Protein AF-A0A7C4QS04-F1 (afdb_monomer_lite)

Secondary structure (DSSP, 8-state):
-THHHHHS--HHHHHHHHHHHTS--S----------HHHHHHHHHHHHHHHHHTTS---SHHHHHHHHHHHHHHHHHHHHHHHHHHS--HHHHHHHHHHHHHHHHHHHHHHHHHHHHHHHHHHHHHHHHHHHHHHHHHHH----HHHHHHHHHHHH---TT--SSPPTT--HHHHHHTTT-S-HHHHHHHHHHHHHHHHHHHHHH-S-TTHHHHHHHHHHHTTGGGTT--STTS-HHHHHHHHHHHHHHHHTTSTT--HHHHHHHHTTTPPTT-SS--SSHHHHHHHHHHHHHHHHHHHHH-HHHHHHHHHHT--HHHHHHHHHHHHHHTT-S-HHHHHHHHHHHSTTHHHHHHHHHHTT-S-TTTTTT-SPPTTGGGTTS--S----PPPP--------------------------

pLDDT: mean 77.03, std 20.95, range [28.3, 96.88]

Radius of gyration: 29.69 Å; chains: 1; bounding box: 109×45×97 Å

Organism: NCBI:txid360056

Sequence (418 aa):
MAALLSEVPSPAAWRVRLDASRSPSAHAQHAPPVASARLQRRFREITTRTRSLLKQPLESPALQELCAQALQLSQLALEELNRLQAGTDAAAESVVAELLDQNWRLLCTLDSQQRLLADCRALAVPLQSWIAACLEAGQHGALRWADTMADWWEALSPAEDAAWCPLAGVDVVEAVAAAGVEHPQHCAQALLTARLVSAAADRLLEFDPRGPALLFAAALVQDIGWWCVDGPRASANQMTRLHPQRGAALLAGIPDCPSEVVLLVTAHHELVGGLGRPPSPGFARRCHAFALLVRWTELVLEPRCHRDAAQRGDSLAFSAALELWRDVRYRRWDEPLARKLLDLMEPGLTARVEQAFARGLWSPGDRQRARPSRDDSRSTATARDLSAPPAPNFLRLQRDGGRRGVLPAARMQRETPP

Foldseek 3Di:
DQVLVVVQDFLVSLVVVLVVLVDDDPDDPFDAQCLPVVLVVLLVVLVVLLVVLVVDDDPWPVLVVLSVRLVSLSVVLVVLSVVSNVTDDPSSSVSSVVSSVSSVVSSLVSVLLVVLLVLLLVCLVVLLVVLVVLLVQLPPHADPLVVVLVVLLVSLADDPSHALFHWQGRASLVSSVVSVDPCSPLSSLLSSLLSNLNQPVCVLQPPDPCLSSLLNSLSSQLQSLVVPPPDDPADPVRSVVCRLVSSLVSLVSHPPRDNLSSVLSNLLCPFVPDDDDDPDPSSVSSSLLSNLSSLLSCQSNPVVLSVVCVVVVHTSLLSSLLVSVVCVVVRRHDPVSSLSSSCSNPNCSSVVSVVCVVVVVPDPPCVVVVPPDPVVVVVPPPPDDDPDDDDDDDDDDDDDDDDDDDDDDDDDDDDDDD

Structure (mmCIF, N/CA/C/O backbone):
data_AF-A0A7C4QS04-F1
#
_entry.id   AF-A0A7C4QS04-F1
#
loop_
_atom_site.group_PDB
_atom_site.id
_atom_site.type_symbol
_atom_site.label_atom_id
_atom_site.label_alt_id
_atom_site.label_comp_id
_atom_site.label_asym_id
_atom_site.label_entity_id
_atom_site.label_seq_id
_atom_site.pdbx_PDB_ins_code
_atom_site.Cartn_x
_atom_site.Cartn_y
_atom_site.Cartn_z
_atom_site.occupancy
_atom_site.B_iso_or_equiv
_atom_site.auth_seq_id
_atom_site.auth_comp_id
_atom_site.auth_asym_id
_atom_site.auth_atom_id
_atom_site.pdbx_PDB_model_num
ATOM 1 N N . MET A 1 1 ? -8.342 -2.803 4.263 1.00 37.38 1 MET A N 1
ATOM 2 C CA . MET A 1 1 ? -7.848 -2.416 5.609 1.00 37.38 1 MET A CA 1
ATOM 3 C C . MET A 1 1 ? -7.991 -0.920 5.920 1.00 37.38 1 MET A C 1
ATOM 5 O O . MET A 1 1 ? -8.182 -0.609 7.084 1.00 37.38 1 MET A O 1
ATOM 9 N N . ALA A 1 2 ? -7.961 0.008 4.950 1.00 35.22 2 ALA A N 1
ATOM 10 C CA . ALA A 1 2 ? -8.068 1.454 5.222 1.00 35.22 2 ALA A CA 1
ATOM 11 C C . ALA A 1 2 ? -9.490 1.959 5.591 1.00 35.22 2 ALA A C 1
ATOM 13 O O . ALA A 1 2 ? -9.593 2.847 6.436 1.00 35.22 2 ALA A O 1
ATOM 14 N N . ALA A 1 3 ? -10.568 1.322 5.100 1.00 35.16 3 ALA A N 1
ATOM 15 C CA . ALA A 1 3 ? -11.948 1.570 5.566 1.00 35.16 3 ALA A CA 1
ATOM 16 C C . ALA A 1 3 ? -12.109 1.354 7.080 1.00 35.16 3 ALA A C 1
ATOM 18 O O . ALA A 1 3 ? -12.927 2.006 7.722 1.00 35.16 3 ALA A O 1
ATOM 19 N N . LEU A 1 4 ? -11.294 0.465 7.663 1.00 40.91 4 LEU A N 1
ATOM 20 C CA . LEU A 1 4 ? -11.411 0.097 9.070 1.00 40.91 4 LEU A CA 1
ATOM 21 C C . LEU A 1 4 ? -11.038 1.250 10.003 1.00 40.91 4 LEU A C 1
ATOM 23 O O . LEU A 1 4 ? -11.632 1.341 11.063 1.00 40.91 4 LEU A O 1
ATOM 27 N N . LEU A 1 5 ? -10.117 2.151 9.638 1.00 43.00 5 LEU A N 1
ATOM 28 C CA . LEU A 1 5 ? -9.725 3.246 10.538 1.00 43.00 5 LEU A CA 1
ATOM 29 C C . LEU A 1 5 ? -10.700 4.425 10.522 1.00 43.00 5 LEU A C 1
ATOM 31 O O . LEU A 1 5 ? -10.898 5.039 11.564 1.00 43.00 5 LEU A O 1
ATOM 35 N N . SER A 1 6 ? -11.356 4.709 9.390 1.00 44.44 6 SER A N 1
ATOM 36 C CA . SER A 1 6 ? -12.445 5.700 9.350 1.00 44.44 6 SER A CA 1
ATOM 37 C C . SER A 1 6 ? -13.723 5.212 10.043 1.00 44.44 6 SER A C 1
ATOM 39 O O . SER A 1 6 ? -14.604 6.014 10.334 1.00 44.44 6 SER A O 1
ATOM 41 N N . GLU A 1 7 ? -13.826 3.905 10.307 1.00 52.94 7 GLU A N 1
ATOM 42 C CA . GLU A 1 7 ? -14.964 3.276 10.981 1.00 52.94 7 GLU A CA 1
ATOM 43 C C . GLU A 1 7 ? -14.679 2.858 12.428 1.00 52.94 7 GLU A C 1
ATOM 45 O O . GLU A 1 7 ? -15.617 2.473 13.126 1.00 52.94 7 GLU A O 1
ATOM 50 N N . VAL A 1 8 ? -13.430 2.924 12.913 1.00 63.06 8 VAL A N 1
ATOM 51 C CA . VAL A 1 8 ? -13.148 2.648 14.328 1.00 63.06 8 VAL A CA 1
ATOM 52 C C . VAL A 1 8 ? -13.604 3.858 15.145 1.00 63.06 8 VAL A C 1
ATOM 54 O O . VAL A 1 8 ? -13.012 4.934 15.030 1.00 63.06 8 VAL A O 1
ATOM 57 N N . PRO A 1 9 ? -14.633 3.719 16.002 1.00 72.50 9 PRO A N 1
ATOM 58 C CA . PRO A 1 9 ? -15.037 4.807 16.874 1.00 72.50 9 PRO A CA 1
ATOM 59 C C . PRO A 1 9 ? -13.869 5.172 17.788 1.00 72.50 9 PRO A C 1
ATOM 61 O O . PRO A 1 9 ? -13.194 4.289 18.326 1.00 72.50 9 PRO A O 1
ATOM 64 N N . SER A 1 10 ? -13.652 6.468 18.004 1.00 80.12 10 SER A N 1
ATOM 65 C CA . SER A 1 10 ? -12.651 6.912 18.971 1.00 80.12 10 SER A CA 1
ATOM 66 C C . SER A 1 10 ? -12.945 6.321 20.359 1.00 80.12 10 SER A C 1
ATOM 68 O O . SER A 1 10 ? -14.103 6.023 20.675 1.00 80.12 10 SER A O 1
ATOM 70 N N . PRO A 1 11 ? -11.944 6.197 21.244 1.00 80.00 11 PRO A N 1
ATOM 71 C CA . PRO A 1 11 ? -12.181 5.775 22.625 1.00 80.00 11 PRO A CA 1
ATOM 72 C C . PRO A 1 11 ? -13.262 6.611 23.336 1.00 80.00 11 PRO A C 1
ATOM 74 O O . PRO A 1 11 ? -14.040 6.081 24.127 1.00 80.00 11 PRO A O 1
ATOM 77 N N . ALA A 1 12 ? -13.383 7.901 23.001 1.00 81.06 12 ALA A N 1
ATOM 78 C CA . ALA A 1 12 ? -14.464 8.760 23.484 1.00 81.06 12 ALA A CA 1
ATOM 79 C C . ALA A 1 12 ? -15.843 8.361 22.922 1.00 81.06 12 ALA A C 1
ATOM 81 O O . ALA A 1 12 ? -16.806 8.274 23.680 1.00 81.06 12 ALA A O 1
ATOM 82 N N . ALA A 1 13 ? -15.945 8.063 21.624 1.00 83.00 13 ALA A N 1
ATOM 83 C CA . ALA A 1 13 ? -17.185 7.574 21.018 1.00 83.00 13 ALA A CA 1
ATOM 84 C C . ALA A 1 13 ? -17.609 6.215 21.601 1.00 83.00 13 ALA A C 1
ATOM 86 O O . ALA A 1 13 ? -18.796 5.977 21.827 1.00 83.00 13 ALA A O 1
ATOM 87 N N . TRP A 1 14 ? -16.644 5.347 21.915 1.00 85.06 14 TRP A N 1
ATOM 88 C CA . TRP A 1 14 ? -16.896 4.091 22.619 1.00 85.06 14 TRP A CA 1
ATOM 89 C C . TRP A 1 14 ? -17.461 4.298 24.018 1.00 85.06 14 TRP A C 1
ATOM 91 O O . TRP A 1 14 ? -18.421 3.620 24.374 1.00 85.06 14 TRP A O 1
ATOM 101 N N . ARG A 1 15 ? -16.930 5.257 24.787 1.00 83.50 15 ARG A N 1
ATOM 102 C CA . ARG A 1 15 ? -17.506 5.619 26.092 1.00 83.50 15 ARG A CA 1
ATOM 103 C C . ARG A 1 15 ? -18.968 6.034 25.958 1.00 83.50 15 ARG A C 1
ATOM 105 O O . ARG A 1 15 ? -19.801 5.476 26.656 1.00 83.50 15 ARG A O 1
ATOM 112 N N . VAL A 1 16 ? -19.293 6.899 24.994 1.00 83.38 16 VAL A N 1
ATOM 113 C CA . VAL A 1 16 ? -20.683 7.323 24.734 1.00 83.38 16 VAL A CA 1
ATOM 114 C C . VAL A 1 16 ? -21.584 6.136 24.375 1.00 83.38 16 VAL A C 1
ATOM 116 O O . VAL A 1 16 ? -22.686 6.020 24.907 1.00 83.38 16 VAL A O 1
ATOM 119 N N . ARG A 1 17 ? -21.127 5.226 23.503 1.00 82.62 17 ARG A N 1
ATOM 120 C CA . ARG A 1 17 ? -21.890 4.016 23.136 1.00 82.62 17 ARG A CA 1
ATOM 121 C C . ARG A 1 17 ? -22.108 3.089 24.331 1.00 82.62 17 ARG A C 1
ATOM 123 O O . ARG A 1 17 ? -23.216 2.589 24.514 1.00 82.62 17 ARG A O 1
ATOM 130 N N . LEU A 1 18 ? -21.073 2.880 25.141 1.00 80.88 18 LEU A N 1
ATOM 131 C CA . LEU A 1 18 ? -21.154 2.072 26.354 1.00 80.88 18 LEU A CA 1
ATOM 132 C C . LEU A 1 18 ? -22.119 2.701 27.363 1.00 80.88 18 LEU A C 1
ATOM 134 O O . LEU A 1 18 ? -22.995 2.010 27.871 1.00 80.88 18 LEU A O 1
ATOM 138 N N . ASP A 1 19 ? -22.032 4.007 27.599 1.00 82.56 19 ASP A N 1
ATOM 139 C CA . ASP A 1 19 ? -22.946 4.732 28.485 1.00 82.56 19 ASP A CA 1
ATOM 140 C C . ASP A 1 19 ? -24.404 4.614 28.008 1.00 82.56 19 ASP A C 1
ATOM 142 O O . ASP A 1 19 ? -25.293 4.344 28.813 1.00 82.56 19 ASP A O 1
ATOM 146 N N . ALA A 1 20 ? -24.650 4.719 26.696 1.00 79.38 20 ALA A N 1
ATOM 147 C CA . ALA A 1 20 ? -25.980 4.535 26.116 1.00 79.38 20 ALA A CA 1
ATOM 148 C C . ALA A 1 20 ? -26.523 3.111 26.329 1.00 79.38 20 ALA A C 1
ATOM 150 O O . ALA A 1 20 ? -27.686 2.955 26.708 1.00 79.38 20 ALA A O 1
ATOM 151 N N . SER A 1 21 ? -25.683 2.082 26.145 1.00 73.88 21 SER A N 1
ATOM 152 C CA . SER A 1 21 ? -26.068 0.677 26.368 1.00 73.88 21 SER A CA 1
ATOM 153 C C . SER A 1 21 ? -26.396 0.339 27.823 1.00 73.88 21 SER A C 1
ATOM 155 O O . SER A 1 21 ? -27.082 -0.643 28.071 1.00 73.88 21 SER A O 1
ATOM 157 N N . ARG A 1 22 ? -25.960 1.168 28.780 1.00 74.12 22 ARG A N 1
ATOM 158 C CA . ARG A 1 22 ? -26.238 0.994 30.213 1.00 74.12 22 ARG A CA 1
ATOM 159 C C . ARG A 1 22 ? -27.575 1.598 30.652 1.00 74.12 22 ARG A C 1
ATOM 161 O O . ARG A 1 22 ? -27.877 1.577 31.846 1.00 74.12 22 ARG A O 1
ATOM 168 N N . SER A 1 23 ? -28.362 2.172 29.736 1.00 63.47 23 SER A N 1
ATOM 169 C CA . SER A 1 23 ? -29.681 2.706 30.085 1.00 63.47 23 SER A CA 1
ATOM 170 C C . SER A 1 23 ? -30.565 1.593 30.664 1.00 63.47 23 SER A C 1
ATOM 172 O O . SER A 1 23 ? -30.613 0.501 30.099 1.00 63.47 23 SER A O 1
ATOM 174 N N . PRO A 1 24 ? -31.247 1.834 31.796 1.00 54.59 24 PRO A N 1
ATOM 175 C CA . PRO A 1 24 ? -31.834 0.772 32.600 1.00 54.59 24 PRO A CA 1
ATOM 176 C C . PRO A 1 24 ? -33.037 0.138 31.895 1.00 54.59 24 PRO A C 1
ATOM 178 O O . PRO A 1 24 ? -34.165 0.617 32.007 1.00 54.59 24 PRO A O 1
ATOM 181 N N . SER A 1 25 ? -32.816 -0.980 31.207 1.00 49.28 25 SER A N 1
ATOM 182 C CA . SER A 1 25 ? -33.891 -1.918 30.892 1.00 49.28 25 SER A CA 1
ATOM 183 C C . SER A 1 25 ? -34.312 -2.578 32.202 1.00 49.28 25 SER A C 1
ATOM 185 O O . SER A 1 25 ? -33.540 -3.302 32.831 1.00 49.28 25 SER A O 1
ATOM 187 N N . ALA A 1 26 ? -35.529 -2.286 32.651 1.00 45.31 26 ALA A N 1
ATOM 188 C CA . ALA A 1 26 ? -36.112 -2.920 33.818 1.00 45.31 26 ALA A CA 1
ATOM 189 C C . ALA A 1 26 ? -36.113 -4.453 33.652 1.00 45.31 26 ALA A C 1
ATOM 191 O O . ALA A 1 26 ? -36.624 -4.976 32.667 1.00 45.31 26 ALA A O 1
ATOM 192 N N . HIS A 1 27 ? -35.582 -5.139 34.669 1.00 50.16 27 HIS A N 1
ATOM 193 C CA . HIS A 1 27 ? -35.735 -6.574 34.943 1.00 50.16 27 HIS A CA 1
ATOM 1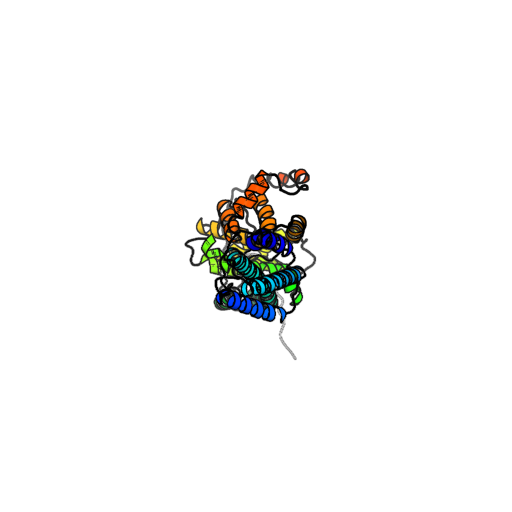94 C C . HIS A 1 27 ? -34.888 -7.542 34.095 1.00 50.16 27 HIS A C 1
ATOM 196 O O . HIS A 1 27 ? -35.407 -8.267 33.251 1.00 50.16 27 HIS A O 1
ATOM 202 N N . ALA A 1 28 ? -33.603 -7.677 34.438 1.00 48.97 28 ALA A N 1
ATOM 203 C CA . ALA A 1 28 ? -32.848 -8.901 34.166 1.00 48.97 28 ALA A CA 1
ATOM 204 C C . ALA A 1 28 ? -32.655 -9.676 35.480 1.00 48.97 28 ALA A C 1
ATOM 206 O O . ALA A 1 28 ? -32.044 -9.190 36.432 1.00 48.97 28 ALA A O 1
ATOM 207 N N . GLN A 1 29 ? -33.257 -10.864 35.551 1.00 50.66 29 GLN A N 1
ATOM 208 C CA . GLN A 1 29 ? -33.126 -11.793 36.670 1.00 50.66 29 GLN A CA 1
ATOM 209 C C . GLN A 1 29 ? -31.667 -12.246 36.813 1.00 50.66 29 GLN A C 1
ATOM 211 O O . GLN A 1 29 ? -30.997 -12.516 35.820 1.00 50.66 29 GLN A O 1
ATOM 216 N N . HIS A 1 30 ? -31.195 -12.333 38.059 1.00 49.69 30 HIS A N 1
ATOM 217 C CA . HIS A 1 30 ? -29.836 -12.722 38.434 1.00 49.69 30 HIS A CA 1
ATOM 218 C C . HIS A 1 30 ? -29.476 -14.140 37.958 1.00 49.69 30 HIS A C 1
ATOM 220 O O . HIS A 1 30 ? -29.634 -15.117 38.689 1.00 49.69 30 HIS A O 1
ATOM 226 N N . ALA A 1 31 ? -28.960 -14.252 36.736 1.00 48.66 31 ALA A N 1
ATOM 227 C CA . ALA A 1 31 ? -28.172 -15.398 36.304 1.00 48.66 31 ALA A CA 1
ATOM 228 C C . ALA A 1 31 ? -26.722 -15.229 36.804 1.00 48.66 31 ALA A C 1
ATOM 230 O O . ALA A 1 31 ? -26.232 -14.094 36.853 1.00 48.66 31 ALA A O 1
ATOM 231 N N . PRO A 1 32 ? -26.025 -16.318 37.183 1.00 51.31 32 PRO A N 1
ATOM 232 C CA . PRO A 1 32 ? -24.664 -16.237 37.702 1.00 51.31 32 PRO A CA 1
ATOM 233 C C . PRO A 1 32 ? -23.716 -15.559 36.697 1.00 51.31 32 PRO A C 1
ATOM 235 O O . PRO A 1 32 ? -23.905 -15.700 35.485 1.00 51.31 32 PRO A O 1
ATOM 238 N N . PRO A 1 33 ? -22.689 -14.840 37.183 1.00 52.50 33 PRO A N 1
ATOM 239 C CA . PRO A 1 33 ? -21.776 -14.079 36.348 1.00 52.50 33 PRO A CA 1
ATOM 240 C C . PRO A 1 33 ? -20.877 -15.041 35.580 1.00 52.50 33 PRO A C 1
ATOM 242 O O . PRO A 1 33 ? -19.851 -15.511 36.068 1.00 52.50 33 PRO A O 1
ATOM 245 N N . VAL A 1 34 ? -21.263 -15.338 34.349 1.00 54.00 34 VAL A N 1
ATOM 246 C CA . VAL A 1 34 ? -20.368 -15.940 33.371 1.00 54.00 34 VAL A CA 1
ATOM 247 C C . VAL A 1 34 ? -20.168 -14.900 32.289 1.00 54.00 34 VAL A C 1
ATOM 249 O O . VAL A 1 34 ? -20.639 -15.087 31.177 1.00 54.00 34 VAL A O 1
ATOM 252 N N . ALA A 1 35 ? -19.463 -13.805 32.606 1.00 59.22 35 ALA A N 1
ATOM 253 C CA . ALA A 1 35 ? -18.817 -13.024 31.555 1.00 59.22 35 ALA A CA 1
ATOM 254 C C . ALA A 1 35 ? -18.062 -14.037 30.698 1.00 59.22 35 ALA A C 1
ATOM 256 O O . ALA A 1 35 ? -17.157 -14.700 31.226 1.00 59.22 35 ALA A O 1
ATOM 257 N N . SER A 1 36 ? -18.511 -14.259 29.457 1.00 72.94 36 SER A N 1
ATOM 258 C CA . SER A 1 36 ? -18.175 -15.519 28.791 1.00 72.94 36 SER A CA 1
ATOM 259 C C . SER A 1 36 ? -16.656 -15.728 28.797 1.00 72.94 36 SER A C 1
ATOM 261 O O . SER A 1 36 ? -15.886 -14.834 28.434 1.00 72.94 36 SER A O 1
ATOM 263 N N . ALA A 1 37 ? -16.186 -16.898 29.248 1.00 83.38 37 ALA A N 1
ATOM 264 C CA . ALA A 1 37 ? -14.752 -17.213 29.323 1.00 83.38 37 ALA A CA 1
ATOM 265 C C . ALA A 1 37 ? -14.023 -16.930 27.987 1.00 83.38 37 ALA A C 1
ATOM 267 O O . ALA A 1 37 ? -12.826 -16.641 27.955 1.00 83.38 37 ALA A O 1
ATOM 268 N N . ARG A 1 38 ? -14.785 -16.939 26.885 1.00 87.94 38 ARG A N 1
ATOM 269 C CA . ARG A 1 38 ? -14.401 -16.488 25.549 1.00 87.94 38 ARG A CA 1
ATOM 270 C C . ARG A 1 38 ? -13.942 -15.023 25.497 1.00 87.94 38 ARG A C 1
ATOM 272 O O . ARG A 1 38 ? -12.871 -14.775 24.952 1.00 87.94 38 ARG A O 1
ATOM 279 N N . LEU A 1 39 ? -14.698 -14.066 26.041 1.00 90.50 39 LEU A N 1
ATOM 280 C CA . LEU A 1 39 ? -14.316 -12.644 26.037 1.00 90.50 39 LEU A CA 1
ATOM 281 C C . LEU A 1 39 ? -13.051 -12.407 26.868 1.00 90.50 39 LEU A C 1
ATOM 283 O O . LEU A 1 39 ? -12.146 -11.700 26.429 1.00 90.50 39 LEU A O 1
ATOM 287 N N . GLN A 1 40 ? -12.934 -13.071 28.022 1.00 90.31 40 GLN A N 1
ATOM 288 C CA . GLN A 1 40 ? -11.726 -12.999 28.851 1.00 90.31 40 GLN A CA 1
ATOM 289 C C . GLN A 1 40 ? -10.500 -13.563 28.126 1.00 90.31 40 GLN A C 1
ATOM 291 O O . GLN A 1 40 ? -9.428 -12.958 28.154 1.00 90.31 40 GLN A O 1
ATOM 296 N N . ARG A 1 41 ? -10.646 -14.711 27.451 1.00 92.62 41 ARG A N 1
ATOM 297 C CA . ARG A 1 41 ? -9.586 -15.289 26.617 1.00 92.62 41 ARG A CA 1
ATOM 298 C C . ARG A 1 41 ? -9.169 -14.317 25.514 1.00 92.62 41 ARG A C 1
ATOM 300 O O . ARG A 1 41 ? -7.981 -14.043 25.374 1.00 92.62 41 ARG A O 1
ATOM 307 N N . ARG A 1 42 ? -10.137 -13.743 24.799 1.00 93.38 42 ARG A N 1
ATOM 308 C CA . ARG A 1 42 ? -9.879 -12.780 23.724 1.00 93.38 42 ARG A CA 1
ATOM 309 C C . ARG A 1 42 ? -9.161 -11.526 24.222 1.00 93.38 42 ARG A C 1
ATOM 311 O O . ARG A 1 42 ? -8.216 -11.059 23.594 1.00 93.38 42 ARG A O 1
ATOM 318 N N . PHE A 1 43 ? -9.542 -11.013 25.388 1.00 95.00 43 PHE A N 1
ATOM 319 C CA . PHE A 1 43 ? -8.849 -9.895 26.022 1.00 95.00 43 PHE A CA 1
ATOM 320 C C . PHE A 1 43 ? -7.396 -10.229 26.404 1.00 95.00 43 PHE A C 1
ATOM 322 O O . PHE A 1 43 ? -6.497 -9.406 26.212 1.00 95.00 43 PHE A O 1
ATOM 329 N N . ARG A 1 44 ? -7.126 -11.449 26.894 1.00 94.69 44 ARG A N 1
ATOM 330 C CA . ARG A 1 44 ? -5.749 -11.914 27.154 1.00 94.69 44 ARG A CA 1
ATOM 331 C C . ARG A 1 44 ? -4.924 -12.007 25.871 1.00 94.69 44 ARG A C 1
ATOM 333 O O . ARG A 1 44 ? -3.755 -11.623 25.890 1.00 94.69 44 ARG A O 1
ATOM 340 N N . GLU A 1 45 ? -5.516 -12.479 24.774 1.00 94.75 45 GLU A N 1
ATOM 341 C CA . GLU A 1 45 ? -4.871 -12.532 23.454 1.00 94.75 45 GLU A CA 1
ATOM 342 C C . GLU A 1 45 ? -4.500 -11.119 22.974 1.00 94.75 45 GLU A C 1
ATOM 344 O O . GLU A 1 45 ? -3.340 -10.871 22.642 1.00 94.75 45 GLU A O 1
ATOM 349 N N . ILE A 1 46 ? -5.439 -10.167 23.055 1.00 94.50 46 ILE A N 1
ATOM 350 C CA . ILE A 1 46 ? -5.215 -8.739 22.761 1.00 94.50 46 ILE A CA 1
ATOM 351 C C . ILE A 1 46 ? -4.072 -8.181 23.612 1.00 94.50 46 ILE A C 1
ATOM 353 O O . ILE A 1 46 ? -3.096 -7.670 23.075 1.00 94.50 46 ILE A O 1
ATOM 357 N N . THR A 1 47 ? -4.132 -8.354 24.934 1.00 92.94 47 THR A N 1
ATOM 358 C CA . THR A 1 47 ? -3.108 -7.848 25.862 1.00 92.94 47 THR A CA 1
ATOM 359 C C . THR A 1 47 ? -1.724 -8.427 25.560 1.00 92.94 47 THR A C 1
ATOM 361 O O . THR A 1 47 ? -0.720 -7.715 25.606 1.00 92.94 47 THR A O 1
ATOM 364 N N . THR A 1 48 ? -1.655 -9.721 25.239 1.00 93.81 48 THR A N 1
ATOM 365 C CA . THR A 1 48 ? -0.404 -10.393 24.863 1.00 93.81 48 THR A CA 1
ATOM 366 C C . THR A 1 48 ? 0.167 -9.805 23.575 1.00 93.81 48 THR A C 1
ATOM 368 O O . THR A 1 48 ? 1.358 -9.492 23.526 1.00 93.81 48 THR A O 1
ATOM 371 N N . ARG A 1 49 ? -0.680 -9.579 22.562 1.00 92.06 49 ARG A N 1
ATOM 372 C CA . ARG A 1 49 ? -0.272 -8.964 21.294 1.00 92.06 49 ARG A CA 1
ATOM 373 C C . ARG A 1 49 ? 0.201 -7.526 21.490 1.00 92.06 49 ARG A C 1
ATOM 375 O O . ARG A 1 49 ? 1.292 -7.200 21.034 1.00 92.06 49 ARG A O 1
ATOM 382 N N . THR A 1 50 ? -0.535 -6.704 22.240 1.00 90.69 50 THR A N 1
ATOM 383 C CA . THR A 1 50 ? -0.140 -5.323 22.562 1.00 90.69 50 THR A CA 1
ATOM 384 C C . THR A 1 50 ? 1.234 -5.275 23.224 1.00 90.69 50 THR A C 1
ATOM 386 O O . THR A 1 50 ? 2.097 -4.509 22.805 1.00 90.69 50 THR A O 1
ATOM 389 N N . ARG A 1 51 ? 1.484 -6.141 24.218 1.00 90.06 51 ARG A N 1
ATOM 390 C CA . ARG A 1 51 ? 2.805 -6.239 24.861 1.00 90.06 51 ARG A CA 1
ATOM 391 C C . ARG A 1 51 ? 3.901 -6.635 23.882 1.00 90.06 51 ARG A C 1
ATOM 393 O O . ARG A 1 51 ? 5.017 -6.159 24.028 1.00 90.06 51 ARG A O 1
ATOM 400 N N . SER A 1 52 ? 3.610 -7.520 22.929 1.00 89.69 52 SER A N 1
ATOM 401 C CA . SER A 1 52 ? 4.577 -7.918 21.906 1.00 89.69 52 SER A CA 1
ATOM 402 C C . SER A 1 52 ? 4.930 -6.758 20.976 1.00 89.69 52 SER A C 1
ATOM 404 O O . SER A 1 52 ? 6.111 -6.540 20.730 1.00 89.69 52 SER A O 1
ATOM 406 N N . LEU A 1 53 ? 3.935 -5.998 20.507 1.00 87.81 53 LEU A N 1
ATOM 407 C CA . LEU A 1 53 ? 4.144 -4.854 19.608 1.00 87.81 53 LEU A CA 1
ATOM 408 C C . LEU A 1 53 ? 4.926 -3.725 20.290 1.00 87.81 53 LEU A C 1
ATOM 410 O O . LEU A 1 53 ? 5.823 -3.142 19.693 1.00 87.81 53 LEU A O 1
ATOM 414 N N . LEU A 1 54 ? 4.669 -3.492 21.579 1.00 87.75 54 LEU A N 1
ATOM 415 C CA . LEU A 1 54 ? 5.381 -2.494 22.384 1.00 87.75 54 LEU A CA 1
ATOM 416 C C . LEU A 1 54 ? 6.846 -2.844 22.693 1.00 87.75 54 LEU A C 1
ATOM 418 O O . LEU A 1 54 ? 7.562 -2.006 23.237 1.00 87.75 54 LEU A O 1
ATOM 422 N N . LYS A 1 55 ? 7.317 -4.060 22.378 1.00 88.81 55 LYS A N 1
ATOM 423 C CA . LYS A 1 55 ? 8.749 -4.393 22.492 1.00 88.81 55 LYS A CA 1
ATOM 424 C C . LYS A 1 55 ? 9.587 -3.736 21.399 1.00 88.81 55 LYS A C 1
ATOM 426 O O . LYS A 1 55 ? 10.802 -3.659 21.551 1.00 88.81 55 LYS A O 1
ATOM 431 N N . GLN A 1 56 ? 8.961 -3.318 20.302 1.00 84.31 56 GLN A N 1
ATOM 432 C CA . GLN A 1 56 ? 9.625 -2.661 19.186 1.00 84.31 56 GLN A CA 1
ATOM 433 C C . GLN A 1 56 ? 9.353 -1.153 19.239 1.00 84.31 56 GLN A C 1
ATOM 435 O O . GLN A 1 56 ? 8.251 -0.745 19.615 1.00 84.31 56 GLN A O 1
ATOM 440 N N . PRO A 1 57 ? 10.333 -0.307 18.878 1.00 85.75 57 PRO A N 1
ATOM 441 C CA . PRO A 1 57 ? 10.103 1.127 18.785 1.00 85.75 57 PRO A CA 1
ATOM 442 C C . PRO A 1 57 ? 9.035 1.431 17.723 1.00 85.75 57 PRO A C 1
ATOM 444 O O . PRO A 1 57 ? 9.004 0.829 16.650 1.00 85.75 57 PRO A O 1
ATOM 447 N N . LEU A 1 58 ? 8.147 2.375 18.036 1.00 88.81 58 LEU A N 1
ATOM 448 C CA . LEU A 1 58 ? 7.141 2.881 17.104 1.00 88.81 58 LEU A CA 1
ATOM 449 C C . LEU A 1 58 ? 7.734 4.044 16.316 1.00 88.81 58 LEU A C 1
ATOM 451 O O . LEU A 1 58 ? 7.970 5.121 16.865 1.00 88.81 58 LEU A O 1
ATOM 455 N N . GLU A 1 59 ? 7.975 3.797 15.034 1.00 82.19 59 GLU A N 1
ATOM 456 C CA . GLU A 1 59 ? 8.837 4.628 14.189 1.00 82.19 59 GLU A CA 1
ATOM 457 C C . GLU A 1 59 ? 8.160 5.881 13.634 1.00 82.19 59 GLU A C 1
ATOM 459 O O . GLU A 1 59 ? 8.846 6.759 13.128 1.00 82.19 59 GLU A O 1
ATOM 464 N N . SER A 1 60 ? 6.833 6.002 13.754 1.00 86.69 60 SER A N 1
ATOM 465 C CA . SER A 1 60 ? 6.118 7.207 13.335 1.00 86.69 60 SER A CA 1
ATOM 466 C C . SER A 1 60 ? 5.091 7.675 14.371 1.00 86.69 60 SER A C 1
ATOM 468 O O . SER A 1 60 ? 4.516 6.847 15.092 1.00 86.69 60 SER A O 1
ATOM 470 N N . PRO A 1 61 ? 4.796 8.990 14.427 1.00 87.56 61 PRO A N 1
ATOM 471 C CA . PRO A 1 61 ? 3.746 9.532 15.288 1.00 87.56 61 PRO A CA 1
ATOM 472 C C . PRO A 1 61 ? 2.373 8.895 15.038 1.00 87.56 61 PRO A C 1
ATOM 474 O O . PRO A 1 61 ? 1.634 8.646 15.986 1.00 87.56 61 PRO A O 1
ATOM 477 N N . ALA A 1 62 ? 2.052 8.558 13.784 1.00 87.50 62 ALA A N 1
ATOM 478 C CA . ALA A 1 62 ? 0.794 7.895 13.443 1.00 87.50 62 ALA A CA 1
ATOM 479 C C . ALA A 1 62 ? 0.685 6.497 14.080 1.00 87.50 62 ALA A C 1
ATOM 481 O O . ALA A 1 62 ? -0.372 6.121 14.587 1.00 87.50 62 ALA A O 1
ATOM 482 N N . LEU A 1 63 ? 1.783 5.731 14.114 1.00 90.88 63 LEU A N 1
ATOM 483 C CA . LEU A 1 63 ? 1.810 4.425 14.783 1.00 90.88 63 LEU A CA 1
ATOM 484 C C . LEU A 1 63 ? 1.749 4.562 16.309 1.00 90.88 63 LEU A C 1
ATOM 486 O O . LEU A 1 63 ? 1.102 3.752 16.974 1.00 90.88 63 LEU A O 1
ATOM 490 N N . GLN A 1 64 ? 2.380 5.599 16.866 1.00 91.31 64 GLN A N 1
ATOM 491 C CA . GLN A 1 64 ? 2.292 5.928 18.292 1.00 91.31 64 GLN A CA 1
ATOM 492 C C . GLN A 1 64 ? 0.858 6.274 18.702 1.00 91.31 64 GLN A C 1
ATOM 494 O O . GLN A 1 64 ? 0.365 5.753 19.703 1.00 91.31 64 GLN A O 1
ATOM 499 N N . GLU A 1 65 ? 0.165 7.086 17.905 1.00 90.00 65 GLU A N 1
ATOM 500 C CA . GLU A 1 65 ? -1.239 7.422 18.127 1.00 90.00 65 GLU A CA 1
ATOM 501 C C . GLU A 1 65 ? -2.134 6.181 18.036 1.00 90.00 65 GLU A C 1
ATOM 503 O O . GLU A 1 65 ? -2.930 5.927 18.941 1.00 90.00 65 GLU A O 1
ATOM 508 N N . LEU A 1 66 ? -1.961 5.357 16.998 1.00 89.81 66 LEU A N 1
ATOM 509 C CA . LEU A 1 66 ? -2.720 4.119 16.828 1.00 89.81 66 LEU A CA 1
ATOM 510 C C . LEU A 1 66 ? -2.525 3.165 18.018 1.00 89.81 66 LEU A C 1
ATOM 512 O O . LEU A 1 66 ? -3.482 2.575 18.526 1.00 89.81 66 LEU A O 1
ATOM 516 N N . CYS A 1 67 ? -1.291 3.054 18.513 1.00 91.81 67 CYS A N 1
ATOM 517 C CA . CYS A 1 67 ? -0.984 2.282 19.709 1.00 91.81 67 CYS A CA 1
ATOM 518 C C . CYS A 1 67 ? -1.641 2.875 20.965 1.00 91.81 67 CYS A C 1
ATOM 520 O O . CYS A 1 67 ? -2.181 2.130 21.786 1.00 91.81 67 CYS A O 1
ATOM 522 N N . ALA A 1 68 ? -1.630 4.201 21.125 1.00 91.19 68 ALA A N 1
ATOM 523 C CA . ALA A 1 68 ? -2.295 4.871 22.238 1.00 91.19 68 ALA A CA 1
ATOM 524 C C . ALA A 1 68 ? -3.812 4.618 22.220 1.00 91.19 68 ALA A C 1
ATOM 526 O O . ALA A 1 68 ? -4.393 4.301 23.260 1.00 91.19 68 ALA A O 1
ATOM 527 N N . GLN A 1 69 ? -4.444 4.667 21.044 1.00 90.62 69 GLN A N 1
ATOM 528 C CA . GLN A 1 69 ? -5.858 4.329 20.877 1.00 90.62 69 GLN A CA 1
ATOM 529 C C . GLN A 1 69 ? -6.137 2.863 21.247 1.00 90.62 69 GLN A C 1
ATOM 531 O O . GLN A 1 69 ? -7.051 2.596 22.028 1.00 90.62 69 GLN A O 1
ATOM 536 N N . ALA A 1 70 ? -5.323 1.912 20.776 1.00 91.75 70 ALA A N 1
ATOM 537 C CA . ALA A 1 70 ? -5.465 0.495 21.127 1.00 91.75 70 ALA A CA 1
ATOM 538 C C . ALA A 1 70 ? -5.304 0.240 22.641 1.00 91.75 70 ALA A C 1
ATOM 540 O O . ALA A 1 70 ? -6.035 -0.558 23.237 1.00 91.75 70 ALA A O 1
ATOM 541 N N . LEU A 1 71 ? -4.390 0.956 23.305 1.00 92.62 71 LEU A N 1
ATOM 542 C CA . LEU A 1 71 ? -4.232 0.906 24.762 1.00 92.62 71 LEU A CA 1
ATOM 543 C C . LEU A 1 71 ? -5.467 1.451 25.491 1.00 92.62 71 LEU A C 1
ATOM 545 O O . LEU A 1 71 ? -5.938 0.817 26.435 1.00 92.62 71 LEU A O 1
ATOM 549 N N . GLN A 1 72 ? -6.034 2.567 25.030 1.00 92.56 72 GLN A N 1
ATOM 550 C CA . GLN A 1 72 ? -7.262 3.131 25.600 1.00 92.56 72 GLN A CA 1
ATOM 551 C C . GLN A 1 72 ? -8.464 2.192 25.417 1.00 92.56 72 GLN A C 1
ATOM 553 O O . GLN A 1 72 ? -9.216 1.977 26.368 1.00 92.56 72 GLN A O 1
ATOM 558 N N . LEU A 1 73 ? -8.625 1.566 24.244 1.00 91.75 73 LEU A N 1
ATOM 559 C CA . LEU A 1 73 ? -9.672 0.556 24.038 1.00 91.75 73 LEU A CA 1
ATOM 560 C C . LEU A 1 73 ? -9.452 -0.688 24.911 1.00 91.75 73 LEU A C 1
ATOM 562 O O . LEU A 1 73 ? -10.417 -1.280 25.387 1.00 91.75 73 LEU A O 1
ATOM 566 N N . SER A 1 74 ? -8.198 -1.070 25.166 1.00 92.62 74 SER A N 1
ATOM 567 C CA . SER A 1 74 ? -7.872 -2.177 26.076 1.00 92.62 74 SER A CA 1
ATOM 568 C C . SER A 1 74 ? -8.268 -1.858 27.521 1.00 92.62 74 SER A C 1
ATOM 570 O O . SER A 1 74 ? -8.816 -2.715 28.208 1.00 92.62 74 SER A O 1
ATOM 572 N N . GLN A 1 75 ? -8.028 -0.626 27.980 1.00 92.94 75 GLN A N 1
ATOM 573 C CA . GLN A 1 75 ? -8.451 -0.172 29.309 1.00 92.94 75 GLN A CA 1
ATOM 574 C C . GLN A 1 75 ? -9.977 -0.181 29.439 1.00 92.94 75 GLN A C 1
ATOM 576 O O . GLN A 1 75 ? -10.500 -0.763 30.386 1.00 92.94 75 GLN A O 1
ATOM 581 N N . LEU A 1 76 ? -10.686 0.364 28.445 1.00 91.19 76 LEU A N 1
ATOM 582 C CA . LEU A 1 76 ? -12.150 0.326 28.402 1.00 91.19 76 LEU A CA 1
ATOM 583 C C . LEU A 1 76 ? -12.683 -1.109 28.429 1.00 91.19 76 LEU A C 1
ATOM 585 O O . LEU A 1 76 ? -13.583 -1.419 29.202 1.00 91.19 76 LEU A O 1
ATOM 589 N N . ALA A 1 77 ? -12.096 -2.010 27.640 1.00 91.31 77 ALA A N 1
ATOM 590 C CA . ALA A 1 77 ? -12.522 -3.404 27.614 1.00 91.31 77 ALA A CA 1
ATOM 591 C C . ALA A 1 77 ? -12.317 -4.100 28.967 1.00 91.31 77 ALA A C 1
ATOM 593 O O . ALA A 1 77 ? -13.167 -4.884 29.379 1.00 91.31 77 ALA A O 1
ATOM 594 N N . LEU A 1 78 ? -11.226 -3.800 29.678 1.00 91.38 78 LEU A N 1
ATOM 595 C CA . LEU A 1 78 ? -10.989 -4.323 31.024 1.00 91.38 78 LEU A CA 1
ATOM 596 C C . LEU A 1 78 ? -12.045 -3.831 32.021 1.00 91.38 78 LEU A C 1
ATOM 598 O O . LEU A 1 78 ? -12.567 -4.630 32.798 1.00 91.38 78 LEU A O 1
ATOM 602 N N . GLU A 1 79 ? -12.366 -2.536 31.998 1.00 90.25 79 GLU A N 1
ATOM 603 C CA . GLU A 1 79 ? -13.397 -1.955 32.862 1.00 90.25 79 GLU A CA 1
ATOM 604 C C . GLU A 1 79 ? -14.757 -2.624 32.644 1.00 90.25 79 GLU A C 1
ATOM 606 O O . GLU A 1 79 ? -15.418 -2.996 33.614 1.00 90.25 79 GLU A O 1
ATOM 611 N N . GLU A 1 80 ? -15.158 -2.829 31.388 1.00 88.69 80 GLU A N 1
ATOM 612 C CA . GLU A 1 80 ? -16.434 -3.474 31.069 1.00 88.69 80 GLU A CA 1
ATOM 613 C C . GLU A 1 80 ? -16.439 -4.970 31.392 1.00 88.69 80 GLU A C 1
ATOM 615 O O . GLU A 1 80 ? -17.430 -5.485 31.904 1.00 88.69 80 GLU A O 1
ATOM 620 N N . LEU A 1 81 ? -15.326 -5.679 31.179 1.00 88.50 81 LEU A N 1
ATOM 621 C CA . LEU A 1 81 ? -15.208 -7.084 31.577 1.00 88.50 81 LEU A CA 1
ATOM 622 C C . LEU A 1 81 ? -15.345 -7.263 33.092 1.00 88.50 81 LEU A C 1
ATOM 624 O O . LEU A 1 81 ? -16.029 -8.186 33.533 1.00 88.50 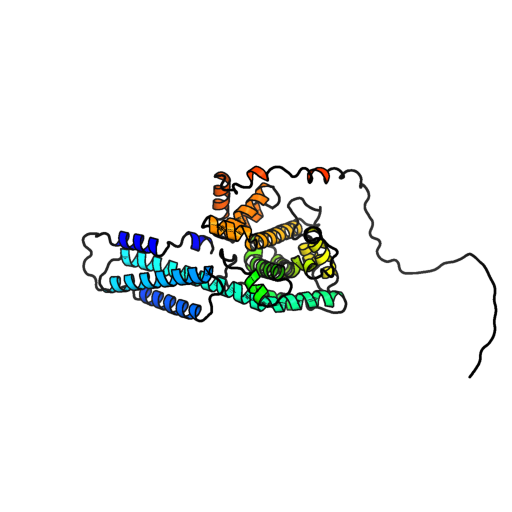81 LEU A O 1
ATOM 628 N N . ASN A 1 82 ? -14.746 -6.372 33.887 1.00 87.00 82 ASN A N 1
ATOM 629 C CA . ASN A 1 82 ? -14.886 -6.394 35.344 1.00 87.00 82 ASN A CA 1
ATOM 630 C C . ASN A 1 82 ? -16.338 -6.127 35.778 1.00 87.00 82 ASN A C 1
ATOM 632 O O . ASN A 1 82 ? -16.813 -6.724 36.742 1.00 87.00 82 ASN A O 1
ATOM 636 N N . ARG A 1 83 ? -17.069 -5.267 35.057 1.00 82.69 83 ARG A N 1
ATOM 637 C CA . ARG A 1 83 ? -18.495 -5.008 35.326 1.00 82.69 83 ARG A CA 1
ATOM 638 C C . ARG A 1 83 ? -19.380 -6.191 34.956 1.00 82.69 83 ARG A C 1
ATOM 640 O O . ARG A 1 83 ? -20.236 -6.556 35.752 1.00 82.69 83 ARG A O 1
ATOM 647 N N . LEU A 1 84 ? -19.129 -6.834 33.815 1.00 82.06 84 LEU A N 1
ATOM 648 C CA . LEU A 1 84 ? -19.818 -8.067 33.412 1.00 82.06 84 LEU A CA 1
ATOM 649 C C . LEU A 1 84 ? -19.583 -9.220 34.403 1.00 82.06 84 LEU A C 1
ATOM 651 O O . LEU A 1 84 ? -20.436 -10.084 34.582 1.00 82.06 84 LEU A O 1
ATOM 655 N N . GLN A 1 85 ? -18.427 -9.253 35.070 1.00 80.00 85 GLN A N 1
ATOM 656 C CA . GLN A 1 85 ? -18.183 -10.201 36.162 1.00 80.00 85 GLN A CA 1
ATOM 657 C C . GLN A 1 85 ? -18.989 -9.871 37.430 1.00 80.00 85 GLN A C 1
ATOM 659 O O . GLN A 1 85 ? -19.265 -10.772 38.219 1.00 80.00 85 GLN A O 1
ATOM 664 N N . ALA A 1 86 ? -19.374 -8.608 37.631 1.00 77.25 86 ALA A N 1
ATOM 665 C CA . ALA A 1 86 ? -20.160 -8.158 38.779 1.00 77.25 86 ALA A CA 1
ATOM 666 C C . ALA A 1 86 ? -21.687 -8.270 38.570 1.00 77.25 86 ALA A C 1
ATOM 668 O O . ALA A 1 86 ? -22.433 -8.216 39.546 1.00 77.25 86 ALA A O 1
ATOM 669 N N . GLY A 1 87 ? -22.164 -8.449 37.332 1.00 69.94 87 GLY A N 1
ATOM 670 C CA . GLY A 1 87 ? -23.584 -8.618 37.007 1.00 69.94 87 GLY A CA 1
ATOM 671 C C . GLY A 1 87 ? -23.826 -8.964 35.533 1.00 69.94 87 GLY A C 1
ATOM 672 O O . GLY A 1 87 ? -22.994 -8.681 34.677 1.00 69.94 87 GLY A O 1
ATOM 673 N N . THR A 1 88 ? -24.962 -9.596 35.229 1.00 63.94 88 THR A N 1
ATOM 674 C CA . THR A 1 88 ? -25.289 -10.121 33.893 1.00 63.94 88 THR A CA 1
ATOM 675 C C . THR A 1 88 ? -26.199 -9.179 33.099 1.00 63.94 88 THR A C 1
ATOM 677 O O . THR A 1 88 ? -27.360 -8.983 33.447 1.00 63.94 88 THR A O 1
ATOM 680 N N . ASP A 1 89 ? -25.682 -8.650 31.986 1.00 69.19 89 ASP A N 1
ATOM 681 C CA . ASP A 1 89 ? -26.466 -8.020 30.918 1.00 69.19 89 ASP A CA 1
ATOM 682 C C . ASP A 1 89 ? -25.943 -8.509 29.554 1.00 69.19 89 ASP A C 1
ATOM 684 O O . ASP A 1 89 ? -24.805 -8.240 29.163 1.00 69.19 89 ASP A O 1
ATOM 688 N N . ALA A 1 90 ? -26.771 -9.264 28.827 1.00 67.75 90 ALA A N 1
ATOM 689 C CA . ALA A 1 90 ? -26.420 -9.819 27.520 1.00 67.75 90 ALA A CA 1
ATOM 690 C C . ALA A 1 90 ? -26.187 -8.729 26.455 1.00 67.75 90 ALA A C 1
ATOM 692 O O . ALA A 1 90 ? -25.389 -8.928 25.536 1.00 67.75 90 ALA A O 1
ATOM 693 N N . ALA A 1 91 ? -26.838 -7.564 26.578 1.00 69.44 91 ALA A N 1
ATOM 694 C CA . ALA A 1 91 ? -26.588 -6.434 25.688 1.00 69.44 91 ALA A CA 1
ATOM 695 C C . ALA A 1 91 ? -25.170 -5.881 25.901 1.00 69.44 91 ALA A C 1
ATOM 697 O O . ALA A 1 91 ? -24.455 -5.617 24.932 1.00 69.44 91 ALA A O 1
ATOM 698 N N . ALA A 1 92 ? -24.722 -5.805 27.156 1.00 76.69 92 ALA A N 1
ATOM 699 C CA . ALA A 1 92 ? -23.367 -5.388 27.497 1.00 76.69 92 ALA A CA 1
ATOM 700 C C . ALA A 1 92 ? -22.303 -6.380 26.985 1.00 76.69 92 ALA A C 1
ATOM 702 O O . ALA A 1 92 ? -21.264 -5.946 26.487 1.00 76.69 92 ALA A O 1
ATOM 703 N N . GLU A 1 93 ? -22.561 -7.697 26.998 1.00 82.38 93 GLU A N 1
ATOM 704 C CA . GLU A 1 93 ? -21.629 -8.679 26.412 1.00 82.38 93 GLU A CA 1
ATOM 705 C C . GLU A 1 93 ? -21.393 -8.454 24.912 1.00 82.38 93 GLU A C 1
ATOM 707 O O . GLU A 1 93 ? -20.250 -8.525 24.451 1.00 82.38 93 GLU A O 1
ATOM 712 N N . SER A 1 94 ? -22.449 -8.150 24.149 1.00 84.38 94 SER A N 1
ATOM 713 C CA . SER A 1 94 ? -22.333 -7.874 22.711 1.00 84.38 94 SER A CA 1
ATOM 714 C C . SER A 1 94 ? -21.504 -6.618 22.435 1.00 84.38 94 SER A C 1
ATOM 716 O O . SER A 1 94 ? -20.674 -6.612 21.526 1.00 84.38 94 SER A O 1
ATOM 718 N N . VAL A 1 95 ? -21.699 -5.557 23.224 1.00 84.94 95 VAL A N 1
ATOM 719 C CA . VAL A 1 95 ? -20.950 -4.301 23.067 1.00 84.94 95 VAL A CA 1
ATOM 720 C C . VAL A 1 95 ? -19.474 -4.496 23.433 1.00 84.94 95 VAL A C 1
ATOM 722 O O . VAL A 1 95 ? -18.594 -3.993 22.735 1.00 84.94 95 VAL A O 1
ATOM 725 N N . VAL A 1 96 ? -19.175 -5.293 24.466 1.00 88.12 96 VAL A N 1
ATOM 726 C CA . VAL A 1 96 ? -17.794 -5.664 24.821 1.00 88.12 96 VAL A CA 1
ATOM 727 C C . VAL A 1 96 ? -17.144 -6.524 23.741 1.00 88.12 96 VAL A C 1
ATOM 729 O O . VAL A 1 96 ? -15.973 -6.317 23.424 1.00 88.12 96 VAL A O 1
ATOM 732 N N . ALA A 1 97 ? -17.880 -7.465 23.143 1.00 90.12 97 ALA A N 1
ATOM 733 C CA . ALA A 1 97 ? -17.377 -8.250 22.020 1.00 90.12 97 ALA A CA 1
ATOM 734 C C . ALA A 1 97 ? -16.968 -7.345 20.847 1.00 90.12 97 ALA A C 1
ATOM 736 O O . ALA A 1 97 ? -15.850 -7.474 20.347 1.00 90.12 97 ALA A O 1
ATOM 737 N N . GLU A 1 98 ? -17.820 -6.382 20.479 1.00 90.75 98 GLU A N 1
ATOM 738 C CA . GLU A 1 98 ? -17.538 -5.416 19.413 1.00 90.75 98 GLU A CA 1
ATOM 739 C C . GLU A 1 98 ? -16.330 -4.521 19.749 1.00 90.75 98 GLU A C 1
ATOM 741 O O . GLU A 1 98 ? -15.465 -4.302 18.899 1.00 90.75 98 GLU A O 1
ATOM 746 N N . LEU A 1 99 ? -16.207 -4.060 20.997 1.00 91.62 99 LEU A N 1
ATOM 747 C CA . LEU A 1 99 ? -15.047 -3.295 21.464 1.00 91.62 99 LEU A CA 1
ATOM 748 C C . LEU A 1 99 ? -13.740 -4.099 21.335 1.00 91.62 99 LEU A C 1
ATOM 750 O O . LEU A 1 99 ? -12.731 -3.574 20.856 1.00 91.62 99 LEU A O 1
ATOM 754 N N . LEU A 1 100 ? -13.747 -5.377 21.733 1.00 93.69 100 LEU A N 1
ATOM 755 C CA . LEU A 1 100 ? -12.595 -6.275 21.584 1.00 93.69 100 LEU A CA 1
ATOM 756 C C . LEU A 1 100 ? -12.271 -6.543 20.105 1.00 93.69 100 LEU A C 1
ATOM 758 O O . LEU A 1 100 ? -11.096 -6.584 19.742 1.00 93.69 100 LEU A O 1
ATOM 762 N N . ASP A 1 101 ? -13.286 -6.698 19.250 1.00 92.31 101 ASP A N 1
ATOM 763 C CA . ASP A 1 101 ? -13.127 -6.825 17.797 1.00 92.31 101 ASP A CA 1
ATOM 764 C C . ASP A 1 101 ? -12.445 -5.591 17.186 1.00 92.31 101 ASP A C 1
ATOM 766 O O . ASP A 1 101 ? -11.503 -5.733 16.401 1.00 92.31 101 ASP A O 1
ATOM 770 N N . GLN A 1 102 ? -12.862 -4.382 17.574 1.00 90.12 102 GLN A N 1
ATOM 771 C CA . GLN A 1 102 ? -12.234 -3.151 17.086 1.00 90.12 102 GLN A CA 1
ATOM 772 C C . GLN A 1 102 ? -10.800 -2.991 17.584 1.00 90.12 102 GLN A C 1
ATOM 774 O O . GLN A 1 102 ? -9.905 -2.670 16.804 1.00 90.12 102 GLN A O 1
ATOM 779 N N . ASN A 1 103 ? -10.551 -3.272 18.862 1.00 93.44 103 ASN A N 1
ATOM 780 C CA . ASN A 1 103 ? -9.203 -3.229 19.416 1.00 93.44 103 ASN A CA 1
ATOM 781 C C . ASN A 1 103 ? -8.266 -4.212 18.689 1.00 93.44 103 ASN A C 1
ATOM 783 O O . ASN A 1 103 ? -7.159 -3.853 18.289 1.00 93.44 103 ASN A O 1
ATOM 787 N N . TRP A 1 104 ? -8.741 -5.429 18.409 1.00 93.19 104 TRP A N 1
ATOM 788 C CA . TRP A 1 104 ? -7.991 -6.400 17.612 1.00 93.19 104 TRP A CA 1
ATOM 789 C C . TRP A 1 104 ? -7.651 -5.878 16.209 1.00 93.19 104 TRP A C 1
ATOM 791 O O . TRP A 1 104 ? -6.510 -6.009 15.769 1.00 93.19 104 TRP A O 1
ATOM 801 N N . ARG A 1 105 ? -8.602 -5.235 15.519 1.00 89.75 105 ARG A N 1
ATOM 802 C CA . ARG A 1 105 ? -8.376 -4.635 14.191 1.00 89.75 105 ARG A CA 1
ATOM 803 C C . ARG A 1 105 ? -7.329 -3.520 14.219 1.00 89.75 105 ARG A C 1
ATOM 805 O O . ARG A 1 105 ? -6.489 -3.469 13.317 1.00 89.75 105 ARG A O 1
ATOM 812 N N . LEU A 1 106 ? -7.336 -2.666 15.249 1.00 90.19 106 LEU A N 1
ATOM 813 C CA . LEU A 1 106 ? -6.298 -1.645 15.435 1.00 90.19 106 LEU A CA 1
ATOM 814 C C . LEU A 1 106 ? -4.918 -2.285 15.605 1.00 90.19 106 LEU A C 1
ATOM 816 O O . LEU A 1 106 ? -3.970 -1.863 14.948 1.00 90.19 106 LEU A O 1
ATOM 820 N N . LEU A 1 107 ? -4.809 -3.340 16.419 1.00 91.38 107 LEU A N 1
ATOM 821 C CA . LEU A 1 107 ? -3.544 -4.051 16.632 1.00 91.38 107 LEU A CA 1
ATOM 822 C C . LEU A 1 107 ? -3.045 -4.762 15.371 1.00 91.38 107 LEU A C 1
ATOM 824 O O . LEU A 1 107 ? -1.850 -4.714 15.090 1.00 91.38 107 LEU A O 1
ATOM 828 N N . CYS A 1 108 ? -3.930 -5.393 14.594 1.00 90.19 108 CYS A N 1
ATOM 829 C CA . CYS A 1 108 ? -3.560 -5.963 13.297 1.00 90.19 108 CYS A CA 1
ATOM 830 C C . CYS A 1 108 ? -3.069 -4.881 12.329 1.00 90.19 108 CYS A C 1
ATOM 832 O O . CYS A 1 108 ? -2.079 -5.085 11.633 1.00 90.19 108 CYS A O 1
ATOM 834 N N . THR A 1 109 ? -3.719 -3.714 12.321 1.00 88.81 109 THR A N 1
ATOM 835 C CA . THR A 1 109 ? -3.297 -2.584 11.487 1.00 88.81 109 THR A CA 1
ATOM 836 C C . THR A 1 109 ? -1.923 -2.071 11.916 1.00 88.81 109 THR A C 1
ATOM 838 O O . THR A 1 109 ? -1.041 -1.945 11.071 1.00 88.81 109 THR A O 1
ATOM 841 N N . LEU A 1 110 ? -1.703 -1.853 13.214 1.00 91.19 110 LEU A N 1
ATOM 842 C CA . LEU A 1 110 ? -0.418 -1.422 13.769 1.00 91.19 110 LEU A CA 1
ATOM 843 C C . LEU A 1 110 ? 0.720 -2.372 13.376 1.00 91.19 110 LEU A C 1
ATOM 845 O O . LEU A 1 110 ? 1.722 -1.937 12.814 1.00 91.19 110 LEU A O 1
ATOM 849 N N . ASP A 1 111 ? 0.522 -3.667 13.609 1.00 91.12 111 ASP A N 1
ATOM 850 C CA . ASP A 1 111 ? 1.475 -4.723 13.266 1.00 91.12 111 ASP A CA 1
ATOM 851 C C . ASP A 1 111 ? 1.769 -4.751 11.758 1.00 91.12 111 ASP A C 1
ATOM 853 O O . ASP A 1 111 ? 2.923 -4.751 11.340 1.00 91.12 111 ASP A O 1
ATOM 857 N N . SER A 1 112 ? 0.730 -4.676 10.919 1.00 90.06 112 SER A N 1
ATOM 858 C CA . SER A 1 112 ? 0.894 -4.668 9.461 1.00 90.06 112 SER A CA 1
ATOM 859 C C . SER A 1 112 ? 1.720 -3.478 8.953 1.00 90.06 112 SER A C 1
ATOM 861 O O . SER A 1 112 ? 2.503 -3.636 8.019 1.00 90.06 112 SER A O 1
ATOM 863 N N . GLN A 1 113 ? 1.584 -2.303 9.577 1.00 91.88 113 GLN A N 1
ATOM 864 C CA . GLN A 1 113 ? 2.326 -1.097 9.207 1.00 91.88 113 GLN A CA 1
ATOM 865 C C . GLN A 1 113 ? 3.768 -1.139 9.721 1.00 91.88 113 GLN A C 1
ATOM 867 O O . GLN A 1 113 ? 4.677 -0.754 8.994 1.00 91.88 113 GLN A O 1
ATOM 872 N N . GLN A 1 114 ? 4.003 -1.656 10.934 1.00 90.88 114 GLN A N 1
ATOM 873 C CA . GLN A 1 114 ? 5.365 -1.880 11.433 1.00 90.88 114 GLN A CA 1
ATOM 874 C C . GLN A 1 114 ? 6.128 -2.864 10.545 1.00 90.88 114 GLN A C 1
ATOM 876 O O . GLN A 1 114 ? 7.267 -2.589 10.174 1.00 90.88 114 GLN A O 1
ATOM 881 N N . ARG A 1 115 ? 5.492 -3.975 10.151 1.00 90.00 115 ARG A N 1
ATOM 882 C CA . ARG A 1 115 ? 6.090 -4.931 9.209 1.00 90.00 115 ARG A CA 1
ATOM 883 C C . ARG A 1 115 ? 6.380 -4.288 7.863 1.00 90.00 115 ARG A C 1
ATOM 885 O O . ARG A 1 115 ? 7.479 -4.450 7.361 1.00 90.00 115 ARG A O 1
ATOM 892 N N . LEU A 1 116 ? 5.445 -3.505 7.317 1.00 91.50 116 LEU A N 1
ATOM 893 C CA . LEU A 1 116 ? 5.668 -2.778 6.066 1.00 91.50 116 LEU A CA 1
ATOM 894 C C . LEU A 1 116 ? 6.949 -1.929 6.120 1.00 91.50 116 LEU A C 1
ATOM 896 O O . LEU A 1 116 ? 7.784 -2.039 5.226 1.00 91.50 116 LEU A O 1
ATOM 900 N N . LEU A 1 117 ? 7.123 -1.120 7.171 1.00 92.81 117 LEU A N 1
ATOM 901 C CA . LEU A 1 117 ? 8.317 -0.286 7.341 1.00 92.81 117 LEU A CA 1
ATOM 902 C C . LEU A 1 117 ? 9.588 -1.120 7.541 1.00 92.81 117 LEU A C 1
ATOM 904 O O . LEU A 1 117 ? 10.614 -0.830 6.922 1.00 92.81 117 LEU A O 1
ATOM 908 N N . ALA A 1 118 ? 9.518 -2.162 8.373 1.00 91.38 118 ALA A N 1
ATOM 909 C CA . ALA A 1 118 ? 10.644 -3.044 8.652 1.00 91.38 118 ALA A CA 1
ATOM 910 C C . ALA A 1 118 ? 11.120 -3.781 7.391 1.00 91.38 118 ALA A C 1
ATOM 912 O O . ALA A 1 118 ? 12.314 -3.772 7.099 1.00 91.38 118 ALA A O 1
ATOM 913 N N . ASP A 1 119 ? 10.193 -4.352 6.620 1.00 91.69 119 ASP A N 1
ATOM 914 C CA . ASP A 1 119 ? 10.480 -5.048 5.366 1.00 91.69 119 ASP A CA 1
ATOM 915 C C . ASP A 1 119 ? 11.082 -4.078 4.342 1.00 91.69 119 ASP A C 1
ATOM 917 O O . ASP A 1 119 ? 12.119 -4.366 3.748 1.00 91.69 119 ASP A O 1
ATOM 921 N N . CYS A 1 120 ? 10.472 -2.897 4.161 1.00 93.25 120 CYS A N 1
ATOM 922 C CA . CYS A 1 120 ? 10.984 -1.889 3.234 1.00 93.25 120 CYS A CA 1
ATOM 923 C C . CYS A 1 120 ? 12.406 -1.451 3.601 1.00 93.25 120 CYS A C 1
ATOM 925 O O . CYS A 1 120 ? 13.254 -1.340 2.717 1.00 93.25 120 CYS A O 1
ATOM 927 N N . ARG A 1 121 ? 12.702 -1.258 4.891 1.00 94.12 121 ARG A N 1
ATOM 928 C CA . ARG A 1 121 ? 14.057 -0.936 5.352 1.00 94.12 121 ARG A CA 1
ATOM 929 C C . ARG A 1 121 ? 15.031 -2.088 5.120 1.00 94.12 121 ARG A C 1
ATOM 931 O O . ARG A 1 121 ? 16.124 -1.859 4.610 1.00 94.12 121 ARG A O 1
ATOM 938 N N . ALA A 1 122 ? 14.653 -3.307 5.499 1.00 94.06 122 ALA A N 1
ATOM 939 C CA . ALA A 1 122 ? 15.513 -4.483 5.391 1.00 94.06 122 ALA A CA 1
ATOM 940 C C . ALA A 1 122 ? 15.880 -4.796 3.933 1.00 94.06 122 ALA A C 1
ATOM 942 O O . ALA A 1 122 ? 16.992 -5.241 3.655 1.00 94.06 122 ALA A O 1
ATOM 943 N N . LEU A 1 123 ? 14.961 -4.524 3.006 1.00 95.38 123 LEU A N 1
ATOM 944 C CA . LEU A 1 123 ? 15.117 -4.821 1.586 1.00 95.38 123 LEU A CA 1
ATOM 945 C C . LEU A 1 123 ? 15.687 -3.659 0.765 1.00 95.38 123 LEU A C 1
ATOM 947 O O . LEU A 1 123 ? 16.125 -3.878 -0.362 1.00 95.38 123 LEU A O 1
ATOM 951 N N . ALA A 1 124 ? 15.752 -2.445 1.315 1.00 95.81 124 ALA A N 1
ATOM 952 C CA . ALA A 1 124 ? 16.265 -1.272 0.610 1.00 95.81 124 ALA A CA 1
ATOM 953 C C . ALA A 1 124 ? 17.722 -1.438 0.144 1.00 95.81 124 ALA A C 1
ATOM 955 O O . ALA A 1 124 ? 18.024 -1.211 -1.028 1.00 95.81 124 ALA A O 1
ATOM 956 N N . VAL A 1 125 ? 18.620 -1.854 1.044 1.00 95.69 125 VAL A N 1
ATOM 957 C CA . VAL A 1 125 ? 20.044 -2.047 0.718 1.00 95.69 125 VAL A CA 1
ATOM 958 C C . VAL A 1 125 ? 20.242 -3.206 -0.267 1.00 95.69 125 VAL A C 1
ATOM 960 O O . VAL A 1 125 ? 20.879 -2.975 -1.295 1.00 95.69 125 VAL A O 1
ATOM 963 N N . PRO A 1 126 ? 19.660 -4.408 -0.051 1.00 95.12 126 PRO A N 1
ATOM 964 C CA . PRO A 1 126 ? 19.694 -5.477 -1.049 1.00 95.12 126 PRO A CA 1
ATOM 965 C C . PRO A 1 126 ? 19.190 -5.046 -2.431 1.00 95.12 126 PRO A C 1
ATOM 967 O O . PRO A 1 126 ? 19.814 -5.392 -3.433 1.00 95.12 126 PRO A O 1
ATOM 970 N N . LEU A 1 127 ? 18.105 -4.262 -2.497 1.00 94.31 127 LEU A N 1
ATOM 971 C CA . LEU A 1 127 ? 17.565 -3.754 -3.760 1.00 94.31 127 LEU A CA 1
ATOM 972 C C . LEU A 1 127 ? 18.567 -2.833 -4.456 1.00 94.31 127 LEU A C 1
ATOM 974 O O . LEU A 1 127 ? 18.851 -3.033 -5.633 1.00 94.31 127 LEU A O 1
ATOM 978 N N . GLN A 1 128 ? 19.137 -1.861 -3.738 1.00 93.44 128 GLN A N 1
ATOM 979 C CA . GLN A 1 128 ? 20.143 -0.962 -4.305 1.00 93.44 128 GLN A CA 1
ATOM 980 C C . GLN A 1 128 ? 21.372 -1.732 -4.801 1.00 93.44 128 GLN A C 1
ATOM 982 O O . GLN A 1 128 ? 21.839 -1.478 -5.909 1.00 93.44 128 GLN A O 1
ATOM 987 N N . SER A 1 129 ? 21.890 -2.679 -4.013 1.00 91.56 129 SER A N 1
ATOM 988 C CA . SER A 1 129 ? 23.033 -3.506 -4.418 1.00 91.56 129 SER A CA 1
ATOM 989 C C . SER A 1 129 ? 22.724 -4.334 -5.662 1.00 91.56 129 SER A C 1
ATOM 991 O O . SER A 1 129 ? 23.563 -4.443 -6.553 1.00 91.56 129 SER A O 1
ATOM 993 N N . TRP A 1 130 ? 21.515 -4.888 -5.755 1.00 90.56 130 TRP A N 1
ATOM 994 C CA . TRP A 1 130 ? 21.087 -5.629 -6.934 1.00 90.56 130 TRP A CA 1
ATOM 995 C C . TRP A 1 130 ? 20.914 -4.727 -8.163 1.00 90.56 130 TRP A C 1
ATOM 997 O O . TRP A 1 130 ? 21.351 -5.100 -9.250 1.00 90.56 130 TRP A O 1
ATOM 1007 N N . ILE A 1 131 ? 20.350 -3.525 -8.002 1.00 90.19 131 ILE A N 1
ATOM 1008 C CA . ILE A 1 131 ? 20.270 -2.527 -9.076 1.00 90.19 131 ILE A CA 1
ATOM 1009 C C . ILE A 1 131 ? 21.677 -2.156 -9.551 1.00 90.19 131 ILE A C 1
ATOM 1011 O O . ILE A 1 131 ? 21.933 -2.224 -10.747 1.00 90.19 131 ILE A O 1
ATOM 1015 N N . ALA A 1 132 ? 22.612 -1.851 -8.647 1.00 88.69 132 ALA A N 1
ATOM 1016 C CA . ALA A 1 132 ? 24.002 -1.565 -9.008 1.00 88.69 132 ALA A CA 1
ATOM 1017 C C . ALA A 1 132 ? 24.637 -2.729 -9.791 1.00 88.69 132 ALA A C 1
ATOM 1019 O O . ALA A 1 132 ? 25.215 -2.517 -10.855 1.00 88.69 132 ALA A O 1
ATOM 1020 N N . ALA A 1 133 ? 24.424 -3.971 -9.342 1.00 86.62 133 ALA A N 1
ATOM 1021 C CA . ALA A 1 133 ? 24.875 -5.157 -10.062 1.00 86.62 133 ALA A CA 1
ATOM 1022 C C . ALA A 1 133 ? 24.221 -5.297 -11.449 1.00 86.62 133 ALA A C 1
ATOM 1024 O O . ALA A 1 133 ? 24.887 -5.719 -12.387 1.00 86.62 133 ALA A O 1
ATOM 1025 N N . CYS A 1 134 ? 22.948 -4.919 -11.621 1.00 84.31 134 CYS A N 1
ATOM 1026 C CA . CYS A 1 134 ? 22.296 -4.874 -12.935 1.00 84.31 134 CYS A CA 1
ATOM 1027 C C . CYS A 1 134 ? 22.977 -3.869 -13.876 1.00 84.31 134 CYS A C 1
ATOM 1029 O O . CYS A 1 134 ? 23.168 -4.164 -15.058 1.00 84.31 134 CYS A O 1
ATOM 1031 N N . LEU A 1 135 ? 23.376 -2.707 -13.353 1.00 83.44 135 LEU A N 1
ATOM 1032 C CA . LEU A 1 135 ? 24.074 -1.671 -14.118 1.00 83.44 135 LEU A CA 1
ATOM 1033 C C . LEU A 1 135 ? 25.483 -2.107 -14.539 1.00 83.44 135 LEU A C 1
ATOM 1035 O O . LEU A 1 135 ? 25.897 -1.831 -15.666 1.00 83.44 135 LEU A O 1
ATOM 1039 N N . GLU A 1 136 ? 26.191 -2.829 -13.671 1.00 81.88 136 GLU A N 1
ATOM 1040 C CA . GLU A 1 136 ? 27.505 -3.414 -13.968 1.00 81.88 136 GLU A CA 1
ATOM 1041 C C . GLU A 1 136 ? 27.406 -4.630 -14.910 1.00 81.88 136 GLU A C 1
ATOM 1043 O O . GLU A 1 136 ? 28.202 -4.783 -15.840 1.00 81.88 136 GLU A O 1
ATOM 1048 N N . ALA A 1 137 ? 26.412 -5.503 -14.713 1.00 70.50 137 ALA A N 1
ATOM 1049 C CA . ALA A 1 137 ? 26.225 -6.729 -15.491 1.00 70.50 137 ALA A CA 1
ATOM 1050 C C . ALA A 1 137 ? 25.863 -6.451 -16.953 1.00 70.50 137 ALA A C 1
ATOM 1052 O O . ALA A 1 137 ? 26.348 -7.167 -17.831 1.00 70.50 137 ALA A O 1
ATOM 1053 N N . GLY A 1 138 ? 25.117 -5.370 -17.223 1.00 59.84 138 GLY A N 1
ATOM 1054 C CA . GLY A 1 138 ? 24.894 -4.857 -18.580 1.00 59.84 138 GLY A CA 1
ATOM 1055 C C . GLY A 1 138 ? 26.188 -4.509 -19.333 1.00 59.84 138 GLY A C 1
ATOM 1056 O O . GLY A 1 138 ? 26.151 -4.279 -20.541 1.00 59.84 138 GLY A O 1
ATOM 1057 N N . GLN A 1 139 ? 27.335 -4.496 -18.643 1.00 53.28 139 GLN A N 1
ATOM 1058 C CA . GLN A 1 139 ? 28.658 -4.286 -19.222 1.00 53.28 139 GLN A CA 1
ATOM 1059 C C . GLN A 1 139 ? 29.487 -5.585 -19.297 1.00 53.28 139 GLN A C 1
ATOM 1061 O O . GLN A 1 139 ? 30.192 -5.760 -20.291 1.00 53.28 139 GLN A O 1
ATOM 1066 N N . HIS A 1 140 ? 29.404 -6.517 -18.324 1.00 50.72 140 HIS A N 1
ATOM 1067 C CA . HIS A 1 140 ? 30.374 -7.631 -18.221 1.00 50.72 140 HIS A CA 1
ATOM 1068 C C . HIS A 1 140 ? 29.919 -8.987 -17.608 1.00 50.72 140 HIS A C 1
ATOM 1070 O O . HIS A 1 140 ? 30.792 -9.829 -17.382 1.00 50.72 140 HIS A O 1
ATOM 1076 N N . GLY A 1 141 ? 28.634 -9.287 -17.343 1.00 55.06 141 GLY A N 1
ATOM 1077 C CA . GLY A 1 141 ? 28.312 -10.529 -16.600 1.00 55.06 141 GLY A CA 1
ATOM 1078 C C . GLY A 1 141 ? 26.906 -11.128 -16.722 1.00 55.06 141 GLY A C 1
ATOM 1079 O O . GLY A 1 141 ? 25.946 -10.459 -17.084 1.00 55.06 141 GLY A O 1
ATOM 1080 N N . ALA A 1 142 ? 26.806 -12.425 -16.391 1.00 58.78 142 ALA A N 1
ATOM 1081 C CA . ALA A 1 142 ? 25.563 -13.196 -16.327 1.00 58.78 142 ALA A CA 1
ATOM 1082 C C . ALA A 1 142 ? 24.876 -12.991 -14.968 1.00 58.78 142 ALA A C 1
ATOM 1084 O O . ALA A 1 142 ? 25.327 -13.512 -13.946 1.00 58.78 142 ALA A O 1
ATOM 1085 N N . LEU A 1 143 ? 23.786 -12.227 -14.956 1.00 71.06 143 LEU A N 1
ATOM 1086 C CA . LEU A 1 143 ? 22.945 -12.045 -13.780 1.00 71.06 143 LEU A CA 1
ATOM 1087 C C . LEU A 1 143 ? 21.880 -13.149 -13.776 1.00 71.06 143 LEU A C 1
ATOM 1089 O O . LEU A 1 143 ? 21.176 -13.328 -14.766 1.00 71.06 143 LEU A O 1
ATOM 1093 N N . ARG A 1 144 ? 21.756 -13.916 -12.684 1.00 77.88 144 ARG A N 1
ATOM 1094 C CA . ARG A 1 144 ? 20.748 -14.988 -12.576 1.00 77.88 144 ARG A CA 1
ATOM 1095 C C . ARG A 1 144 ? 19.362 -14.406 -12.302 1.00 77.88 144 ARG A C 1
ATOM 1097 O O . ARG A 1 144 ? 18.819 -14.557 -11.214 1.00 77.88 144 ARG A O 1
ATOM 1104 N N . TRP A 1 145 ? 18.803 -13.727 -13.302 1.00 82.88 145 TRP A N 1
ATOM 1105 C CA . TRP A 1 145 ? 17.564 -12.960 -13.186 1.00 82.88 145 TRP A CA 1
ATOM 1106 C C . TRP A 1 145 ? 16.419 -13.781 -12.588 1.00 82.88 145 TRP A C 1
ATOM 1108 O O . TRP A 1 145 ? 15.773 -13.337 -11.646 1.00 82.88 145 TRP A O 1
ATOM 1118 N N . ALA A 1 146 ? 16.190 -14.995 -13.097 1.00 80.69 146 ALA A N 1
ATOM 1119 C CA . ALA A 1 146 ? 15.086 -15.845 -12.655 1.00 80.69 146 ALA A CA 1
ATOM 1120 C C . ALA A 1 146 ? 15.192 -16.252 -11.175 1.00 80.69 146 ALA A C 1
ATOM 1122 O O . ALA A 1 146 ? 14.213 -16.101 -10.447 1.00 80.69 146 ALA A O 1
ATOM 1123 N N . ASP A 1 147 ? 16.370 -16.708 -10.734 1.00 82.88 147 ASP A N 1
ATOM 1124 C CA . ASP A 1 147 ? 16.613 -17.106 -9.340 1.00 82.88 147 ASP A CA 1
ATOM 1125 C C . ASP A 1 147 ? 16.426 -15.898 -8.409 1.00 82.88 147 ASP A C 1
ATOM 1127 O O . ASP A 1 147 ? 15.673 -15.957 -7.443 1.00 82.88 147 ASP A O 1
ATOM 1131 N N . THR A 1 148 ? 17.017 -14.752 -8.767 1.00 85.94 148 THR A N 1
ATOM 1132 C CA . THR A 1 148 ? 16.881 -13.520 -7.983 1.00 85.94 148 THR A CA 1
ATOM 1133 C C . THR A 1 148 ? 15.429 -13.047 -7.907 1.00 85.94 148 THR A C 1
ATOM 1135 O O . THR A 1 148 ? 14.978 -12.632 -6.844 1.00 85.94 148 THR A O 1
ATOM 1138 N N . MET A 1 149 ? 14.661 -13.123 -8.998 1.00 88.75 149 MET A N 1
ATOM 1139 C CA . MET A 1 149 ? 13.241 -12.752 -8.977 1.00 88.75 149 MET A CA 1
ATOM 1140 C C . MET A 1 149 ? 12.400 -13.679 -8.099 1.00 88.75 149 MET A C 1
ATOM 1142 O O . MET A 1 149 ? 11.451 -13.199 -7.483 1.00 88.75 149 MET A O 1
ATOM 1146 N N . ALA A 1 150 ? 12.731 -14.971 -8.019 1.00 87.81 150 ALA A N 1
ATOM 1147 C CA . ALA A 1 150 ? 12.054 -15.900 -7.118 1.00 87.81 150 ALA A CA 1
ATOM 1148 C C . ALA A 1 150 ? 12.312 -15.536 -5.646 1.00 87.81 150 ALA A C 1
ATOM 1150 O O . ALA A 1 150 ? 11.354 -15.422 -4.881 1.00 87.81 150 ALA A O 1
ATOM 1151 N N . ASP A 1 151 ? 13.568 -15.251 -5.289 1.00 90.06 151 ASP A N 1
ATOM 1152 C CA . ASP A 1 151 ? 13.945 -14.822 -3.935 1.00 90.06 151 ASP A CA 1
ATOM 1153 C C . ASP A 1 151 ? 13.241 -13.510 -3.547 1.00 90.06 151 ASP A C 1
ATOM 1155 O O . ASP A 1 151 ? 12.679 -13.378 -2.458 1.00 90.06 151 ASP A O 1
ATOM 1159 N N . TRP A 1 152 ? 13.210 -12.537 -4.466 1.00 91.69 152 TRP A N 1
ATOM 1160 C CA . TRP A 1 152 ? 12.495 -11.278 -4.257 1.00 91.69 152 TRP A CA 1
ATOM 1161 C C . TRP A 1 152 ? 10.991 -11.484 -4.108 1.00 91.69 152 TRP A C 1
ATOM 1163 O O . TRP A 1 152 ? 10.373 -10.855 -3.247 1.00 91.69 152 TRP A O 1
ATOM 1173 N N . TRP A 1 153 ? 10.398 -12.343 -4.939 1.00 91.06 153 TRP A N 1
ATOM 1174 C CA . TRP A 1 153 ? 8.975 -12.652 -4.867 1.00 91.06 153 TRP A CA 1
ATOM 1175 C C . TRP A 1 153 ? 8.621 -13.241 -3.505 1.00 91.06 153 TRP A C 1
ATOM 1177 O O . TRP A 1 153 ? 7.655 -12.793 -2.895 1.00 91.06 153 TRP A O 1
ATOM 1187 N N . GLU A 1 154 ? 9.403 -14.192 -2.996 1.00 90.06 154 GLU A N 1
ATOM 1188 C CA . GLU A 1 154 ? 9.196 -14.762 -1.663 1.00 90.06 154 GLU A CA 1
ATOM 1189 C C . GLU A 1 154 ? 9.332 -13.697 -0.565 1.00 90.06 154 GLU A C 1
ATOM 1191 O O . GLU A 1 154 ? 8.464 -13.594 0.300 1.00 90.06 154 GLU A O 1
ATOM 1196 N N . ALA A 1 155 ? 10.360 -12.846 -0.642 1.00 87.38 155 ALA A N 1
ATOM 1197 C CA . ALA A 1 155 ? 10.621 -11.813 0.359 1.00 87.38 155 ALA A CA 1
ATOM 1198 C C . ALA A 1 155 ? 9.558 -10.699 0.407 1.00 87.38 155 ALA A C 1
ATOM 1200 O O . ALA A 1 155 ? 9.298 -10.137 1.471 1.00 87.38 155 ALA A O 1
ATOM 1201 N N . LEU A 1 156 ? 8.959 -10.346 -0.735 1.00 86.56 156 LEU A N 1
ATOM 1202 C CA . LEU A 1 156 ? 7.995 -9.243 -0.847 1.00 86.56 156 LEU A CA 1
ATOM 1203 C C . LEU A 1 156 ? 6.540 -9.697 -0.938 1.00 86.56 156 LEU A C 1
ATOM 1205 O O . LEU A 1 156 ? 5.648 -8.846 -0.885 1.00 86.56 156 LEU A O 1
ATOM 1209 N N . SER A 1 157 ? 6.281 -10.999 -1.072 1.00 82.12 157 SER A N 1
ATOM 1210 C CA . SER A 1 157 ? 4.915 -11.509 -1.086 1.00 82.12 157 SER A CA 1
ATOM 1211 C C . SER A 1 157 ? 4.270 -11.280 0.277 1.00 82.12 157 SER A C 1
ATOM 1213 O O . SER A 1 157 ? 4.725 -11.825 1.285 1.00 82.12 157 SER A O 1
ATOM 1215 N N . PRO A 1 158 ? 3.223 -10.443 0.348 1.00 70.50 158 PRO A N 1
ATOM 1216 C CA . PRO A 1 158 ? 2.620 -10.118 1.621 1.00 70.50 158 PRO A CA 1
ATOM 1217 C C . PRO A 1 158 ? 1.951 -11.351 2.230 1.00 70.50 158 PRO A C 1
ATOM 1219 O O . PRO A 1 158 ? 1.296 -12.127 1.536 1.00 70.50 158 PRO A O 1
ATOM 1222 N N . ALA A 1 159 ? 2.025 -11.473 3.557 1.00 68.75 159 ALA A N 1
ATOM 1223 C CA . ALA A 1 159 ? 1.066 -12.296 4.289 1.00 68.75 159 ALA A CA 1
ATOM 1224 C C . ALA A 1 159 ? -0.369 -11.819 3.979 1.00 68.75 159 ALA A C 1
ATOM 1226 O O . ALA A 1 159 ? -0.571 -10.634 3.704 1.00 68.75 159 ALA A O 1
ATOM 1227 N N . GLU A 1 160 ? -1.365 -12.708 4.066 1.00 64.88 160 GLU A N 1
ATOM 1228 C CA . GLU A 1 160 ? -2.768 -12.411 3.705 1.00 64.88 160 GLU A CA 1
ATOM 1229 C C . GLU A 1 160 ? -3.331 -11.136 4.376 1.00 64.88 160 GLU A C 1
ATOM 1231 O O . GLU A 1 160 ? -4.170 -10.453 3.789 1.00 64.88 160 GLU A O 1
ATOM 1236 N N . ASP A 1 161 ? -2.800 -10.765 5.548 1.00 63.16 161 ASP A N 1
ATOM 1237 C CA . ASP A 1 161 ? -3.199 -9.599 6.351 1.00 63.16 161 ASP A CA 1
ATOM 1238 C C . ASP A 1 161 ? -2.272 -8.367 6.217 1.00 63.16 161 ASP A C 1
ATOM 1240 O O . ASP A 1 161 ? -2.342 -7.440 7.031 1.00 63.16 161 ASP A O 1
ATOM 1244 N N . ALA A 1 162 ? -1.338 -8.340 5.261 1.00 68.62 162 ALA A N 1
ATOM 1245 C CA . ALA A 1 162 ? -0.405 -7.221 5.150 1.00 68.62 162 ALA A CA 1
ATOM 1246 C C . ALA A 1 162 ? -1.089 -5.952 4.621 1.00 68.62 162 ALA A C 1
ATOM 1248 O O . ALA A 1 162 ? -1.960 -5.992 3.752 1.00 68.62 162 ALA A O 1
ATOM 1249 N N . ALA A 1 163 ? -0.631 -4.793 5.092 1.00 70.00 163 ALA A N 1
ATOM 1250 C CA . ALA A 1 163 ? -1.097 -3.520 4.573 1.00 70.00 163 ALA A CA 1
ATOM 1251 C C . ALA A 1 163 ? -0.604 -3.289 3.138 1.00 70.00 163 ALA A C 1
ATOM 1253 O O . ALA A 1 163 ? 0.589 -3.387 2.857 1.00 70.00 163 ALA A O 1
ATOM 1254 N N . TRP A 1 164 ? -1.527 -2.928 2.244 1.00 74.25 164 TRP A N 1
ATOM 1255 C CA . TRP A 1 164 ? -1.225 -2.563 0.849 1.00 74.25 164 TRP A CA 1
ATOM 1256 C C . TRP A 1 164 ? -1.061 -1.053 0.652 1.00 74.25 164 TRP A C 1
ATOM 1258 O O . TRP A 1 164 ? -0.541 -0.604 -0.364 1.00 74.25 164 TRP A O 1
ATOM 1268 N N . CYS A 1 165 ? -1.508 -0.270 1.633 1.00 85.38 165 CYS A N 1
ATOM 1269 C CA . CYS A 1 165 ? -1.383 1.177 1.669 1.00 85.38 165 CYS A CA 1
ATOM 1270 C C . CYS A 1 165 ? -0.838 1.582 3.049 1.00 85.38 165 CYS A C 1
ATOM 1272 O O . CYS A 1 165 ? -1.416 1.172 4.066 1.00 85.38 165 CYS A O 1
ATOM 1274 N N . PRO A 1 166 ? 0.239 2.381 3.111 1.00 90.56 166 PRO A N 1
ATOM 1275 C CA . PRO A 1 166 ? 0.639 3.094 4.313 1.00 90.56 166 PRO A CA 1
ATOM 1276 C C . PRO A 1 166 ? -0.527 3.889 4.909 1.00 90.56 166 PRO A C 1
ATOM 1278 O O . PRO A 1 166 ? -1.441 4.322 4.198 1.00 90.56 166 PRO A O 1
ATOM 1281 N N . LEU A 1 167 ? -0.500 4.096 6.222 1.00 89.38 167 LEU A N 1
ATOM 1282 C CA . LEU A 1 167 ? -1.398 5.059 6.853 1.00 89.38 167 LEU A CA 1
ATOM 1283 C C . LEU A 1 167 ? -0.954 6.493 6.563 1.00 89.38 167 LEU A C 1
ATOM 1285 O O . LEU A 1 167 ? 0.219 6.771 6.317 1.00 89.38 167 LEU A O 1
ATOM 1289 N N . ALA A 1 168 ? -1.897 7.430 6.664 1.00 87.06 168 ALA A N 1
ATOM 1290 C CA . ALA A 1 168 ? -1.536 8.839 6.722 1.00 87.06 168 ALA A CA 1
ATOM 1291 C C . ALA A 1 168 ? -0.578 9.058 7.911 1.00 87.06 168 ALA A C 1
ATOM 1293 O O . ALA A 1 168 ? -0.836 8.595 9.020 1.00 87.06 168 ALA A O 1
ATOM 1294 N N . GLY A 1 169 ? 0.553 9.720 7.659 1.00 85.50 169 GLY A N 1
ATOM 1295 C CA . GLY A 1 169 ? 1.622 9.920 8.648 1.00 85.50 169 GLY A CA 1
ATOM 1296 C C . GLY A 1 169 ? 2.589 8.739 8.843 1.00 85.50 169 GLY A C 1
ATOM 1297 O O . GLY A 1 169 ? 3.437 8.799 9.730 1.00 85.50 169 GLY A O 1
ATOM 1298 N N . VAL A 1 170 ? 2.490 7.675 8.039 1.00 89.81 170 VAL A N 1
ATOM 1299 C CA . VAL A 1 170 ? 3.522 6.631 7.928 1.00 89.81 170 VAL A CA 1
ATOM 1300 C C . VAL A 1 170 ? 4.378 6.920 6.695 1.00 89.81 170 VAL A C 1
ATOM 1302 O O . VAL A 1 170 ? 3.897 6.782 5.574 1.00 89.81 170 VAL A O 1
ATOM 1305 N N . ASP A 1 171 ? 5.628 7.341 6.899 1.00 91.31 171 ASP A N 1
ATOM 1306 C CA . ASP A 1 171 ? 6.545 7.712 5.816 1.00 91.31 171 ASP A CA 1
ATOM 1307 C C . ASP A 1 171 ? 7.474 6.542 5.449 1.00 91.31 171 ASP A C 1
ATOM 1309 O O . ASP A 1 171 ? 8.455 6.236 6.130 1.00 91.31 171 ASP A O 1
ATOM 1313 N N . VAL A 1 172 ? 7.136 5.852 4.357 1.00 94.56 172 VAL A N 1
ATOM 1314 C CA . VAL A 1 172 ? 7.938 4.731 3.841 1.00 94.56 172 VAL A CA 1
ATOM 1315 C C . VAL A 1 172 ? 9.265 5.222 3.257 1.00 94.56 172 VAL A C 1
ATOM 1317 O O . VAL A 1 172 ? 10.267 4.515 3.348 1.00 94.56 172 VAL A O 1
ATOM 1320 N N . VAL A 1 173 ? 9.296 6.429 2.683 1.00 95.69 173 VAL A N 1
ATOM 1321 C CA . VAL A 1 173 ? 10.510 7.003 2.086 1.00 95.69 173 VAL A CA 1
ATOM 1322 C C . VAL A 1 173 ? 11.523 7.301 3.179 1.00 95.69 173 VAL A C 1
ATOM 1324 O O . VAL A 1 173 ? 12.692 6.959 3.025 1.00 95.69 173 VAL A O 1
ATOM 1327 N N . GLU A 1 174 ? 11.081 7.862 4.304 1.00 94.31 174 GLU A N 1
ATOM 1328 C CA . GLU A 1 174 ? 11.924 8.086 5.481 1.00 94.31 174 GLU A CA 1
ATOM 1329 C C . GLU A 1 174 ? 12.476 6.766 6.039 1.00 94.31 174 GLU A C 1
ATOM 1331 O O . GLU A 1 174 ? 13.677 6.652 6.296 1.00 94.31 174 GLU A O 1
ATOM 1336 N N . ALA A 1 175 ? 11.639 5.729 6.161 1.00 93.56 175 ALA A N 1
ATOM 1337 C CA . ALA A 1 175 ? 12.080 4.425 6.656 1.00 93.56 175 ALA A CA 1
ATOM 1338 C C . ALA A 1 175 ? 13.121 3.752 5.747 1.00 93.56 175 ALA A C 1
ATOM 1340 O O . ALA A 1 175 ? 14.056 3.123 6.253 1.00 93.56 175 ALA A O 1
ATOM 1341 N N . VAL A 1 176 ? 12.975 3.906 4.428 1.00 95.94 176 VAL A N 1
ATOM 1342 C CA . VAL A 1 176 ? 13.945 3.454 3.422 1.00 95.94 176 VAL A CA 1
ATOM 1343 C C . VAL A 1 176 ? 15.212 4.313 3.461 1.00 95.94 176 VAL A C 1
ATOM 1345 O O . VAL A 1 176 ? 16.310 3.767 3.447 1.00 95.94 176 VAL A O 1
ATOM 1348 N N . ALA A 1 177 ? 15.096 5.638 3.584 1.00 95.00 177 ALA A N 1
ATOM 1349 C CA . ALA A 1 177 ? 16.238 6.547 3.710 1.00 95.00 177 ALA A CA 1
ATOM 1350 C C . ALA A 1 177 ? 17.093 6.233 4.946 1.00 95.00 177 ALA A C 1
ATOM 1352 O O . ALA A 1 177 ? 18.321 6.267 4.871 1.00 95.00 177 ALA A O 1
ATOM 1353 N N . ALA A 1 178 ? 16.465 5.835 6.055 1.00 93.81 178 ALA A N 1
ATOM 1354 C CA . ALA A 1 178 ? 17.159 5.390 7.262 1.00 93.81 178 ALA A CA 1
ATOM 1355 C C . ALA A 1 178 ? 18.029 4.132 7.050 1.00 93.81 178 ALA A C 1
ATOM 1357 O O . ALA A 1 178 ? 18.909 3.863 7.865 1.00 93.81 178 ALA A O 1
ATOM 1358 N N . ALA A 1 179 ? 17.824 3.375 5.963 1.00 93.81 179 ALA A N 1
ATOM 1359 C CA . ALA A 1 179 ? 18.691 2.261 5.573 1.00 93.81 179 ALA A CA 1
ATOM 1360 C C . ALA A 1 179 ? 20.010 2.712 4.910 1.00 93.81 179 ALA A C 1
ATOM 1362 O O . ALA A 1 179 ? 20.883 1.880 4.676 1.00 93.81 179 ALA A O 1
ATOM 1363 N N . GLY A 1 180 ? 20.165 4.005 4.601 1.00 93.38 180 GLY A N 1
ATOM 1364 C CA . GLY A 1 180 ? 21.375 4.557 3.985 1.00 93.38 180 GLY A CA 1
ATOM 1365 C C . GLY A 1 180 ? 21.463 4.369 2.468 1.00 93.38 180 GLY A C 1
ATOM 1366 O O . GLY A 1 180 ? 22.565 4.359 1.926 1.00 93.38 180 GLY A O 1
ATOM 1367 N N . VAL A 1 181 ? 20.328 4.205 1.781 1.00 93.00 181 VAL A N 1
ATOM 1368 C CA . VAL A 1 181 ? 20.281 4.131 0.311 1.00 93.00 181 VAL A CA 1
ATOM 1369 C C . VAL A 1 181 ? 20.364 5.515 -0.337 1.00 93.00 181 VAL A C 1
ATOM 1371 O O . VAL A 1 181 ? 19.880 6.504 0.212 1.00 93.00 181 VAL A O 1
ATOM 1374 N N . GLU A 1 182 ? 20.939 5.582 -1.534 1.00 90.19 182 GLU A N 1
ATOM 1375 C CA . GLU A 1 182 ? 21.189 6.827 -2.276 1.00 90.19 182 GLU A CA 1
ATOM 1376 C C . GLU A 1 182 ? 19.902 7.434 -2.853 1.00 90.19 182 GLU A C 1
ATOM 1378 O O . GLU A 1 182 ? 19.724 8.652 -2.873 1.00 90.19 182 GLU A O 1
ATOM 1383 N N . HIS A 1 183 ? 18.974 6.576 -3.285 1.00 90.69 183 HIS A N 1
ATOM 1384 C CA . HIS A 1 183 ? 17.738 6.965 -3.966 1.00 90.69 183 HIS A CA 1
ATOM 1385 C C . HIS A 1 183 ? 16.494 6.440 -3.224 1.00 90.69 183 HIS A C 1
ATOM 1387 O O . HIS A 1 183 ? 15.759 5.599 -3.752 1.00 90.69 183 HIS A O 1
ATOM 1393 N N . PRO A 1 184 ? 16.217 6.924 -1.999 1.00 94.44 184 PRO A N 1
ATOM 1394 C CA . PRO A 1 184 ? 15.188 6.343 -1.140 1.00 94.44 184 PRO A CA 1
ATOM 1395 C C . PRO A 1 184 ? 13.775 6.433 -1.719 1.00 94.44 184 PRO A C 1
ATOM 1397 O O . PRO A 1 184 ? 12.995 5.505 -1.537 1.00 94.44 184 PRO A O 1
ATOM 1400 N N . GLN A 1 185 ? 13.456 7.497 -2.466 1.00 94.44 185 GLN A N 1
ATOM 1401 C CA . GLN A 1 185 ? 12.151 7.655 -3.118 1.00 94.44 185 GLN A CA 1
ATOM 1402 C C . GLN A 1 185 ? 11.878 6.523 -4.118 1.00 94.44 185 GLN A C 1
ATOM 1404 O O . GLN A 1 185 ? 10.822 5.897 -4.069 1.00 94.44 185 GLN A O 1
ATOM 1409 N N . HIS A 1 186 ? 12.839 6.246 -5.002 1.00 93.88 186 HIS A N 1
ATOM 1410 C CA . HIS A 1 186 ? 12.693 5.235 -6.048 1.00 93.88 186 HIS A CA 1
ATOM 1411 C C . HIS A 1 186 ? 12.777 3.817 -5.470 1.00 93.88 186 HIS A C 1
ATOM 1413 O O . HIS A 1 186 ? 12.015 2.946 -5.879 1.00 93.88 186 HIS A O 1
ATOM 1419 N N . CYS A 1 187 ? 13.615 3.596 -4.447 1.00 95.75 187 CYS A N 1
ATOM 1420 C CA . CYS A 1 187 ? 13.625 2.334 -3.703 1.00 95.75 187 CYS A CA 1
ATOM 1421 C C . CYS A 1 187 ? 12.277 2.077 -3.010 1.00 95.75 187 CYS A C 1
ATOM 1423 O O . CYS A 1 187 ? 11.718 0.989 -3.137 1.00 95.75 187 CYS A O 1
ATOM 1425 N N . ALA A 1 188 ? 11.718 3.072 -2.313 1.00 96.25 188 ALA A N 1
ATOM 1426 C CA . ALA A 1 188 ? 10.410 2.952 -1.671 1.00 96.25 188 ALA A CA 1
ATOM 1427 C C . ALA A 1 188 ? 9.303 2.665 -2.695 1.00 96.25 188 ALA A C 1
ATOM 1429 O O . ALA A 1 188 ? 8.475 1.781 -2.477 1.00 96.25 188 ALA A O 1
ATOM 1430 N N . GLN A 1 189 ? 9.315 3.368 -3.830 1.00 95.94 189 GLN A N 1
ATOM 1431 C CA . GLN A 1 189 ? 8.346 3.176 -4.906 1.00 95.94 189 GLN A CA 1
ATOM 1432 C C . GLN A 1 189 ? 8.431 1.770 -5.512 1.00 95.94 189 GLN A C 1
ATOM 1434 O O . GLN A 1 189 ? 7.400 1.108 -5.643 1.00 95.94 189 GLN A O 1
ATOM 1439 N N . ALA A 1 190 ? 9.635 1.279 -5.808 1.00 96.62 190 ALA A N 1
ATOM 1440 C CA . ALA A 1 190 ? 9.859 -0.064 -6.337 1.00 96.62 190 ALA A CA 1
ATOM 1441 C C . ALA A 1 190 ? 9.360 -1.155 -5.373 1.00 96.62 190 ALA A C 1
ATOM 1443 O O . ALA A 1 190 ? 8.588 -2.032 -5.766 1.00 96.62 190 ALA A O 1
ATOM 1444 N N . LEU A 1 191 ? 9.724 -1.062 -4.087 1.00 96.00 191 LEU A N 1
ATOM 1445 C CA . LEU A 1 191 ? 9.312 -2.026 -3.061 1.00 96.00 191 LEU A CA 1
ATOM 1446 C C . LEU A 1 191 ? 7.791 -2.026 -2.857 1.00 96.00 191 LEU A C 1
ATOM 1448 O O . LEU A 1 191 ? 7.174 -3.091 -2.821 1.00 96.00 191 LEU A O 1
ATOM 1452 N N . LEU A 1 192 ? 7.162 -0.850 -2.762 1.00 95.19 192 LEU A N 1
ATOM 1453 C CA . LEU A 1 192 ? 5.707 -0.758 -2.618 1.00 95.19 192 LEU A CA 1
ATOM 1454 C C . LEU A 1 192 ? 4.970 -1.263 -3.859 1.00 95.19 192 LEU A C 1
ATOM 1456 O O . LEU A 1 192 ? 3.976 -1.977 -3.720 1.00 95.19 192 LEU A O 1
ATOM 1460 N N . THR A 1 193 ? 5.461 -0.942 -5.059 1.00 96.00 193 THR A N 1
ATOM 1461 C CA . THR A 1 193 ? 4.854 -1.418 -6.310 1.00 96.00 193 THR A CA 1
ATOM 1462 C C . THR A 1 193 ? 4.952 -2.934 -6.404 1.00 96.00 193 THR A C 1
ATOM 1464 O O . THR A 1 193 ? 3.954 -3.588 -6.691 1.00 96.00 193 THR A O 1
ATOM 1467 N N . ALA A 1 194 ? 6.112 -3.517 -6.096 1.00 95.19 194 ALA A N 1
ATOM 1468 C CA . ALA A 1 194 ? 6.319 -4.961 -6.138 1.00 95.19 194 ALA A CA 1
ATOM 1469 C C . ALA A 1 194 ? 5.416 -5.704 -5.136 1.00 95.19 194 ALA A C 1
ATOM 1471 O O . ALA A 1 194 ? 4.753 -6.678 -5.503 1.00 95.19 194 ALA A O 1
ATOM 1472 N N . ARG A 1 195 ? 5.290 -5.197 -3.899 1.00 93.12 195 ARG A N 1
ATOM 1473 C CA . ARG A 1 195 ? 4.338 -5.736 -2.905 1.00 93.12 195 ARG A CA 1
ATOM 1474 C C . ARG A 1 195 ? 2.898 -5.672 -3.402 1.00 93.12 195 ARG A C 1
ATOM 1476 O O . ARG A 1 195 ? 2.148 -6.637 -3.265 1.00 93.12 195 ARG A O 1
ATOM 1483 N N . LEU A 1 196 ? 2.508 -4.538 -3.984 1.00 92.00 196 LEU A N 1
ATOM 1484 C CA . LEU A 1 196 ? 1.164 -4.343 -4.512 1.00 92.00 196 LEU A CA 1
ATOM 1485 C C . LEU A 1 196 ? 0.878 -5.275 -5.696 1.00 92.00 196 LEU A C 1
ATOM 1487 O O . LEU A 1 196 ? -0.205 -5.852 -5.770 1.00 92.00 196 LEU A O 1
ATOM 1491 N N . VAL A 1 197 ? 1.845 -5.457 -6.596 1.00 92.69 197 VAL A N 1
ATOM 1492 C CA . VAL A 1 197 ? 1.752 -6.409 -7.707 1.00 92.69 197 VAL A CA 1
ATOM 1493 C C . VAL A 1 197 ? 1.532 -7.823 -7.177 1.00 92.69 197 VAL A C 1
ATOM 1495 O O . VAL A 1 197 ? 0.581 -8.469 -7.613 1.00 92.69 197 VAL A O 1
ATOM 1498 N N . SER A 1 198 ? 2.341 -8.282 -6.216 1.00 89.00 198 SER A N 1
ATOM 1499 C CA . SER A 1 198 ? 2.185 -9.619 -5.625 1.00 89.00 198 SER A CA 1
ATOM 1500 C C . SER A 1 198 ? 0.789 -9.816 -5.006 1.00 89.00 198 SER A C 1
ATOM 1502 O O . SER A 1 198 ? 0.165 -10.859 -5.186 1.00 89.00 198 SER A O 1
ATOM 1504 N N . ALA A 1 199 ? 0.226 -8.780 -4.372 1.00 86.31 199 ALA A N 1
ATOM 1505 C CA . ALA A 1 199 ? -1.104 -8.853 -3.763 1.00 86.31 199 ALA A CA 1
ATOM 1506 C C . ALA A 1 199 ? -2.282 -8.777 -4.757 1.00 86.31 199 ALA A C 1
ATOM 1508 O O . ALA A 1 199 ? -3.336 -9.379 -4.521 1.00 86.31 199 ALA A O 1
ATOM 1509 N N . ALA A 1 200 ? -2.158 -7.976 -5.821 1.00 87.25 200 ALA A N 1
ATOM 1510 C CA . ALA A 1 200 ? -3.305 -7.520 -6.612 1.00 87.25 200 ALA A CA 1
ATOM 1511 C C . ALA A 1 200 ? -3.286 -7.951 -8.085 1.00 87.25 200 ALA A C 1
ATOM 1513 O O . ALA A 1 200 ? -4.344 -7.935 -8.719 1.00 87.25 200 ALA A O 1
ATOM 1514 N N . ALA A 1 201 ? -2.136 -8.333 -8.649 1.00 85.94 201 ALA A N 1
ATOM 1515 C CA . ALA A 1 201 ? -2.001 -8.541 -10.092 1.00 85.94 201 ALA A CA 1
ATOM 1516 C C . ALA A 1 201 ? -2.910 -9.649 -10.635 1.00 85.94 201 ALA A C 1
ATOM 1518 O O . ALA A 1 201 ? -3.585 -9.422 -11.638 1.00 85.94 201 ALA A O 1
ATOM 1519 N N . ASP A 1 202 ? -3.000 -10.794 -9.953 1.00 86.75 202 ASP A N 1
ATOM 1520 C CA . ASP A 1 202 ? -3.880 -11.902 -10.360 1.00 86.75 202 ASP A CA 1
ATOM 1521 C C . ASP A 1 202 ? -5.339 -11.469 -10.434 1.00 86.75 202 ASP A C 1
ATOM 1523 O O . ASP A 1 202 ? -6.062 -11.754 -11.395 1.00 86.75 202 ASP A O 1
ATOM 1527 N N . ARG A 1 203 ? -5.759 -10.715 -9.416 1.00 87.38 203 ARG A N 1
ATOM 1528 C CA . ARG A 1 203 ? -7.123 -10.215 -9.319 1.00 87.38 203 ARG A CA 1
ATOM 1529 C C . ARG A 1 203 ? -7.375 -9.176 -10.387 1.00 87.38 203 ARG A C 1
ATOM 1531 O O . ARG A 1 203 ? -8.451 -9.204 -10.952 1.00 87.38 203 ARG A O 1
ATOM 1538 N N . LEU A 1 204 ? -6.428 -8.288 -10.690 1.00 85.62 204 LEU A N 1
ATOM 1539 C CA . LEU A 1 204 ? -6.582 -7.240 -11.703 1.00 85.62 204 LEU A CA 1
ATOM 1540 C C . LEU A 1 204 ? -6.609 -7.795 -13.126 1.00 85.62 204 LEU A C 1
ATOM 1542 O O . LEU A 1 204 ? -7.497 -7.430 -13.906 1.00 85.62 204 LEU A O 1
ATOM 1546 N N . LEU A 1 205 ? -5.652 -8.663 -13.451 1.00 81.69 205 LEU A N 1
ATOM 1547 C CA . LEU A 1 205 ? -5.406 -9.102 -14.815 1.00 81.69 205 LEU A CA 1
ATOM 1548 C C . LEU A 1 205 ? -6.309 -10.243 -15.261 1.00 81.69 205 LEU A C 1
ATOM 1550 O O . LEU A 1 205 ? -6.642 -10.222 -16.435 1.00 81.69 205 LEU A O 1
ATOM 1554 N N . GLU A 1 206 ? -6.777 -11.128 -14.372 1.00 75.25 206 GLU A N 1
ATOM 1555 C CA . GLU A 1 206 ? -7.623 -12.299 -14.680 1.00 75.25 206 GLU A CA 1
ATOM 1556 C C . GLU A 1 206 ? -7.101 -13.168 -15.857 1.00 75.25 206 GLU A C 1
ATOM 1558 O O . GLU A 1 206 ? -7.018 -12.731 -17.002 1.00 75.25 206 GLU A O 1
ATOM 1563 N N . PHE A 1 207 ? -6.830 -14.455 -15.613 1.00 61.72 207 PHE A N 1
ATOM 1564 C CA . PHE A 1 207 ? -6.469 -15.446 -16.652 1.00 61.72 207 PHE A CA 1
ATOM 1565 C C . PHE A 1 207 ? -5.068 -15.324 -17.292 1.00 61.72 207 PHE A C 1
ATOM 1567 O O . PHE A 1 207 ? -4.799 -16.014 -18.276 1.00 61.72 207 PHE A O 1
ATOM 1574 N N . ASP A 1 208 ? -4.150 -14.523 -16.738 1.00 71.50 208 ASP A N 1
ATOM 1575 C CA . ASP A 1 208 ? -2.753 -14.453 -17.202 1.00 71.50 208 ASP A CA 1
ATOM 1576 C C . ASP A 1 208 ? -1.763 -14.992 -16.149 1.00 71.50 208 ASP A C 1
ATOM 1578 O O . ASP A 1 208 ? -1.302 -14.229 -15.300 1.00 71.50 208 ASP A O 1
ATOM 1582 N N . PRO A 1 209 ? -1.381 -16.284 -16.207 1.00 69.31 209 PRO A N 1
ATOM 1583 C CA . PRO A 1 209 ? -0.544 -16.915 -15.183 1.00 69.31 209 PRO A CA 1
ATOM 1584 C C . PRO A 1 209 ? 0.909 -16.418 -15.173 1.00 69.31 209 PRO A C 1
ATOM 1586 O O . PRO A 1 209 ? 1.630 -16.661 -14.212 1.00 69.31 209 PRO A O 1
ATOM 1589 N N . ARG A 1 210 ? 1.373 -15.747 -16.239 1.00 74.75 210 ARG A N 1
ATOM 1590 C CA . ARG A 1 210 ? 2.728 -15.165 -16.302 1.00 74.75 210 ARG A CA 1
ATOM 1591 C C . ARG A 1 210 ? 2.736 -13.670 -15.989 1.00 74.75 210 ARG A C 1
ATOM 1593 O O . ARG A 1 210 ? 3.803 -13.110 -15.746 1.00 74.75 210 ARG A O 1
ATOM 1600 N N . GLY A 1 211 ? 1.565 -13.033 -16.002 1.00 78.50 211 GLY A N 1
ATOM 1601 C CA . GLY A 1 211 ? 1.387 -11.606 -15.755 1.00 78.50 211 GLY A CA 1
ATOM 1602 C C . GLY A 1 211 ? 2.022 -11.135 -14.443 1.00 78.50 211 GLY A C 1
ATOM 1603 O O . GLY A 1 211 ? 2.875 -10.251 -14.501 1.00 78.50 211 GLY A O 1
ATOM 1604 N N . PRO A 1 212 ? 1.686 -11.726 -13.280 1.00 87.25 212 PRO A N 1
ATOM 1605 C CA . PRO A 1 212 ? 2.178 -11.254 -11.986 1.00 87.25 212 PRO A CA 1
ATOM 1606 C C . PRO A 1 212 ? 3.703 -11.260 -11.861 1.00 87.25 212 PRO A C 1
ATOM 1608 O O . PRO A 1 212 ? 4.276 -10.254 -11.457 1.00 87.25 212 PRO A O 1
ATOM 1611 N N . ALA A 1 213 ? 4.370 -12.347 -12.265 1.00 88.75 213 ALA A N 1
ATOM 1612 C CA . ALA A 1 213 ? 5.826 -12.465 -12.159 1.00 88.75 213 ALA A CA 1
ATOM 1613 C C . ALA A 1 213 ? 6.560 -11.417 -13.017 1.00 88.75 213 ALA A C 1
ATOM 1615 O O . ALA A 1 213 ? 7.529 -10.808 -12.565 1.00 88.75 213 ALA A O 1
ATOM 1616 N N . LEU A 1 214 ? 6.073 -11.156 -14.238 1.00 90.06 214 LEU A N 1
ATOM 1617 C CA . LEU A 1 214 ? 6.640 -10.127 -15.118 1.00 90.06 214 LEU A CA 1
ATOM 1618 C C . LEU A 1 214 ? 6.394 -8.712 -14.582 1.00 90.06 214 LEU A C 1
ATOM 1620 O O . LEU A 1 214 ? 7.302 -7.884 -14.611 1.00 90.06 214 LEU A O 1
ATOM 1624 N N . LEU A 1 215 ? 5.185 -8.438 -14.079 1.00 94.00 215 LEU A N 1
ATOM 1625 C CA . LEU A 1 215 ? 4.862 -7.160 -13.444 1.00 94.00 215 LEU A CA 1
ATOM 1626 C C . LEU A 1 215 ? 5.714 -6.915 -12.199 1.00 94.00 215 LEU A C 1
ATOM 1628 O O . LEU A 1 215 ? 6.104 -5.783 -11.940 1.00 94.00 215 LEU A O 1
ATOM 1632 N N . PHE A 1 216 ? 5.999 -7.964 -11.433 1.00 94.44 216 PHE A N 1
ATOM 1633 C CA . PHE A 1 216 ? 6.762 -7.861 -10.198 1.00 94.44 216 PHE A CA 1
ATOM 1634 C C . PHE A 1 216 ? 8.225 -7.561 -10.489 1.00 94.44 216 PHE A C 1
ATOM 1636 O O . PHE A 1 216 ? 8.789 -6.632 -9.917 1.00 94.44 216 PHE A O 1
ATOM 1643 N N . ALA A 1 217 ? 8.806 -8.282 -11.451 1.00 93.88 217 ALA A N 1
ATOM 1644 C CA . ALA A 1 217 ? 10.142 -7.985 -11.937 1.00 93.88 217 ALA A CA 1
ATOM 1645 C C . ALA A 1 217 ? 10.226 -6.544 -12.459 1.00 93.88 217 ALA A C 1
ATOM 1647 O O . ALA A 1 217 ? 11.131 -5.812 -12.073 1.00 93.88 217 ALA A O 1
ATOM 1648 N N . ALA A 1 218 ? 9.250 -6.110 -13.266 1.00 95.88 218 ALA A N 1
ATOM 1649 C CA . ALA A 1 218 ? 9.183 -4.738 -13.758 1.00 95.88 218 ALA A CA 1
ATOM 1650 C C . ALA A 1 218 ? 9.046 -3.710 -12.626 1.00 95.88 218 ALA A C 1
ATOM 1652 O O . ALA A 1 218 ? 9.702 -2.678 -12.689 1.00 95.88 218 ALA A O 1
ATOM 1653 N N . ALA A 1 219 ? 8.261 -3.988 -11.581 1.00 96.88 219 ALA A N 1
ATOM 1654 C CA . ALA A 1 219 ? 8.073 -3.091 -10.440 1.00 96.88 219 ALA A CA 1
ATOM 1655 C C . ALA A 1 219 ? 9.388 -2.772 -9.716 1.00 96.88 219 ALA A C 1
ATOM 1657 O O . ALA A 1 219 ? 9.629 -1.624 -9.350 1.00 96.88 219 ALA A O 1
ATOM 1658 N N . LEU A 1 220 ? 10.262 -3.770 -9.554 1.00 96.00 220 LEU A N 1
ATOM 1659 C CA . LEU A 1 220 ? 11.554 -3.595 -8.885 1.00 96.00 220 LEU A CA 1
ATOM 1660 C C . LEU A 1 220 ? 12.530 -2.705 -9.668 1.00 96.00 220 LEU A C 1
ATOM 1662 O O . LEU A 1 220 ? 13.408 -2.094 -9.066 1.00 96.00 220 LEU A O 1
ATOM 1666 N N . VAL A 1 221 ? 12.381 -2.624 -10.996 1.00 94.81 221 VAL A N 1
ATOM 1667 C CA . VAL A 1 221 ? 13.324 -1.924 -11.891 1.00 94.81 221 VAL A CA 1
ATOM 1668 C C . VAL A 1 221 ? 12.691 -0.814 -12.731 1.00 94.81 221 VAL A C 1
ATOM 1670 O O . VAL A 1 221 ? 13.360 -0.255 -13.596 1.00 94.81 221 VAL A O 1
ATOM 1673 N N . GLN A 1 222 ? 11.422 -0.467 -12.505 1.00 94.94 222 GLN A N 1
ATOM 1674 C CA . GLN A 1 222 ? 10.678 0.508 -13.320 1.00 94.94 222 GLN A CA 1
ATOM 1675 C C . GLN A 1 222 ? 11.393 1.855 -13.432 1.00 94.94 222 GLN A C 1
ATOM 1677 O O . GLN A 1 222 ? 11.457 2.456 -14.502 1.00 94.94 222 GLN A O 1
ATOM 1682 N N . ASP A 1 223 ? 12.011 2.270 -12.332 1.00 94.25 223 ASP A N 1
ATOM 1683 C CA . ASP A 1 223 ? 12.674 3.551 -12.210 1.00 94.25 223 ASP A CA 1
ATOM 1684 C C . ASP A 1 223 ? 14.180 3.454 -12.491 1.00 94.25 223 ASP A C 1
ATOM 1686 O O . ASP A 1 223 ? 14.866 4.448 -12.294 1.00 94.25 223 ASP A O 1
ATOM 1690 N N . ILE A 1 224 ? 14.724 2.298 -12.930 1.00 91.88 224 ILE A N 1
ATOM 1691 C CA . ILE A 1 224 ? 16.183 2.024 -12.985 1.00 91.88 224 ILE A CA 1
ATOM 1692 C C . ILE A 1 224 ? 16.977 3.128 -13.710 1.00 91.88 224 ILE A C 1
ATOM 1694 O O . ILE A 1 224 ? 18.103 3.441 -13.338 1.00 91.88 224 ILE A O 1
ATOM 1698 N N . GLY A 1 225 ? 16.355 3.817 -14.674 1.00 90.38 225 GLY A N 1
ATOM 1699 C CA . GLY A 1 225 ? 16.937 4.974 -15.360 1.00 90.38 225 GLY A CA 1
ATOM 1700 C C . GLY A 1 225 ? 17.234 6.205 -14.481 1.00 90.38 225 GLY A C 1
ATOM 1701 O O . GLY A 1 225 ? 18.004 7.065 -14.912 1.00 90.38 225 GLY A O 1
ATOM 1702 N N . TRP A 1 226 ? 16.658 6.309 -13.278 1.00 88.62 226 TRP A N 1
ATOM 1703 C CA . TRP A 1 226 ? 16.973 7.327 -12.266 1.00 88.62 226 TRP A CA 1
ATOM 1704 C C . TRP A 1 226 ? 18.266 7.039 -11.500 1.00 88.62 226 TRP A C 1
ATOM 1706 O O . TRP A 1 226 ? 18.940 7.981 -11.091 1.00 88.62 226 TRP A O 1
ATOM 1716 N N . TRP A 1 227 ? 18.638 5.767 -11.357 1.00 84.12 227 TRP A N 1
ATOM 1717 C CA . TRP A 1 227 ? 19.859 5.341 -10.664 1.00 84.12 227 TRP A CA 1
ATOM 1718 C C . TRP A 1 227 ? 21.122 5.475 -11.530 1.00 84.12 227 TRP A C 1
ATOM 1720 O O . TRP A 1 227 ? 22.228 5.260 -11.052 1.00 84.12 227 TRP A O 1
ATOM 1730 N N . CYS A 1 228 ? 20.979 5.846 -12.806 1.00 75.62 228 CYS A N 1
ATOM 1731 C CA . CYS A 1 228 ? 22.091 5.974 -13.761 1.00 75.62 228 CYS A CA 1
ATOM 1732 C C . CYS A 1 228 ? 22.386 7.422 -14.151 1.00 75.62 228 CYS A C 1
ATOM 1734 O O . CYS A 1 228 ? 22.916 7.687 -15.234 1.00 75.62 228 CYS A O 1
ATOM 1736 N N . VAL A 1 229 ? 21.961 8.388 -13.334 1.00 64.94 229 VAL A N 1
ATOM 1737 C CA . VAL A 1 229 ? 22.172 9.808 -13.628 1.00 64.94 229 VAL A CA 1
ATOM 1738 C C . VAL A 1 229 ? 23.569 10.220 -13.187 1.00 64.94 229 VAL A C 1
ATOM 1740 O O . VAL A 1 229 ? 23.752 10.951 -12.219 1.00 64.94 229 VAL A O 1
ATOM 1743 N N . ASP A 1 230 ? 24.558 9.810 -13.971 1.00 53.84 230 ASP A N 1
ATOM 1744 C CA . ASP A 1 230 ? 25.889 10.390 -13.894 1.00 53.84 230 ASP A CA 1
ATOM 1745 C C . ASP A 1 230 ? 25.891 11.736 -14.631 1.00 53.84 230 ASP A C 1
ATOM 1747 O O . ASP A 1 230 ? 26.080 11.840 -15.847 1.00 53.84 230 ASP A O 1
ATOM 1751 N N . GLY A 1 231 ? 25.655 12.812 -13.879 1.00 52.69 231 GLY A N 1
ATOM 1752 C CA . GLY A 1 231 ? 26.144 14.140 -14.239 1.00 52.69 231 GLY A CA 1
ATOM 1753 C C . GLY A 1 231 ? 25.129 15.295 -14.223 1.00 52.69 231 GLY A C 1
ATOM 1754 O O . GLY A 1 231 ? 23.919 15.109 -14.346 1.00 52.69 231 GLY A O 1
ATOM 1755 N N . PRO A 1 232 ? 25.628 16.545 -14.152 1.00 49.19 232 PRO A N 1
ATOM 1756 C CA . PRO A 1 232 ? 24.841 17.765 -13.918 1.00 49.19 232 PRO A CA 1
ATOM 1757 C C . PRO A 1 232 ? 24.021 18.264 -15.130 1.00 49.19 232 PRO A C 1
ATOM 1759 O O . PRO A 1 232 ? 23.675 19.441 -15.197 1.00 49.19 232 PRO A O 1
ATOM 1762 N N . ARG A 1 233 ? 23.752 17.421 -16.140 1.00 53.81 233 ARG A N 1
ATOM 1763 C CA . ARG A 1 233 ? 23.290 17.882 -17.469 1.00 53.81 233 ARG A CA 1
ATOM 1764 C C . ARG A 1 233 ? 21.805 17.699 -17.769 1.00 53.81 233 ARG A C 1
ATOM 1766 O O . ARG A 1 233 ? 21.308 18.378 -18.663 1.00 53.81 233 ARG A O 1
ATOM 1773 N N . ALA A 1 234 ? 21.090 16.825 -17.066 1.00 59.09 234 ALA A N 1
ATOM 1774 C CA . ALA A 1 234 ? 19.653 16.664 -17.271 1.00 59.09 234 ALA A CA 1
ATOM 1775 C C . ALA A 1 234 ? 18.887 17.414 -16.178 1.00 59.09 234 ALA A C 1
ATOM 1777 O O . ALA A 1 234 ? 19.062 17.147 -14.993 1.00 59.09 234 ALA A O 1
ATOM 1778 N N . SER A 1 235 ? 18.026 18.355 -16.571 1.00 67.06 235 SER A N 1
ATOM 1779 C CA . SER A 1 235 ? 17.085 18.953 -15.617 1.00 67.06 235 SER A CA 1
ATOM 1780 C C . SER A 1 235 ? 16.153 17.873 -15.051 1.00 67.06 235 SER A C 1
ATOM 1782 O O . SER A 1 235 ? 15.827 16.914 -15.755 1.00 67.06 235 SER A O 1
ATOM 1784 N N . ALA A 1 236 ? 15.670 18.047 -13.817 1.00 68.44 236 ALA A N 1
ATOM 1785 C CA . ALA A 1 236 ? 14.713 17.122 -13.200 1.00 68.44 236 ALA A CA 1
ATOM 1786 C C . ALA A 1 236 ? 13.507 16.837 -14.121 1.00 68.44 236 ALA A C 1
ATOM 1788 O O . ALA A 1 236 ? 13.142 15.685 -14.322 1.00 68.44 236 ALA A O 1
ATOM 1789 N N . ASN A 1 237 ? 12.984 17.867 -14.799 1.00 69.31 237 ASN A N 1
ATOM 1790 C CA . ASN A 1 237 ? 11.875 17.743 -15.754 1.00 69.31 237 ASN A CA 1
ATOM 1791 C C . ASN A 1 237 ? 12.208 16.880 -16.981 1.00 69.31 237 ASN A C 1
ATOM 1793 O O . ASN A 1 237 ? 11.336 16.202 -17.525 1.00 69.31 237 ASN A O 1
ATOM 1797 N N . GLN A 1 238 ? 13.455 16.922 -17.449 1.00 72.75 238 GLN A N 1
ATOM 1798 C CA . GLN A 1 238 ? 13.908 16.082 -18.553 1.00 72.75 238 GLN A CA 1
ATOM 1799 C C . GLN A 1 238 ? 14.062 14.628 -18.096 1.00 72.75 238 GLN A C 1
ATOM 1801 O O . GLN A 1 238 ? 13.680 13.718 -18.828 1.00 72.75 238 GLN A O 1
ATOM 1806 N N . MET A 1 239 ? 14.563 14.410 -16.880 1.00 74.81 239 MET A N 1
ATOM 1807 C CA . MET A 1 239 ? 14.686 13.073 -16.300 1.00 74.81 239 MET A CA 1
ATOM 1808 C C . MET A 1 239 ? 13.332 12.404 -16.069 1.00 74.81 239 MET A C 1
ATOM 1810 O O . MET A 1 239 ? 13.158 11.249 -16.453 1.00 74.81 239 MET A O 1
ATOM 1814 N N . THR A 1 240 ? 12.337 13.145 -15.576 1.00 73.81 240 THR A N 1
ATOM 1815 C CA . THR A 1 240 ? 10.965 12.637 -15.428 1.00 73.81 240 THR A CA 1
ATOM 1816 C C . THR A 1 240 ? 10.413 12.073 -16.734 1.00 73.81 240 THR A C 1
ATOM 1818 O O . THR A 1 240 ? 9.702 11.079 -16.711 1.00 73.81 240 THR A O 1
ATOM 1821 N N . ARG A 1 241 ? 10.778 12.646 -17.888 1.00 76.56 241 ARG A N 1
ATOM 1822 C CA . ARG A 1 241 ? 10.303 12.167 -19.195 1.00 76.56 241 ARG A CA 1
ATOM 1823 C C . ARG A 1 241 ? 11.135 11.036 -19.795 1.00 76.56 241 ARG A C 1
ATOM 1825 O O . ARG A 1 241 ? 10.601 10.295 -20.608 1.00 76.56 241 ARG A O 1
ATOM 1832 N N . LEU A 1 242 ? 12.427 10.959 -19.468 1.00 83.38 242 LEU A N 1
ATOM 1833 C CA . LEU A 1 242 ? 13.384 10.077 -20.151 1.00 83.38 242 LEU A CA 1
ATOM 1834 C C . LEU A 1 242 ? 13.784 8.833 -19.353 1.00 83.38 242 LEU A C 1
ATOM 1836 O O . LEU A 1 242 ? 14.383 7.922 -19.926 1.00 83.38 242 LEU A O 1
ATOM 1840 N N . HIS A 1 243 ? 13.516 8.787 -18.045 1.00 89.50 243 HIS A N 1
ATOM 1841 C CA . HIS A 1 243 ? 13.920 7.646 -17.225 1.00 89.50 243 HIS A CA 1
ATOM 1842 C C . HIS A 1 243 ? 13.301 6.302 -17.662 1.00 89.50 243 HIS A C 1
ATOM 1844 O O . HIS A 1 243 ? 14.044 5.322 -17.588 1.00 89.50 243 HIS A O 1
ATOM 1850 N N . PRO A 1 244 ? 12.067 6.202 -18.214 1.00 90.81 244 PRO A N 1
ATOM 1851 C CA . PRO A 1 244 ? 11.538 4.912 -18.659 1.00 90.81 244 PRO A CA 1
ATOM 1852 C C . PRO A 1 244 ? 12.332 4.362 -19.848 1.00 90.81 244 PRO A C 1
ATOM 1854 O O . PRO A 1 244 ? 12.743 3.203 -19.842 1.00 90.81 244 PRO A O 1
ATOM 1857 N N . GLN A 1 245 ? 12.632 5.200 -20.854 1.00 88.62 245 GLN A N 1
ATOM 1858 C CA . GLN A 1 245 ? 13.397 4.768 -22.031 1.00 88.62 245 GLN A CA 1
ATOM 1859 C C . GLN A 1 245 ? 14.855 4.461 -21.679 1.00 88.62 245 GLN A C 1
ATOM 1861 O O . GLN A 1 245 ? 15.433 3.520 -22.218 1.00 88.62 245 GLN A O 1
ATOM 1866 N N . ARG A 1 246 ? 15.458 5.238 -20.770 1.00 88.44 246 ARG A N 1
ATOM 1867 C CA . ARG A 1 246 ? 16.813 4.961 -20.271 1.00 88.44 246 ARG A CA 1
ATOM 1868 C C . ARG A 1 246 ? 16.866 3.646 -19.507 1.00 88.44 246 ARG A C 1
ATOM 1870 O O . ARG A 1 246 ? 17.743 2.835 -19.780 1.00 88.44 246 ARG A O 1
ATOM 1877 N N . GLY A 1 247 ? 15.917 3.428 -18.598 1.00 90.94 247 GLY A N 1
ATOM 1878 C CA . GLY A 1 247 ? 15.827 2.197 -17.824 1.00 90.94 247 GLY A CA 1
ATOM 1879 C C . GLY A 1 247 ? 15.662 0.974 -18.720 1.00 90.94 247 GLY A C 1
ATOM 1880 O O . GLY A 1 247 ? 16.408 0.007 -18.604 1.00 90.94 247 GLY A O 1
ATOM 1881 N N . ALA A 1 248 ? 14.768 1.060 -19.701 1.00 90.94 248 ALA A N 1
ATOM 1882 C CA . ALA A 1 248 ? 14.575 0.005 -20.685 1.00 90.94 248 ALA A CA 1
ATOM 1883 C C . ALA A 1 248 ? 15.838 -0.295 -21.509 1.00 90.94 248 ALA A C 1
ATOM 1885 O O . ALA A 1 248 ? 16.166 -1.461 -21.721 1.00 90.94 248 ALA A O 1
ATOM 1886 N N . ALA A 1 249 ? 16.572 0.734 -21.946 1.00 88.88 249 ALA A N 1
ATOM 1887 C CA . ALA A 1 249 ? 17.816 0.547 -22.691 1.00 88.88 249 ALA A CA 1
ATOM 1888 C C . ALA A 1 249 ? 18.886 -0.196 -21.871 1.00 88.88 249 ALA A C 1
ATOM 1890 O O . ALA A 1 249 ? 19.605 -1.023 -22.425 1.00 88.88 249 ALA A O 1
ATOM 1891 N N . LEU A 1 250 ? 18.961 0.063 -20.562 1.00 88.50 250 LEU A N 1
ATOM 1892 C CA . LEU A 1 250 ? 19.871 -0.638 -19.652 1.00 88.50 250 LEU A CA 1
ATOM 1893 C C . LEU A 1 250 ? 19.470 -2.104 -19.490 1.00 88.50 250 LEU A C 1
ATOM 1895 O O . LEU A 1 250 ? 20.294 -2.995 -19.674 1.00 88.50 250 LEU A O 1
ATOM 1899 N N . LEU A 1 251 ? 18.190 -2.355 -19.213 1.00 89.50 251 LEU A N 1
ATOM 1900 C CA . LEU A 1 251 ? 17.666 -3.707 -19.019 1.00 89.50 251 LEU A CA 1
ATOM 1901 C C . LEU A 1 251 ? 17.784 -4.570 -20.279 1.00 89.50 251 LEU A C 1
ATOM 1903 O O . LEU A 1 251 ? 18.026 -5.766 -20.170 1.00 89.50 251 LEU A O 1
ATOM 1907 N N . ALA A 1 252 ? 17.661 -3.974 -21.468 1.00 88.69 252 ALA A N 1
ATOM 1908 C CA . ALA A 1 252 ? 17.858 -4.672 -22.738 1.00 88.69 252 ALA A CA 1
ATOM 1909 C C . ALA A 1 252 ? 19.296 -5.194 -22.931 1.00 88.69 252 ALA A C 1
ATOM 1911 O O . ALA A 1 252 ? 19.511 -6.095 -23.740 1.00 88.69 252 ALA A O 1
ATOM 1912 N N . GLY A 1 253 ? 20.271 -4.629 -22.211 1.00 85.06 253 GLY A N 1
ATOM 1913 C CA . GLY A 1 253 ? 21.659 -5.092 -22.197 1.00 85.06 253 GLY A CA 1
ATOM 1914 C C . GLY A 1 253 ? 21.938 -6.217 -21.197 1.00 85.06 253 GLY A C 1
ATOM 1915 O O . GLY A 1 253 ? 23.021 -6.794 -21.240 1.00 85.06 253 GLY A O 1
ATOM 1916 N N . ILE A 1 254 ? 20.994 -6.544 -20.307 1.00 85.44 254 ILE A N 1
ATOM 1917 C CA . ILE A 1 254 ? 21.174 -7.577 -19.280 1.00 85.44 254 ILE A CA 1
ATOM 1918 C C . ILE A 1 254 ? 20.812 -8.949 -19.870 1.00 85.44 254 ILE A C 1
ATOM 1920 O O . ILE A 1 254 ? 19.676 -9.134 -20.320 1.00 85.44 254 ILE A O 1
ATOM 1924 N N . PRO A 1 255 ? 21.734 -9.933 -19.852 1.00 81.56 255 PRO A N 1
ATOM 1925 C CA . PRO A 1 255 ? 21.428 -11.298 -20.269 1.00 81.56 255 PRO A CA 1
ATOM 1926 C C . PRO A 1 255 ? 20.236 -11.876 -19.499 1.00 81.56 255 PRO A C 1
ATOM 1928 O O . PRO A 1 255 ? 20.083 -11.626 -18.306 1.00 81.56 255 PRO A O 1
ATOM 1931 N N . ASP A 1 256 ? 19.394 -12.651 -20.184 1.00 82.62 256 ASP A N 1
ATOM 1932 C CA . ASP A 1 256 ? 18.227 -13.346 -19.618 1.00 82.62 256 ASP A CA 1
ATOM 1933 C C . ASP A 1 256 ? 17.120 -12.447 -19.022 1.00 82.62 256 ASP A C 1
ATOM 1935 O O . ASP A 1 256 ? 16.113 -12.960 -18.526 1.00 82.62 256 ASP A O 1
ATOM 1939 N N . CYS A 1 257 ? 17.238 -11.117 -19.127 1.00 87.44 257 CYS A N 1
ATOM 1940 C CA . CYS A 1 257 ? 16.152 -10.196 -18.798 1.00 87.44 257 CYS A CA 1
ATOM 1941 C C . CYS A 1 257 ? 14.985 -10.388 -19.788 1.00 87.44 257 CYS A C 1
ATOM 1943 O O . CYS A 1 257 ? 15.180 -10.263 -21.005 1.00 87.44 257 CYS A O 1
ATOM 1945 N N . PRO A 1 258 ? 13.755 -10.681 -19.321 1.00 89.19 258 PRO A N 1
ATOM 1946 C CA . PRO A 1 258 ? 12.626 -10.875 -20.220 1.00 89.19 258 PRO A CA 1
ATOM 1947 C C . PRO A 1 258 ? 12.312 -9.603 -21.016 1.00 89.19 258 PRO A C 1
ATOM 1949 O O . PRO A 1 258 ? 12.150 -8.521 -20.449 1.00 89.19 258 PRO A O 1
ATOM 1952 N N . SER A 1 259 ? 12.131 -9.737 -22.332 1.00 88.88 259 SER A N 1
ATOM 1953 C CA . SER A 1 259 ? 11.806 -8.604 -23.213 1.00 88.88 259 SER A CA 1
ATOM 1954 C C . SER A 1 259 ? 10.538 -7.855 -22.783 1.00 88.88 259 SER A C 1
ATOM 1956 O O . SER A 1 259 ? 10.427 -6.639 -22.924 1.00 88.88 259 SER A O 1
ATOM 1958 N N . GLU A 1 260 ? 9.587 -8.569 -22.190 1.00 89.62 260 GLU A N 1
ATOM 1959 C CA . GLU A 1 260 ? 8.355 -8.022 -21.653 1.00 89.62 260 GLU A CA 1
ATOM 1960 C C . GLU A 1 260 ? 8.598 -7.121 -20.441 1.00 89.62 260 GLU A C 1
ATOM 1962 O O . GLU A 1 260 ? 7.893 -6.126 -20.304 1.00 89.62 260 GLU A O 1
ATOM 1967 N N . VAL A 1 261 ? 9.599 -7.413 -19.602 1.00 92.12 261 VAL A N 1
ATOM 1968 C CA . VAL A 1 261 ? 9.998 -6.526 -18.497 1.00 92.12 261 VAL A CA 1
ATOM 1969 C C . VAL A 1 261 ? 10.535 -5.214 -19.064 1.00 92.12 261 VAL A C 1
ATOM 1971 O O . VAL A 1 261 ? 10.089 -4.149 -18.649 1.00 92.12 261 VAL A O 1
ATOM 1974 N N . VAL A 1 262 ? 11.400 -5.272 -20.082 1.00 91.88 262 VAL A N 1
ATOM 1975 C CA . VAL A 1 262 ? 11.926 -4.079 -20.777 1.00 91.88 262 VAL A CA 1
ATOM 1976 C C . VAL A 1 262 ? 10.791 -3.205 -21.322 1.00 91.88 262 VAL A C 1
ATOM 1978 O O . VAL A 1 262 ? 10.787 -1.982 -21.157 1.00 91.88 262 VAL A O 1
ATOM 1981 N N . LEU A 1 263 ? 9.793 -3.826 -21.951 1.00 89.75 263 LEU A N 1
ATOM 1982 C CA . LEU A 1 263 ? 8.643 -3.113 -22.498 1.00 89.75 263 LEU A CA 1
ATOM 1983 C C . LEU A 1 263 ? 7.729 -2.535 -21.401 1.00 89.75 263 LEU A C 1
ATOM 1985 O O . LEU A 1 263 ? 7.266 -1.405 -21.540 1.00 89.75 263 LEU A O 1
ATOM 1989 N N . LEU A 1 264 ? 7.489 -3.267 -20.308 1.00 92.44 264 LEU A N 1
ATOM 1990 C CA . LEU A 1 264 ? 6.728 -2.772 -19.153 1.00 92.44 264 LEU A CA 1
ATOM 1991 C C . LEU A 1 264 ? 7.410 -1.557 -18.519 1.00 92.44 264 LEU A C 1
ATOM 1993 O O . LEU A 1 264 ? 6.752 -0.552 -18.269 1.00 92.44 264 LEU A O 1
ATOM 1997 N N . VAL A 1 265 ? 8.730 -1.619 -18.340 1.00 93.31 265 VAL A N 1
ATOM 1998 C CA . VAL A 1 265 ? 9.550 -0.512 -17.829 1.00 93.31 265 VAL A CA 1
ATOM 1999 C C . VAL A 1 265 ? 9.517 0.679 -18.781 1.00 93.31 265 VAL A C 1
ATOM 2001 O O . VAL A 1 265 ? 9.421 1.810 -18.331 1.00 93.31 265 VAL A O 1
ATOM 2004 N N . THR A 1 266 ? 9.509 0.465 -20.096 1.00 90.31 266 THR A N 1
ATOM 2005 C CA . THR A 1 266 ? 9.362 1.574 -21.058 1.00 90.31 266 THR A CA 1
ATOM 2006 C C . THR A 1 266 ? 8.002 2.271 -20.929 1.00 90.31 266 THR A C 1
ATOM 2008 O O . THR A 1 266 ? 7.909 3.483 -21.112 1.00 90.31 266 THR A O 1
ATOM 2011 N N . ALA A 1 267 ? 6.950 1.505 -20.632 1.00 89.00 267 ALA A N 1
ATOM 2012 C CA . ALA A 1 267 ? 5.555 1.932 -20.705 1.00 89.00 267 ALA A CA 1
ATOM 2013 C C . ALA A 1 267 ? 4.913 2.238 -19.339 1.00 89.00 267 ALA A C 1
ATOM 2015 O O . ALA A 1 267 ? 3.700 2.419 -19.267 1.00 89.00 267 ALA A O 1
ATOM 2016 N N . HIS A 1 268 ? 5.671 2.290 -18.242 1.00 91.56 268 HIS A N 1
ATOM 2017 C CA . HIS A 1 268 ? 5.079 2.402 -16.901 1.00 91.56 268 HIS A CA 1
ATOM 2018 C C . HIS A 1 268 ? 4.451 3.777 -16.591 1.00 91.56 268 HIS A C 1
ATOM 2020 O O . HIS A 1 268 ? 3.729 3.918 -15.610 1.00 91.56 268 HIS A O 1
ATOM 2026 N N . HIS A 1 269 ? 4.662 4.775 -17.452 1.00 88.94 269 HIS A N 1
ATOM 2027 C CA . HIS A 1 269 ? 3.936 6.051 -17.447 1.00 88.94 269 HIS A CA 1
ATOM 2028 C C . HIS A 1 269 ? 2.996 6.217 -18.651 1.00 88.94 269 HIS A C 1
ATOM 2030 O O . HIS A 1 269 ? 2.485 7.312 -18.900 1.00 88.94 269 HIS A O 1
ATOM 2036 N N . GLU A 1 270 ? 2.786 5.155 -19.429 1.00 82.81 270 GLU A N 1
ATOM 2037 C CA . GLU A 1 270 ? 1.943 5.204 -20.615 1.00 82.81 270 GLU A CA 1
ATOM 2038 C C . GLU A 1 270 ? 0.479 5.427 -20.218 1.00 82.81 270 GLU A C 1
ATOM 2040 O O . GLU A 1 270 ? -0.079 4.715 -19.381 1.00 82.81 270 GLU A O 1
ATOM 2045 N N . LEU A 1 271 ? -0.146 6.430 -20.835 1.00 82.06 271 LEU A N 1
ATOM 2046 C CA . LEU A 1 271 ? -1.547 6.775 -20.607 1.00 82.06 271 LEU A CA 1
ATOM 2047 C C . LEU A 1 271 ? -2.454 6.058 -21.610 1.00 82.06 271 LEU A C 1
ATOM 2049 O O . LEU A 1 271 ? -2.025 5.638 -22.688 1.00 82.06 271 LEU A O 1
ATOM 2053 N N . VAL A 1 272 ? -3.751 6.001 -21.304 1.00 70.31 272 VAL A N 1
ATOM 2054 C CA . VAL A 1 272 ? -4.749 5.522 -22.267 1.00 70.31 272 VAL A CA 1
ATOM 2055 C C . VAL A 1 272 ? -4.695 6.374 -23.536 1.00 70.31 272 VAL A C 1
ATOM 2057 O O . VAL A 1 272 ? -4.954 7.576 -23.516 1.00 70.31 272 VAL A O 1
ATOM 2060 N N . GLY A 1 273 ? -4.373 5.721 -24.655 1.00 63.91 273 GLY A N 1
ATOM 2061 C CA . GLY A 1 273 ? -4.288 6.344 -25.978 1.00 63.91 273 GLY A CA 1
ATOM 2062 C C . GLY A 1 273 ? -2.882 6.754 -26.427 1.00 63.91 273 GLY A C 1
ATOM 2063 O O . GLY A 1 273 ? -2.770 7.380 -27.481 1.00 63.91 273 GLY A O 1
ATOM 2064 N N . GLY A 1 274 ? -1.828 6.420 -25.677 1.00 57.59 274 GLY A N 1
ATOM 2065 C CA . GLY A 1 274 ? -0.458 6.795 -26.021 1.00 57.59 274 GLY A CA 1
ATOM 2066 C C . GLY A 1 274 ? 0.376 5.760 -26.821 1.00 57.59 274 GLY A C 1
ATOM 2067 O O . GLY A 1 274 ? -0.025 4.612 -27.041 1.00 57.59 274 GLY A O 1
ATOM 2068 N N . LEU A 1 275 ? 1.495 6.291 -27.348 1.00 50.19 275 LEU A N 1
ATOM 2069 C CA . LEU A 1 275 ? 2.566 5.851 -28.275 1.00 50.19 275 LEU A CA 1
ATOM 2070 C C . LEU A 1 275 ? 2.273 4.967 -29.497 1.00 50.19 275 LEU A C 1
ATOM 2072 O O . LEU A 1 275 ? 3.054 5.001 -30.446 1.00 50.19 275 LEU A O 1
ATOM 2076 N N . GLY A 1 276 ? 1.158 4.250 -29.565 1.00 46.56 276 GLY A N 1
ATOM 2077 C CA . GLY A 1 276 ? 0.896 3.371 -30.698 1.00 46.56 276 GLY A CA 1
ATOM 2078 C C . GLY A 1 276 ? 1.770 2.114 -30.659 1.00 46.56 276 GLY A C 1
ATOM 2079 O O . GLY A 1 276 ? 2.920 2.101 -31.082 1.00 46.56 276 GLY A O 1
ATOM 2080 N N . ARG A 1 277 ? 1.101 1.023 -30.276 1.00 44.47 277 ARG A N 1
ATOM 2081 C CA . ARG A 1 277 ? 1.498 -0.394 -30.310 1.00 44.47 277 ARG A CA 1
ATOM 2082 C C . ARG A 1 277 ? 2.208 -0.912 -29.068 1.00 44.47 277 ARG A C 1
ATOM 2084 O O . ARG A 1 277 ? 3.409 -0.758 -28.884 1.00 44.47 277 ARG A O 1
ATOM 2091 N N . PRO A 1 278 ? 1.497 -1.841 -28.435 1.00 49.53 278 PRO A N 1
ATOM 2092 C CA . PRO A 1 278 ? 1.981 -3.206 -28.395 1.00 49.53 278 PRO A CA 1
ATOM 2093 C C . PRO A 1 278 ? 1.254 -4.126 -29.393 1.00 49.53 278 PRO A C 1
ATOM 2095 O O . PRO A 1 278 ? 0.112 -3.862 -29.771 1.00 49.53 278 PRO A O 1
ATOM 2098 N N . PRO A 1 279 ? 1.909 -5.212 -29.843 1.00 49.31 279 PRO A N 1
ATOM 2099 C CA . PRO A 1 279 ? 1.430 -6.079 -30.925 1.00 49.31 279 PRO A CA 1
ATOM 2100 C C . PRO A 1 279 ? 0.241 -6.979 -30.547 1.00 49.31 279 PRO A C 1
ATOM 2102 O O . PRO A 1 279 ? -0.303 -7.647 -31.424 1.00 49.31 279 PRO A O 1
ATOM 2105 N N . SER A 1 280 ? -0.192 -7.005 -29.279 1.00 54.16 280 SER A N 1
ATOM 2106 C CA . SER A 1 280 ? -1.357 -7.781 -28.840 1.00 54.16 280 SER A CA 1
ATOM 2107 C C . SER A 1 280 ? -2.215 -7.034 -27.802 1.00 54.16 280 SER A C 1
ATOM 2109 O O . SER A 1 280 ? -1.672 -6.353 -26.925 1.00 54.16 280 SER A O 1
ATOM 2111 N N . PRO A 1 281 ? -3.556 -7.186 -27.841 1.00 60.25 281 PRO A N 1
ATOM 2112 C CA . PRO A 1 281 ? -4.460 -6.593 -26.848 1.00 60.25 281 PRO A CA 1
ATOM 2113 C C . PRO A 1 281 ? -4.143 -6.995 -25.397 1.00 60.25 281 PRO A C 1
ATOM 2115 O O . PRO A 1 281 ? -4.277 -6.181 -24.486 1.00 60.25 281 PRO A O 1
ATOM 2118 N N . GLY A 1 282 ? -3.672 -8.230 -25.174 1.00 62.28 282 GLY A N 1
ATOM 2119 C CA . GLY A 1 282 ? -3.289 -8.717 -23.843 1.00 62.28 282 GLY A CA 1
ATOM 2120 C C . GLY A 1 282 ? -2.065 -8.000 -23.268 1.00 62.28 282 GLY A C 1
ATOM 2121 O O . GLY A 1 282 ? -2.032 -7.685 -22.081 1.00 62.28 282 GLY A O 1
ATOM 2122 N N . PHE A 1 283 ? -1.087 -7.660 -24.111 1.00 69.12 283 PHE A N 1
ATOM 2123 C CA . PHE A 1 283 ? 0.080 -6.899 -23.675 1.00 69.12 283 PHE A CA 1
ATOM 2124 C C . PHE A 1 283 ? -0.281 -5.441 -23.346 1.00 69.12 283 PHE A C 1
ATOM 2126 O O . PHE A 1 283 ? 0.156 -4.932 -22.318 1.00 69.12 283 PHE A O 1
ATOM 2133 N N . ALA A 1 284 ? -1.140 -4.798 -24.151 1.00 75.88 284 ALA A N 1
ATOM 2134 C CA . ALA A 1 284 ? -1.644 -3.449 -23.855 1.00 75.88 284 ALA A CA 1
ATOM 2135 C C . ALA A 1 284 ? -2.297 -3.377 -22.470 1.00 75.88 284 ALA A C 1
ATOM 2137 O O . ALA A 1 284 ? -2.012 -2.476 -21.684 1.00 75.88 284 ALA A O 1
ATOM 2138 N N . ARG A 1 285 ? -3.125 -4.377 -22.146 1.00 81.25 285 ARG A N 1
ATOM 2139 C CA . ARG A 1 285 ? -3.791 -4.459 -20.846 1.00 81.25 285 ARG A CA 1
ATOM 2140 C C . ARG A 1 285 ? -2.799 -4.608 -19.689 1.00 81.25 285 ARG A C 1
ATOM 2142 O O . ARG A 1 285 ? -2.998 -3.967 -18.663 1.00 81.25 285 ARG A O 1
ATOM 2149 N N . ARG A 1 286 ? -1.719 -5.387 -19.853 1.00 86.25 286 ARG A N 1
ATOM 2150 C CA . ARG A 1 286 ? -0.645 -5.487 -18.846 1.00 86.25 286 ARG A CA 1
ATOM 2151 C C . ARG A 1 286 ? 0.088 -4.168 -18.641 1.00 86.25 286 ARG A C 1
ATOM 2153 O O . ARG A 1 286 ? 0.291 -3.793 -17.495 1.00 86.25 286 ARG A O 1
ATOM 2160 N N . CYS A 1 287 ? 0.430 -3.451 -19.710 1.00 87.00 287 CYS A N 1
ATOM 2161 C CA . CYS A 1 287 ? 1.057 -2.132 -19.594 1.00 87.00 287 CYS A CA 1
ATOM 2162 C C . CYS A 1 287 ? 0.158 -1.140 -18.860 1.00 87.00 287 CYS A C 1
ATOM 2164 O O . CYS A 1 287 ? 0.616 -0.495 -17.927 1.00 87.00 287 CYS A O 1
ATOM 2166 N N . HIS A 1 288 ? -1.126 -1.059 -19.223 1.00 87.50 288 HIS A N 1
ATOM 2167 C CA . HIS A 1 288 ? -2.061 -0.160 -18.544 1.00 87.50 288 HIS A CA 1
ATOM 2168 C C . HIS A 1 288 ? -2.260 -0.541 -17.075 1.00 87.50 288 HIS A C 1
ATOM 2170 O O . HIS A 1 288 ? -2.282 0.338 -16.219 1.00 87.50 288 HIS A O 1
ATOM 2176 N N . ALA A 1 289 ? -2.383 -1.836 -16.767 1.00 90.50 2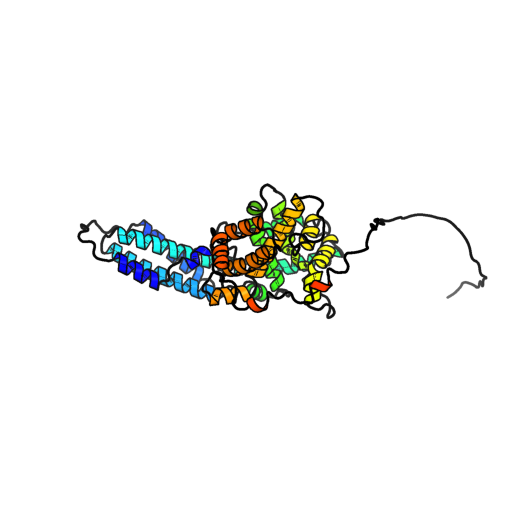89 ALA A N 1
ATOM 2177 C CA . ALA A 1 289 ? -2.483 -2.300 -15.388 1.00 90.50 289 ALA A CA 1
ATOM 2178 C C . ALA A 1 289 ? -1.212 -1.969 -14.597 1.00 90.50 289 ALA A C 1
ATOM 2180 O O . ALA A 1 289 ? -1.309 -1.467 -13.483 1.00 90.50 289 ALA A O 1
ATOM 2181 N N . PHE A 1 290 ? -0.033 -2.199 -15.178 1.00 93.38 290 PHE A N 1
ATOM 2182 C CA . PHE A 1 290 ? 1.237 -1.868 -14.546 1.00 93.38 290 PHE A CA 1
ATOM 2183 C C . PHE A 1 290 ? 1.362 -0.372 -14.281 1.00 93.38 290 PHE A C 1
ATOM 2185 O O . PHE A 1 290 ? 1.552 0.025 -13.141 1.00 93.38 290 PHE A O 1
ATOM 2192 N N . ALA A 1 291 ? 1.167 0.457 -15.305 1.00 92.44 291 ALA A N 1
ATOM 2193 C CA . ALA A 1 291 ? 1.251 1.906 -15.189 1.00 92.44 291 ALA A CA 1
ATOM 2194 C C . ALA A 1 291 ? 0.253 2.461 -14.159 1.00 92.44 291 ALA A C 1
ATOM 2196 O O . ALA A 1 291 ? 0.577 3.365 -13.393 1.00 92.44 291 ALA A O 1
ATOM 2197 N N . LEU A 1 292 ? -0.941 1.869 -14.071 1.00 93.75 292 LEU A N 1
ATOM 2198 C CA . LEU A 1 292 ? -1.930 2.205 -13.050 1.00 93.75 292 LEU A CA 1
ATOM 2199 C C . LEU A 1 292 ? -1.464 1.832 -11.629 1.00 93.75 292 LEU A C 1
ATOM 2201 O O . LEU A 1 292 ? -1.669 2.610 -10.698 1.00 93.75 292 LEU A O 1
ATOM 2205 N N . LEU A 1 293 ? -0.835 0.664 -11.454 1.00 95.12 293 LEU A N 1
ATOM 2206 C CA . LEU A 1 293 ? -0.251 0.237 -10.177 1.00 95.12 293 LEU A CA 1
ATOM 2207 C C . LEU A 1 293 ? 0.895 1.161 -9.749 1.00 95.12 293 LEU A C 1
ATOM 2209 O O . LEU A 1 293 ? 0.918 1.606 -8.601 1.00 95.12 293 LEU A O 1
ATOM 2213 N N . VAL A 1 294 ? 1.785 1.512 -10.681 1.00 95.38 294 VAL A N 1
ATOM 2214 C CA . VAL A 1 294 ? 2.852 2.494 -10.448 1.00 95.38 294 VAL A CA 1
ATOM 2215 C C . VAL A 1 294 ? 2.248 3.822 -10.012 1.00 95.38 294 VAL A C 1
ATOM 2217 O O . VAL A 1 294 ? 2.570 4.321 -8.933 1.00 95.38 294 VAL A O 1
ATOM 2220 N N . ARG A 1 295 ? 1.276 4.338 -10.772 1.00 95.06 295 ARG A N 1
ATOM 2221 C CA . ARG A 1 295 ? 0.597 5.597 -10.458 1.00 95.06 295 ARG A CA 1
ATOM 2222 C C . ARG A 1 295 ? -0.051 5.597 -9.076 1.00 95.06 295 ARG A C 1
ATOM 2224 O O . ARG A 1 295 ? 0.001 6.603 -8.373 1.00 95.06 295 ARG A O 1
ATOM 2231 N N . TRP A 1 296 ? -0.677 4.494 -8.678 1.00 95.94 296 TRP A N 1
ATOM 2232 C CA . TRP A 1 296 ? -1.246 4.372 -7.339 1.00 95.94 296 TRP A CA 1
ATOM 2233 C C . TRP A 1 296 ? -0.173 4.525 -6.258 1.00 95.94 296 TRP A C 1
ATOM 2235 O O . TRP A 1 296 ? -0.349 5.314 -5.330 1.00 95.94 296 TRP A O 1
ATOM 2245 N N . THR A 1 297 ? 0.955 3.824 -6.390 1.00 96.19 297 THR A N 1
ATOM 2246 C CA . THR A 1 297 ? 2.039 3.918 -5.400 1.00 96.19 297 THR A CA 1
ATOM 2247 C C . THR A 1 297 ? 2.716 5.286 -5.373 1.00 96.19 297 THR A C 1
ATOM 2249 O O . THR A 1 297 ? 3.037 5.762 -4.288 1.00 96.19 297 THR A O 1
ATOM 2252 N N . GLU A 1 298 ? 2.842 5.976 -6.511 1.00 95.50 298 GLU A N 1
ATOM 2253 C CA . GLU A 1 298 ? 3.289 7.375 -6.547 1.00 95.50 298 GLU A CA 1
ATOM 2254 C C . GLU A 1 298 ? 2.381 8.279 -5.719 1.00 95.50 298 GLU A C 1
ATOM 2256 O O . GLU A 1 298 ? 2.863 9.086 -4.932 1.00 95.50 298 GLU A O 1
ATOM 2261 N N . LEU A 1 299 ? 1.063 8.151 -5.899 1.00 95.50 299 LEU A N 1
ATOM 2262 C CA . LEU A 1 299 ? 0.078 8.971 -5.197 1.00 95.50 299 LEU A CA 1
ATOM 2263 C C . LEU A 1 299 ? 0.074 8.681 -3.700 1.00 95.50 299 LEU A C 1
ATOM 2265 O O . LEU A 1 299 ? -0.076 9.598 -2.897 1.00 95.50 299 LEU A O 1
ATOM 2269 N N . VAL A 1 300 ? 0.252 7.419 -3.325 1.00 95.06 300 VAL A N 1
ATOM 2270 C CA . VAL A 1 300 ? 0.377 7.003 -1.930 1.00 95.06 300 VAL A CA 1
ATOM 2271 C C . VAL A 1 300 ? 1.661 7.543 -1.301 1.00 95.06 300 VAL A C 1
ATOM 2273 O O . VAL A 1 300 ? 1.621 7.947 -0.151 1.00 95.06 300 VAL A O 1
ATOM 2276 N N . LEU A 1 301 ? 2.769 7.610 -2.040 1.00 94.50 301 LEU A N 1
ATOM 2277 C CA . LEU A 1 301 ? 4.019 8.219 -1.573 1.00 94.50 301 LEU A CA 1
ATOM 2278 C C . LEU A 1 301 ? 4.037 9.752 -1.698 1.00 94.50 301 LEU A C 1
ATOM 2280 O O . LEU A 1 301 ? 4.962 10.398 -1.207 1.00 94.50 301 LEU A O 1
ATOM 2284 N N . GLU A 1 302 ? 3.054 10.363 -2.366 1.00 93.44 302 GLU A N 1
ATOM 2285 C CA . GLU A 1 302 ? 3.042 11.800 -2.621 1.00 93.44 302 GLU A CA 1
ATOM 2286 C C . GLU A 1 302 ? 2.768 12.571 -1.314 1.00 93.44 302 GLU A C 1
ATOM 2288 O O . GLU A 1 302 ? 1.672 12.466 -0.749 1.00 93.44 302 GLU A O 1
ATOM 2293 N N . PRO A 1 303 ? 3.675 13.462 -0.857 1.00 91.19 303 PRO A N 1
ATOM 2294 C CA . PRO A 1 303 ? 3.479 14.203 0.393 1.00 91.19 303 PRO A CA 1
ATOM 2295 C C . PRO A 1 303 ? 2.198 15.046 0.414 1.00 91.19 303 PRO A C 1
ATOM 2297 O O . PRO A 1 303 ? 1.657 15.353 1.477 1.00 91.19 303 PRO A O 1
ATOM 2300 N N . ARG A 1 304 ? 1.698 15.446 -0.765 1.00 91.38 304 ARG A N 1
ATOM 2301 C CA . ARG A 1 304 ? 0.406 16.127 -0.891 1.00 91.38 304 ARG A CA 1
ATOM 2302 C C . ARG A 1 304 ? -0.735 15.237 -0.411 1.00 91.38 304 ARG A C 1
ATOM 2304 O O . ARG A 1 304 ? -1.514 15.711 0.402 1.00 91.38 304 ARG A O 1
ATOM 2311 N N . CYS A 1 305 ? -0.807 13.979 -0.843 1.00 91.31 305 CYS A N 1
ATOM 2312 C CA . CYS A 1 305 ? -1.867 13.051 -0.444 1.00 91.31 305 CYS A CA 1
ATOM 2313 C C . CYS A 1 305 ? -1.877 12.807 1.070 1.00 91.31 305 CYS A C 1
ATOM 2315 O O . CYS A 1 305 ? -2.950 12.765 1.667 1.00 91.31 305 CYS A O 1
ATOM 2317 N N . HIS A 1 306 ? -0.702 12.741 1.707 1.00 89.69 306 HIS A N 1
ATOM 2318 C CA . HIS A 1 306 ? -0.582 12.657 3.167 1.00 89.69 306 HIS A CA 1
ATOM 2319 C C . HIS A 1 306 ? -1.152 13.890 3.877 1.00 89.69 306 HIS A C 1
ATOM 2321 O O . HIS A 1 306 ? -1.946 13.758 4.810 1.00 89.69 306 HIS A O 1
ATOM 2327 N N . ARG A 1 307 ? -0.767 15.096 3.436 1.00 89.19 307 ARG A N 1
ATOM 2328 C CA . ARG A 1 307 ? -1.279 16.350 4.016 1.00 89.19 307 ARG A CA 1
ATOM 2329 C C . ARG A 1 307 ? -2.785 16.476 3.835 1.00 89.19 307 ARG A C 1
ATOM 2331 O O . ARG A 1 307 ? -3.489 16.830 4.773 1.00 89.19 307 ARG A O 1
ATOM 2338 N N . ASP A 1 308 ? -3.257 16.174 2.639 1.00 89.12 308 ASP A N 1
ATOM 2339 C CA . ASP A 1 308 ? -4.659 16.217 2.263 1.00 89.12 308 ASP A CA 1
ATOM 2340 C C . ASP A 1 308 ? -5.509 15.240 3.094 1.00 89.12 308 ASP A C 1
ATOM 2342 O O . ASP A 1 308 ? -6.578 15.617 3.575 1.00 89.12 308 ASP A O 1
ATOM 2346 N N . ALA A 1 309 ? -5.013 14.017 3.314 1.00 88.19 309 ALA A N 1
ATOM 2347 C CA . ALA A 1 309 ? -5.643 13.030 4.189 1.00 88.19 309 ALA A CA 1
ATOM 2348 C C . ALA A 1 309 ? -5.744 13.548 5.630 1.00 88.19 309 ALA A C 1
ATOM 2350 O O . ALA A 1 309 ? -6.829 13.552 6.211 1.00 88.19 309 ALA A O 1
ATOM 2351 N N . ALA A 1 310 ? -4.642 14.075 6.173 1.00 85.31 310 ALA A N 1
ATOM 2352 C CA . ALA A 1 310 ? -4.606 14.629 7.525 1.00 85.31 310 ALA A CA 1
ATOM 2353 C C . ALA A 1 310 ? -5.552 15.831 7.697 1.00 85.31 310 ALA A C 1
ATOM 2355 O O . ALA A 1 310 ? -6.253 15.926 8.699 1.00 85.31 310 ALA A O 1
ATOM 2356 N N . GLN A 1 311 ? -5.613 16.735 6.713 1.00 84.56 311 GLN A N 1
ATOM 2357 C CA . GLN A 1 311 ? -6.482 17.916 6.756 1.00 84.56 311 GLN A CA 1
ATOM 2358 C C . GLN A 1 311 ? -7.971 17.568 6.692 1.00 84.56 311 GLN A C 1
ATOM 2360 O O . GLN A 1 311 ? -8.780 18.248 7.321 1.00 84.56 311 GLN A O 1
ATOM 2365 N N . ARG A 1 312 ? -8.341 16.535 5.926 1.00 83.44 312 ARG A N 1
ATOM 2366 C CA . ARG A 1 312 ? -9.736 16.089 5.805 1.00 83.44 312 ARG A CA 1
ATOM 2367 C C . ARG A 1 312 ? -10.157 15.099 6.892 1.00 83.44 312 ARG A C 1
ATOM 2369 O O . ARG A 1 312 ? -11.351 14.873 7.054 1.00 83.44 312 ARG A O 1
ATOM 2376 N N . GLY A 1 313 ? -9.204 14.528 7.632 1.00 82.12 313 GLY A N 1
ATOM 2377 C CA . GLY A 1 313 ? -9.468 13.405 8.534 1.00 82.12 313 GLY A CA 1
ATOM 2378 C C . GLY A 1 313 ? -9.831 12.119 7.782 1.00 82.12 313 GLY A C 1
ATOM 2379 O O . GLY A 1 313 ? -10.534 11.269 8.321 1.00 82.12 313 GLY A O 1
ATOM 2380 N N . ASP A 1 314 ? -9.379 11.991 6.533 1.00 85.81 314 ASP A N 1
ATOM 2381 C CA . ASP A 1 314 ? -9.633 10.841 5.665 1.00 85.81 314 ASP A CA 1
ATOM 2382 C C . ASP A 1 314 ? -8.443 9.867 5.660 1.00 85.81 314 ASP A C 1
ATOM 2384 O O . ASP A 1 314 ? -7.338 10.179 6.108 1.00 85.81 314 ASP A O 1
ATOM 2388 N N . SER A 1 315 ? -8.638 8.676 5.086 1.00 88.56 315 SER A N 1
ATOM 2389 C CA . SER A 1 315 ? -7.535 7.745 4.845 1.00 88.56 315 SER A CA 1
ATOM 2390 C C . SER A 1 315 ? -6.613 8.234 3.716 1.00 88.56 315 SER A C 1
ATOM 2392 O O . SER A 1 315 ? -7.031 8.929 2.780 1.00 88.56 315 SER A O 1
ATOM 2394 N N . LEU A 1 316 ? -5.339 7.826 3.768 1.00 91.31 316 LEU A N 1
ATOM 2395 C CA . LEU A 1 316 ? -4.388 8.067 2.677 1.00 91.31 316 LEU A CA 1
ATOM 2396 C C . LEU A 1 316 ? -4.872 7.428 1.368 1.00 91.31 316 LEU A C 1
ATOM 2398 O O . LEU A 1 316 ? -4.834 8.075 0.326 1.00 91.31 316 LEU A O 1
ATOM 2402 N N . ALA A 1 317 ? -5.408 6.205 1.444 1.00 92.56 317 ALA A N 1
ATOM 2403 C CA . ALA A 1 317 ? -5.994 5.504 0.304 1.00 92.56 317 ALA A CA 1
ATOM 2404 C C . ALA A 1 317 ? -7.117 6.319 -0.355 1.00 92.56 317 ALA A C 1
ATOM 2406 O O . ALA A 1 317 ? -7.144 6.443 -1.576 1.00 92.56 317 ALA A O 1
ATOM 2407 N N . PHE A 1 318 ? -8.006 6.935 0.432 1.00 92.94 318 PHE A N 1
ATOM 2408 C CA . PHE A 1 318 ? -9.060 7.794 -0.104 1.00 92.94 318 PHE A CA 1
ATOM 2409 C C . PHE A 1 318 ? -8.502 9.046 -0.786 1.00 92.94 318 PHE A C 1
ATOM 2411 O O . PHE A 1 318 ? -8.944 9.409 -1.875 1.00 92.94 318 PHE A O 1
ATOM 2418 N N . SER A 1 319 ? -7.484 9.673 -0.197 1.00 92.31 319 SER A N 1
ATOM 2419 C CA . SER A 1 319 ? -6.844 10.856 -0.783 1.00 92.31 319 SER A CA 1
ATOM 2420 C C . SER A 1 319 ? -6.105 10.543 -2.087 1.00 92.31 319 SER A C 1
ATOM 2422 O O . SER A 1 319 ? -6.280 11.264 -3.068 1.00 92.31 319 SER A O 1
ATOM 2424 N N . ALA A 1 320 ? -5.359 9.437 -2.139 1.00 94.56 320 ALA A N 1
ATOM 2425 C CA . ALA A 1 320 ? -4.739 8.943 -3.367 1.00 94.56 320 ALA A CA 1
ATOM 2426 C C . ALA A 1 320 ? -5.798 8.576 -4.423 1.00 94.56 320 ALA A C 1
ATOM 2428 O O . ALA A 1 320 ? -5.653 8.910 -5.599 1.00 94.56 320 ALA A O 1
ATOM 2429 N N . ALA A 1 321 ? -6.908 7.960 -4.009 1.00 95.56 321 ALA A N 1
ATOM 2430 C CA . ALA A 1 321 ? -7.993 7.589 -4.908 1.00 95.56 321 ALA A CA 1
ATOM 2431 C C . ALA A 1 321 ? -8.706 8.800 -5.526 1.00 95.56 321 ALA A C 1
ATOM 2433 O O . ALA A 1 321 ? -9.044 8.753 -6.706 1.00 95.56 321 ALA A O 1
ATOM 2434 N N . LEU A 1 322 ? -8.895 9.898 -4.784 1.00 94.00 322 LEU A N 1
ATOM 2435 C CA . LEU A 1 322 ? -9.437 11.146 -5.338 1.00 94.00 322 LEU A CA 1
ATOM 2436 C C . LEU A 1 322 ? -8.551 11.697 -6.464 1.00 94.00 322 LEU A C 1
ATOM 2438 O O . LEU A 1 322 ? -9.056 12.088 -7.519 1.00 94.00 322 LEU A O 1
ATOM 2442 N N . GLU A 1 323 ? -7.235 11.702 -6.257 1.00 93.12 323 GLU A N 1
ATOM 2443 C CA . GLU A 1 323 ? -6.267 12.178 -7.247 1.00 93.12 323 GLU A CA 1
ATOM 2444 C C . GLU A 1 323 ? -6.213 11.260 -8.476 1.00 93.12 323 GLU A C 1
ATOM 2446 O O . GLU A 1 323 ? -6.254 11.748 -9.610 1.00 93.12 323 GLU A O 1
ATOM 2451 N N . LEU A 1 324 ? -6.213 9.938 -8.273 1.00 94.94 324 LEU A N 1
ATOM 2452 C CA . LEU A 1 324 ? -6.272 8.967 -9.364 1.00 94.94 324 LEU A CA 1
ATOM 2453 C C . LEU A 1 324 ? -7.572 9.107 -10.166 1.00 94.94 324 LEU A C 1
ATOM 2455 O O . LEU A 1 324 ? -7.555 9.137 -11.396 1.00 94.94 324 LEU A O 1
ATOM 2459 N N . TRP A 1 325 ? -8.708 9.238 -9.481 1.00 94.81 325 TRP A N 1
ATOM 2460 C CA . TRP A 1 325 ? -10.008 9.379 -10.128 1.00 94.81 325 TRP A CA 1
ATOM 2461 C C . TRP A 1 325 ? -10.112 10.678 -10.921 1.00 94.81 325 TRP A C 1
ATOM 2463 O O . TRP A 1 325 ? -10.701 10.695 -12.001 1.00 94.81 325 TRP A O 1
ATOM 2473 N N . ARG A 1 326 ? -9.465 11.756 -10.462 1.00 91.06 326 ARG A N 1
ATOM 2474 C CA . ARG A 1 326 ? -9.318 12.980 -11.257 1.00 91.06 326 ARG A CA 1
ATOM 2475 C C . ARG A 1 326 ? -8.647 12.683 -12.600 1.00 91.06 326 ARG A C 1
ATOM 2477 O O . ARG A 1 326 ? -9.152 13.111 -13.637 1.00 91.06 326 ARG A O 1
ATOM 2484 N N . ASP A 1 327 ? -7.549 11.929 -12.595 1.00 90.06 327 ASP A N 1
ATOM 2485 C CA . ASP A 1 327 ? -6.842 11.541 -13.820 1.00 90.06 327 ASP A CA 1
ATOM 2486 C C . ASP A 1 327 ? -7.707 10.624 -14.719 1.00 90.06 327 ASP A C 1
ATOM 2488 O O . ASP A 1 327 ? -7.725 10.800 -15.941 1.00 90.06 327 ASP A O 1
ATOM 2492 N N . VAL A 1 328 ? -8.500 9.713 -14.135 1.00 91.06 328 VAL A N 1
ATOM 2493 C CA . VAL A 1 328 ? -9.492 8.885 -14.860 1.00 91.06 328 VAL A CA 1
ATOM 2494 C C . VAL A 1 328 ? -10.537 9.758 -15.563 1.00 91.06 328 VAL A C 1
ATOM 2496 O O . VAL A 1 328 ? -10.832 9.547 -16.739 1.00 91.06 328 VAL A O 1
ATOM 2499 N N . ARG A 1 329 ? -11.065 10.797 -14.899 1.00 88.75 329 ARG A N 1
ATOM 2500 C CA . ARG A 1 329 ? -12.036 11.734 -15.504 1.00 88.75 329 ARG A CA 1
ATOM 2501 C C . ARG A 1 329 ? -11.451 12.526 -16.674 1.00 88.75 329 ARG A C 1
ATOM 2503 O O . ARG A 1 329 ? -12.190 12.877 -17.593 1.00 88.75 329 ARG A O 1
ATOM 2510 N N . TYR A 1 330 ? -10.138 12.747 -16.678 1.00 85.56 330 TYR A N 1
ATOM 2511 C CA . TYR A 1 330 ? -9.403 13.301 -17.818 1.00 85.56 330 TYR A CA 1
ATOM 2512 C C . TYR A 1 330 ? -9.029 12.256 -18.881 1.00 85.56 330 TYR A C 1
ATOM 2514 O O . TYR A 1 330 ? -8.271 12.570 -19.796 1.00 85.56 330 TYR A O 1
ATOM 2522 N N . ARG A 1 331 ? -9.574 11.034 -18.793 1.00 82.19 331 ARG A N 1
ATOM 2523 C CA . ARG A 1 331 ? -9.338 9.908 -19.712 1.00 82.19 331 ARG A CA 1
ATOM 2524 C C . ARG A 1 331 ? -7.867 9.503 -19.826 1.00 82.19 331 ARG A C 1
ATOM 2526 O O . ARG A 1 331 ? -7.448 9.003 -20.863 1.00 82.19 331 ARG A O 1
ATOM 2533 N N . ARG A 1 332 ? -7.081 9.725 -18.768 1.00 83.94 332 ARG A N 1
ATOM 2534 C CA . ARG A 1 332 ? -5.662 9.338 -18.723 1.00 83.94 332 ARG A CA 1
ATOM 2535 C C . ARG A 1 332 ? -5.467 7.859 -18.398 1.00 83.94 332 ARG A C 1
ATOM 2537 O O . ARG A 1 332 ? -4.468 7.279 -18.802 1.00 83.94 332 ARG A O 1
ATOM 2544 N N . TRP A 1 333 ? -6.430 7.261 -17.703 1.00 87.88 333 TRP A N 1
ATOM 2545 C CA . TRP A 1 333 ? -6.371 5.889 -17.204 1.00 87.88 333 TRP A CA 1
ATOM 2546 C C . TRP A 1 333 ? -7.601 5.092 -17.623 1.00 87.88 333 TRP A C 1
ATOM 2548 O O . TRP A 1 333 ? -8.669 5.658 -17.865 1.00 87.88 333 TRP A O 1
ATOM 2558 N N . ASP A 1 334 ? -7.436 3.773 -17.707 1.00 88.31 334 ASP A N 1
ATOM 2559 C CA . ASP A 1 334 ? -8.510 2.840 -18.035 1.00 88.31 334 ASP A CA 1
ATOM 2560 C C . ASP A 1 334 ? -9.489 2.790 -16.857 1.00 88.31 334 ASP A C 1
ATOM 2562 O O . ASP A 1 334 ? -9.135 2.363 -15.758 1.00 88.31 334 ASP A O 1
ATOM 2566 N N . GLU A 1 335 ? -10.704 3.303 -17.067 1.00 92.44 335 GLU A N 1
ATOM 2567 C CA . GLU A 1 335 ? -11.696 3.445 -16.001 1.00 92.44 335 GLU A CA 1
ATOM 2568 C C . GLU A 1 335 ? -12.100 2.091 -15.382 1.00 92.44 335 GLU A C 1
ATOM 2570 O O . GLU A 1 335 ? -12.070 1.992 -14.152 1.00 92.44 335 GLU A O 1
ATOM 2575 N N . PRO A 1 336 ? -12.431 1.035 -16.156 1.00 92.94 336 PRO A N 1
ATOM 2576 C CA . PRO A 1 336 ? -12.682 -0.293 -15.594 1.00 92.94 336 PRO A CA 1
ATOM 2577 C C . PRO A 1 336 ? -11.539 -0.831 -14.720 1.00 92.94 336 PRO A C 1
ATOM 2579 O O . PRO A 1 336 ? -11.798 -1.332 -13.624 1.00 92.94 336 PRO A O 1
ATOM 2582 N N . LEU A 1 337 ? -10.281 -0.710 -15.164 1.00 91.38 337 LEU A N 1
ATOM 2583 C CA . LEU A 1 337 ? -9.121 -1.135 -14.373 1.00 91.38 337 LEU A CA 1
ATOM 2584 C C . LEU A 1 337 ? -8.948 -0.284 -13.109 1.00 91.38 337 LEU A C 1
ATOM 2586 O O . LEU A 1 337 ? -8.677 -0.838 -12.044 1.00 91.38 337 LEU A O 1
ATOM 2590 N N . ALA A 1 338 ? -9.151 1.032 -13.200 1.00 94.44 338 ALA A N 1
ATOM 2591 C CA . ALA A 1 338 ? -9.074 1.935 -12.054 1.00 94.44 338 ALA A CA 1
ATOM 2592 C C . ALA A 1 338 ? -10.119 1.596 -10.985 1.00 94.44 338 ALA A C 1
ATOM 2594 O O . ALA A 1 338 ? -9.757 1.449 -9.822 1.00 94.44 338 ALA A O 1
ATOM 2595 N N . ARG A 1 339 ? -11.389 1.387 -11.365 1.00 95.69 339 ARG A N 1
ATOM 2596 C CA . ARG A 1 339 ? -12.451 0.949 -10.435 1.00 95.69 339 ARG A CA 1
ATOM 2597 C C . ARG A 1 339 ? -12.060 -0.332 -9.708 1.00 95.69 339 ARG A C 1
ATOM 2599 O O . ARG A 1 339 ? -12.127 -0.416 -8.486 1.00 95.69 339 ARG A O 1
ATOM 2606 N N . LYS A 1 340 ? -11.585 -1.315 -10.472 1.00 93.94 340 LYS A N 1
ATOM 2607 C CA . LYS A 1 340 ? -11.171 -2.606 -9.932 1.00 93.94 340 LYS A CA 1
ATOM 2608 C C . LYS A 1 340 ? -10.010 -2.473 -8.950 1.00 93.94 340 LYS A C 1
ATOM 2610 O O . LYS A 1 340 ? -10.048 -3.090 -7.893 1.00 93.94 340 LYS A O 1
ATOM 2615 N N . LEU A 1 341 ? -9.005 -1.656 -9.269 1.00 93.75 341 LEU A N 1
ATOM 2616 C CA . LEU A 1 341 ? -7.903 -1.371 -8.351 1.00 93.75 341 LEU A CA 1
ATOM 2617 C C . LEU A 1 341 ? -8.406 -0.717 -7.062 1.00 93.75 341 LEU A C 1
ATOM 2619 O O . LEU A 1 341 ? -8.051 -1.178 -5.982 1.00 93.75 341 LEU A O 1
ATOM 2623 N N . LEU A 1 342 ? -9.245 0.316 -7.159 1.00 94.38 342 LEU A N 1
ATOM 2624 C CA . LEU A 1 342 ? -9.759 1.021 -5.984 1.00 94.38 342 LEU A CA 1
ATOM 2625 C C . LEU A 1 342 ? -10.545 0.088 -5.055 1.00 94.38 342 LEU A C 1
ATOM 2627 O O . LEU A 1 342 ? -10.288 0.078 -3.853 1.00 94.38 342 LEU A O 1
ATOM 2631 N N . ASP A 1 343 ? -11.431 -0.743 -5.603 1.00 91.94 343 ASP A N 1
ATOM 2632 C CA . ASP A 1 343 ? -12.226 -1.679 -4.799 1.00 91.94 343 ASP A CA 1
ATOM 2633 C C . ASP A 1 343 ? -11.398 -2.843 -4.237 1.00 91.94 343 ASP A C 1
ATOM 2635 O O . ASP A 1 343 ? -11.747 -3.400 -3.194 1.00 91.94 343 ASP A O 1
ATOM 2639 N N . LEU A 1 344 ? -10.277 -3.192 -4.883 1.00 89.62 344 LEU A N 1
ATOM 2640 C CA . LEU A 1 344 ? -9.282 -4.077 -4.284 1.00 89.62 344 LEU A CA 1
ATOM 2641 C C . LEU A 1 344 ? -8.613 -3.399 -3.088 1.00 89.62 344 LEU A C 1
ATOM 2643 O O . LEU A 1 344 ? -8.524 -4.013 -2.032 1.00 89.62 344 LEU A O 1
ATOM 2647 N N . MET A 1 345 ? -8.168 -2.146 -3.213 1.00 88.31 345 MET A N 1
ATOM 2648 C CA . MET A 1 345 ? -7.479 -1.440 -2.122 1.00 88.31 345 MET A CA 1
ATOM 2649 C C . MET A 1 345 ? -8.368 -1.282 -0.891 1.00 88.31 345 MET A C 1
ATOM 2651 O O . MET A 1 345 ? -7.930 -1.476 0.252 1.00 88.31 345 MET A O 1
ATOM 2655 N N . GLU A 1 346 ? -9.633 -0.957 -1.122 1.00 87.19 346 GLU A N 1
ATOM 2656 C CA . GLU A 1 346 ? -10.625 -0.854 -0.073 1.00 87.19 346 GLU A CA 1
ATOM 2657 C C . GLU A 1 346 ? -12.035 -1.106 -0.638 1.00 87.19 346 GLU A C 1
ATOM 2659 O O . GLU A 1 346 ? -12.461 -0.405 -1.557 1.00 87.19 346 GLU A O 1
ATOM 2664 N N . PRO A 1 347 ? -12.795 -2.069 -0.078 1.00 88.44 347 PRO A N 1
ATOM 2665 C CA . PRO A 1 347 ? -14.157 -2.329 -0.529 1.00 88.44 347 PRO A CA 1
ATOM 2666 C C . PRO A 1 347 ? -15.033 -1.072 -0.479 1.00 88.44 347 PRO A C 1
ATOM 2668 O O . PRO A 1 347 ? -15.151 -0.429 0.562 1.00 88.44 347 PRO A O 1
ATOM 2671 N N . GLY A 1 348 ? -15.664 -0.731 -1.606 1.00 90.19 348 GLY A N 1
ATOM 2672 C CA . GLY A 1 348 ? -16.541 0.437 -1.722 1.00 90.19 348 GLY A CA 1
ATOM 2673 C C . GLY A 1 348 ? -15.816 1.771 -1.931 1.00 90.19 348 GLY A C 1
ATOM 2674 O O . GLY A 1 348 ? -16.478 2.811 -2.016 1.00 90.19 348 GLY A O 1
ATOM 2675 N N . LEU A 1 349 ? -14.484 1.771 -2.055 1.00 92.81 349 LEU A N 1
ATOM 2676 C CA . LEU A 1 349 ? -13.696 2.984 -2.273 1.00 92.81 349 LEU A CA 1
ATOM 2677 C C . LEU A 1 349 ? -14.090 3.711 -3.558 1.00 92.81 349 LEU A C 1
ATOM 2679 O O . LEU A 1 349 ? -14.207 4.938 -3.543 1.00 92.81 349 LEU A O 1
ATOM 2683 N N . THR A 1 350 ? -14.373 2.975 -4.638 1.00 95.00 350 THR A 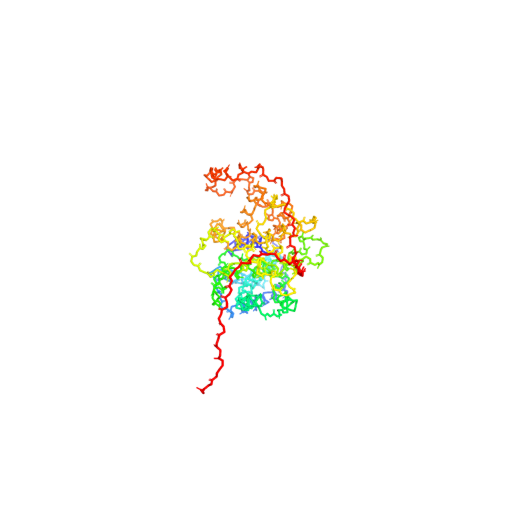N 1
ATOM 2684 C CA . THR A 1 350 ? -14.850 3.568 -5.895 1.00 95.00 350 THR A CA 1
ATOM 2685 C C . THR A 1 350 ? -16.109 4.399 -5.662 1.00 95.00 350 THR A C 1
ATOM 2687 O O . THR A 1 350 ? -16.144 5.582 -5.996 1.00 95.00 350 THR A O 1
ATOM 2690 N N . ALA A 1 351 ? -17.120 3.819 -5.008 1.00 94.56 351 ALA A N 1
ATOM 2691 C CA . ALA A 1 351 ? -18.393 4.492 -4.757 1.00 94.56 351 ALA A CA 1
ATOM 2692 C C . ALA A 1 351 ? -18.223 5.746 -3.882 1.00 94.56 351 ALA A C 1
ATOM 2694 O O . ALA A 1 351 ? -18.831 6.786 -4.15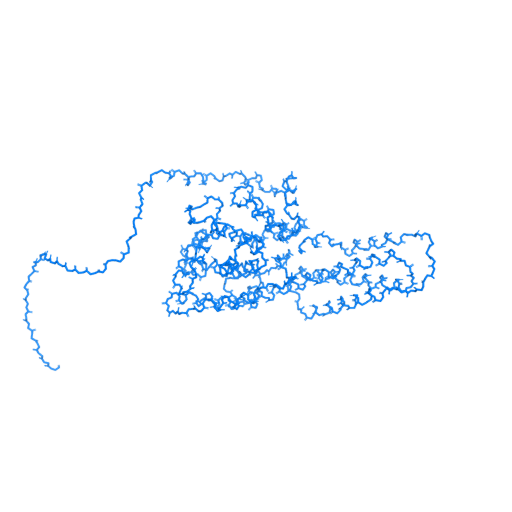3 1.00 94.56 351 ALA A O 1
ATOM 2695 N N . ARG A 1 352 ? -17.362 5.679 -2.857 1.00 93.50 352 ARG A N 1
ATOM 2696 C CA . ARG A 1 352 ? -17.040 6.830 -1.997 1.00 93.50 352 ARG A CA 1
ATOM 2697 C C . ARG A 1 352 ? -16.406 7.973 -2.792 1.00 93.50 352 ARG A C 1
ATOM 2699 O O . ARG A 1 352 ? -16.789 9.130 -2.622 1.00 93.50 352 ARG A O 1
ATOM 2706 N N . VAL A 1 353 ? -15.447 7.657 -3.659 1.00 93.81 353 VAL A N 1
ATOM 2707 C CA . VAL A 1 353 ? -14.740 8.640 -4.490 1.00 93.81 353 VAL A CA 1
ATOM 2708 C C . VAL A 1 353 ? -15.682 9.263 -5.518 1.00 93.81 353 VAL A C 1
ATOM 2710 O O . VAL A 1 353 ? -15.727 10.486 -5.653 1.00 93.81 353 VAL A O 1
ATOM 2713 N N . GLU A 1 354 ? -16.509 8.460 -6.185 1.00 93.69 354 GLU A N 1
ATOM 2714 C CA . GLU A 1 354 ? -17.529 8.959 -7.111 1.00 93.69 354 GLU A CA 1
ATOM 2715 C C . GLU A 1 354 ? -18.525 9.896 -6.428 1.00 93.69 354 GLU A C 1
ATOM 2717 O O . GLU A 1 354 ? -18.843 10.964 -6.958 1.00 93.69 354 GLU A O 1
ATOM 2722 N N . GLN A 1 355 ? -18.974 9.539 -5.223 1.00 92.75 355 GLN A N 1
ATOM 2723 C CA . GLN A 1 355 ? -19.854 10.385 -4.427 1.00 92.75 355 GLN A CA 1
ATOM 2724 C C . GLN A 1 355 ? -19.175 11.706 -4.042 1.00 92.75 355 GLN A C 1
ATOM 2726 O O . GLN A 1 355 ? -19.812 12.762 -4.094 1.00 92.75 355 GLN A O 1
ATOM 2731 N N . ALA A 1 356 ? -17.891 11.678 -3.683 1.00 90.00 356 ALA A N 1
ATOM 2732 C CA . ALA A 1 356 ? -17.133 12.885 -3.375 1.00 90.00 356 ALA A CA 1
ATOM 2733 C C . ALA A 1 356 ? -17.006 13.814 -4.594 1.00 90.00 356 ALA A C 1
ATOM 2735 O O . ALA A 1 356 ? -17.225 15.022 -4.474 1.00 90.00 356 ALA A O 1
ATOM 2736 N N . PHE A 1 357 ? -16.756 13.259 -5.783 1.00 87.44 357 PHE A N 1
ATOM 2737 C CA . PHE A 1 357 ? -16.744 14.019 -7.035 1.00 87.44 357 PHE A CA 1
ATOM 2738 C C . PHE A 1 357 ? -18.116 14.606 -7.379 1.00 87.44 357 PHE A C 1
ATOM 2740 O O . PHE A 1 357 ? -18.202 15.780 -7.734 1.00 87.44 357 PHE A O 1
ATOM 2747 N N . ALA A 1 358 ? -19.196 13.835 -7.220 1.00 87.38 358 ALA A N 1
ATOM 2748 C CA . ALA A 1 358 ? -20.560 14.319 -7.443 1.00 87.38 358 ALA A CA 1
ATOM 2749 C C . ALA A 1 358 ? -20.932 15.481 -6.504 1.00 87.38 358 ALA A C 1
ATOM 2751 O O . ALA A 1 358 ? -21.666 16.387 -6.891 1.00 87.38 358 ALA A O 1
ATOM 2752 N N . ARG A 1 359 ? -20.386 15.484 -5.281 1.00 86.69 359 ARG A N 1
ATOM 2753 C CA . ARG A 1 359 ? -20.541 16.562 -4.290 1.00 86.69 359 ARG A CA 1
ATOM 2754 C C . ARG A 1 359 ? -19.579 17.737 -4.496 1.00 86.69 359 ARG A C 1
ATOM 2756 O O . ARG A 1 359 ? -19.642 18.704 -3.744 1.00 86.69 359 ARG A O 1
ATOM 2763 N N . GLY A 1 360 ? -18.687 17.667 -5.485 1.00 81.19 360 GLY A N 1
ATOM 2764 C CA . GLY A 1 360 ? -17.702 18.712 -5.755 1.00 81.19 360 GLY A CA 1
ATOM 2765 C C . GLY A 1 360 ? -16.624 18.845 -4.676 1.00 81.19 360 GLY A C 1
ATOM 2766 O O . GLY A 1 360 ? -16.089 19.937 -4.508 1.00 81.19 360 GLY A O 1
ATOM 2767 N N . LEU A 1 361 ? -16.293 17.761 -3.963 1.00 68.69 361 LEU A N 1
ATOM 2768 C CA . LEU A 1 361 ? -15.254 17.723 -2.917 1.00 68.69 361 LEU A CA 1
ATOM 2769 C C . LEU A 1 361 ? -13.812 17.634 -3.466 1.00 68.69 361 LEU A C 1
ATOM 2771 O O . LEU A 1 361 ? -12.869 17.416 -2.710 1.00 68.69 361 LEU A O 1
ATOM 2775 N N . TRP A 1 362 ? -13.613 17.834 -4.769 1.00 66.38 362 TRP A N 1
ATOM 2776 C CA . TRP A 1 362 ? -12.295 18.065 -5.369 1.00 66.38 362 TRP A CA 1
ATOM 2777 C C . TRP A 1 362 ? -11.731 19.452 -4.998 1.00 66.38 362 TRP A C 1
ATOM 2779 O O . TRP A 1 362 ? -12.468 20.431 -4.890 1.00 66.38 362 TRP A O 1
ATOM 2789 N N . SER A 1 363 ? -10.420 19.519 -4.755 1.00 56.12 363 SER A N 1
ATOM 2790 C CA . SER A 1 363 ? -9.721 20.609 -4.055 1.00 56.12 363 SER A CA 1
ATOM 2791 C C . SER A 1 363 ? -10.157 22.048 -4.439 1.00 56.12 363 SER A C 1
ATOM 2793 O O . SER A 1 363 ? -10.251 22.369 -5.629 1.00 56.12 363 SER A O 1
ATOM 2795 N N . PRO A 1 364 ? -10.333 22.979 -3.469 1.00 45.12 364 PRO A N 1
ATOM 2796 C CA . PRO A 1 364 ? -10.637 24.396 -3.728 1.00 45.12 364 PRO A CA 1
ATOM 2797 C C . PRO A 1 364 ? -9.635 25.109 -4.657 1.00 45.12 364 PRO A C 1
ATOM 2799 O O . PRO A 1 364 ? -9.986 26.106 -5.290 1.00 45.12 364 PRO A O 1
ATOM 2802 N N . GLY A 1 365 ? -8.404 24.593 -4.777 1.00 49.84 365 GLY A N 1
ATOM 2803 C CA . GLY A 1 365 ? -7.355 25.133 -5.650 1.00 49.84 365 GLY A CA 1
ATOM 2804 C C . GLY A 1 365 ? -7.501 24.806 -7.145 1.00 49.84 365 GLY A C 1
ATOM 2805 O O . GLY A 1 365 ? -6.827 25.429 -7.969 1.00 49.84 365 GLY A O 1
ATOM 2806 N N . ASP A 1 366 ? -8.386 23.878 -7.526 1.00 51.53 366 ASP A N 1
ATOM 2807 C CA . ASP A 1 366 ? -8.454 23.356 -8.900 1.00 51.53 366 ASP A CA 1
ATOM 2808 C C . ASP A 1 366 ? -9.353 24.175 -9.842 1.00 51.53 366 ASP A C 1
ATOM 2810 O O . ASP A 1 366 ? -9.183 24.107 -11.062 1.00 51.53 366 ASP A O 1
ATOM 2814 N N . ARG A 1 367 ? -10.211 25.071 -9.323 1.00 45.56 367 ARG A N 1
ATOM 2815 C CA . ARG A 1 367 ? -10.947 26.028 -10.182 1.00 45.56 367 ARG A CA 1
ATOM 2816 C C . ARG A 1 367 ? -10.015 26.984 -10.941 1.00 45.56 367 ARG A C 1
ATOM 2818 O O . ARG A 1 367 ? -10.408 27.506 -11.980 1.00 45.56 367 ARG A O 1
ATOM 2825 N N . GLN A 1 368 ? -8.786 27.200 -10.460 1.00 39.56 368 GLN A N 1
ATOM 2826 C CA . GLN A 1 368 ? -7.775 28.014 -11.150 1.00 39.56 368 GLN A CA 1
ATOM 2827 C C . GLN A 1 368 ? -6.844 27.202 -12.067 1.00 39.56 368 GLN A C 1
ATOM 2829 O O . GLN A 1 368 ? -6.280 27.776 -12.997 1.00 39.56 368 GLN A O 1
ATOM 2834 N N . ARG A 1 369 ? -6.709 25.882 -11.864 1.00 43.81 369 ARG A N 1
ATOM 2835 C CA . ARG A 1 369 ? -5.811 25.005 -12.649 1.00 43.81 369 ARG A CA 1
ATOM 2836 C C . ARG A 1 369 ? -6.502 24.250 -13.784 1.00 43.81 369 ARG A C 1
ATOM 2838 O O . ARG A 1 369 ? -5.823 23.759 -14.674 1.00 43.81 369 ARG A O 1
ATOM 2845 N N . ALA A 1 370 ? -7.835 24.238 -13.821 1.00 37.97 370 ALA A N 1
ATOM 2846 C CA . ALA A 1 370 ? -8.618 23.740 -14.955 1.00 37.97 370 ALA A CA 1
ATOM 2847 C C . ALA A 1 370 ? -8.585 24.663 -16.197 1.00 37.97 370 ALA A C 1
ATOM 2849 O O . ALA A 1 370 ? -9.362 24.476 -17.134 1.00 37.97 370 ALA A O 1
ATOM 2850 N N . ARG A 1 371 ? -7.696 25.668 -16.238 1.00 34.06 371 ARG A N 1
ATOM 2851 C CA . ARG A 1 371 ? -7.301 26.284 -17.505 1.00 34.06 371 ARG A CA 1
ATOM 2852 C C . ARG A 1 371 ? -6.166 25.444 -18.085 1.00 34.06 371 ARG A C 1
ATOM 2854 O O . ARG A 1 371 ? -5.131 25.351 -17.426 1.00 34.06 371 ARG A O 1
ATOM 2861 N N . PRO A 1 372 ? -6.311 24.864 -19.289 1.00 34.91 372 PRO A N 1
ATOM 2862 C CA . PRO A 1 372 ? -5.164 24.277 -19.958 1.00 34.91 372 PRO A CA 1
ATOM 2863 C C . PRO A 1 372 ? -4.084 25.355 -20.044 1.00 34.91 372 PRO A C 1
ATOM 2865 O O . PRO A 1 372 ? -4.355 26.483 -20.473 1.00 34.91 372 PRO A O 1
ATOM 2868 N N . SER A 1 373 ? -2.875 25.027 -19.588 1.00 35.16 373 SER A N 1
ATOM 2869 C CA . SER A 1 373 ? -1.705 25.826 -19.925 1.00 35.16 373 SER A CA 1
ATOM 2870 C C . SER A 1 373 ? -1.712 25.998 -21.442 1.00 35.16 373 SER A C 1
ATOM 2872 O O . SER A 1 373 ? -1.777 25.018 -22.186 1.00 35.16 373 SER A O 1
ATOM 2874 N N . ARG A 1 374 ? -1.685 27.249 -21.911 1.00 37.75 374 ARG A N 1
ATOM 2875 C CA . ARG A 1 374 ? -1.644 27.586 -23.343 1.00 37.75 374 ARG A CA 1
ATOM 2876 C C . ARG A 1 374 ? -0.420 26.996 -24.066 1.00 37.75 374 ARG A C 1
ATOM 2878 O O . ARG A 1 374 ? -0.382 27.068 -25.290 1.00 37.75 374 ARG A O 1
ATOM 2885 N N . ASP A 1 375 ? 0.521 26.381 -23.348 1.00 36.25 375 ASP A N 1
ATOM 2886 C CA . ASP A 1 375 ? 1.702 25.732 -23.922 1.00 36.25 375 ASP A CA 1
ATOM 2887 C C . ASP A 1 375 ? 1.497 24.269 -24.351 1.00 36.25 375 ASP A C 1
ATOM 2889 O O . ASP A 1 375 ? 2.179 23.824 -25.272 1.00 36.25 375 ASP A O 1
ATOM 2893 N N . ASP A 1 376 ? 0.506 23.537 -23.826 1.00 36.88 376 ASP A N 1
ATOM 2894 C CA . ASP A 1 376 ? 0.265 22.146 -24.269 1.00 36.88 376 ASP A CA 1
ATOM 2895 C C . ASP A 1 376 ? -0.459 22.070 -25.627 1.00 36.88 376 ASP A C 1
ATOM 2897 O O . ASP A 1 376 ? -0.464 21.040 -26.299 1.00 36.88 376 ASP A O 1
ATOM 2901 N N . SER A 1 377 ? -1.023 23.188 -26.096 1.00 34.12 377 SER A N 1
ATOM 2902 C CA . SER A 1 377 ? -1.702 23.278 -27.399 1.00 34.12 377 SER A CA 1
ATOM 2903 C C . SER A 1 377 ? -0.749 23.506 -28.579 1.00 34.12 377 SER A C 1
ATOM 2905 O O . SER A 1 377 ? -1.197 23.523 -29.724 1.00 34.12 377 SER A O 1
ATOM 2907 N N . ARG A 1 378 ? 0.558 23.700 -28.337 1.00 32.50 378 ARG A N 1
ATOM 2908 C CA . ARG A 1 378 ? 1.556 23.875 -29.410 1.00 32.50 378 ARG A CA 1
ATOM 2909 C C . ARG A 1 378 ? 2.317 22.599 -29.771 1.00 32.50 378 ARG A C 1
ATOM 2911 O O . ARG A 1 378 ? 2.952 22.580 -30.819 1.00 32.50 378 ARG A O 1
ATOM 2918 N N . SER A 1 379 ? 2.192 21.520 -28.993 1.00 35.62 379 SER A N 1
ATOM 2919 C CA . SER A 1 379 ? 2.825 20.232 -29.323 1.00 35.62 379 SER A CA 1
ATOM 2920 C C . SER A 1 379 ? 1.959 19.305 -30.191 1.00 35.62 379 SER A C 1
ATOM 2922 O O . SER A 1 379 ? 2.436 18.259 -30.619 1.00 35.62 379 SER A O 1
ATOM 2924 N N . THR A 1 380 ? 0.708 19.673 -30.486 1.00 31.52 380 THR A N 1
ATOM 2925 C CA . THR A 1 380 ? -0.208 18.905 -31.356 1.00 31.52 380 THR A CA 1
ATOM 2926 C C . THR A 1 380 ? -0.304 19.453 -32.787 1.00 31.52 380 THR A C 1
ATOM 2928 O O . THR A 1 380 ? -1.052 18.917 -33.600 1.00 31.52 380 THR A O 1
ATOM 2931 N N . ALA A 1 381 ? 0.480 20.481 -33.138 1.00 29.72 381 ALA A N 1
ATOM 2932 C CA . ALA A 1 381 ? 0.452 21.123 -34.458 1.00 29.72 381 ALA A CA 1
ATOM 2933 C C . ALA A 1 381 ? 1.561 20.675 -35.437 1.00 29.72 381 ALA A C 1
ATOM 2935 O O . ALA A 1 381 ? 1.677 21.251 -36.515 1.00 29.72 381 ALA A O 1
ATOM 2936 N N . THR A 1 382 ? 2.340 19.634 -35.130 1.00 32.03 382 THR A N 1
ATOM 2937 C CA . THR A 1 382 ? 3.324 19.042 -36.067 1.00 32.03 382 THR A CA 1
ATOM 2938 C C . THR A 1 382 ? 3.103 17.547 -36.310 1.00 32.03 382 THR A C 1
ATOM 2940 O O . THR A 1 382 ? 4.031 16.806 -36.610 1.00 32.03 382 THR A O 1
ATOM 2943 N N . ALA A 1 383 ? 1.848 17.097 -36.241 1.00 32.09 383 ALA A N 1
ATOM 2944 C CA . ALA A 1 383 ? 1.424 15.791 -36.745 1.00 32.09 383 ALA A CA 1
ATOM 2945 C C . ALA A 1 383 ? 0.821 15.920 -38.158 1.00 32.09 383 ALA A C 1
ATOM 2947 O O . ALA A 1 383 ? -0.332 15.568 -38.396 1.00 32.09 383 ALA A O 1
ATOM 2948 N N . ARG A 1 384 ? 1.592 16.467 -39.103 1.00 33.19 384 ARG A N 1
ATOM 2949 C CA . ARG A 1 384 ? 1.395 16.278 -40.548 1.00 33.19 384 ARG A CA 1
ATOM 2950 C C . ARG A 1 384 ? 2.777 16.182 -41.192 1.00 33.19 384 ARG A C 1
ATOM 2952 O O . ARG A 1 384 ? 3.635 17.001 -40.893 1.00 33.19 384 ARG A O 1
ATOM 2959 N N . ASP A 1 385 ? 2.930 15.169 -42.038 1.00 35.25 385 ASP A N 1
ATOM 2960 C CA . ASP A 1 385 ? 4.135 14.736 -42.758 1.00 35.25 385 ASP A CA 1
ATOM 2961 C C . ASP A 1 385 ? 5.201 13.976 -41.973 1.00 35.25 385 ASP A C 1
ATOM 2963 O O . ASP A 1 385 ? 6.275 14.492 -41.706 1.00 35.25 385 ASP A O 1
ATOM 2967 N N . LEU A 1 386 ? 4.940 12.682 -41.746 1.00 32.12 386 LEU A N 1
ATOM 2968 C CA . LEU A 1 386 ? 5.949 11.623 -41.888 1.00 32.12 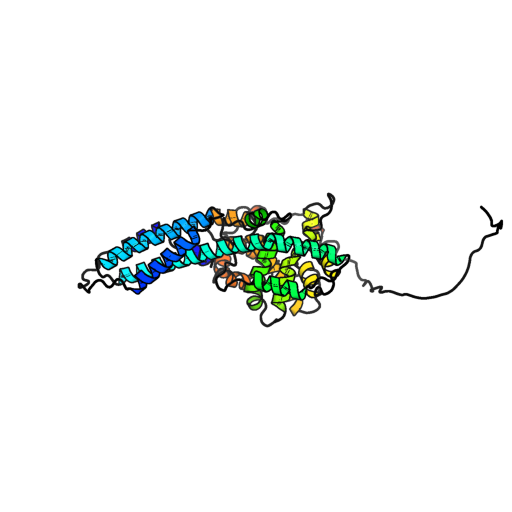386 LEU A CA 1
ATOM 2969 C C . LEU A 1 386 ? 5.272 10.344 -42.406 1.00 32.12 386 LEU A C 1
ATOM 2971 O O . LEU A 1 386 ? 4.957 9.419 -41.662 1.00 32.12 386 LEU A O 1
ATOM 2975 N N . SER A 1 387 ? 5.018 10.307 -43.712 1.00 32.88 387 SER A N 1
ATOM 2976 C CA . SER A 1 387 ? 4.711 9.081 -44.449 1.00 32.88 387 SER A CA 1
ATOM 2977 C C . SER A 1 387 ? 6.006 8.502 -45.029 1.00 32.88 387 SER A C 1
ATOM 2979 O O . SER A 1 387 ? 6.325 8.716 -46.190 1.00 32.88 387 SER A O 1
ATOM 2981 N N . ALA A 1 388 ? 6.773 7.771 -44.215 1.00 31.19 388 ALA A N 1
ATOM 2982 C CA . ALA A 1 388 ? 7.750 6.780 -44.686 1.00 31.19 388 ALA A CA 1
ATOM 2983 C C . ALA A 1 388 ? 8.201 5.876 -43.520 1.00 31.19 388 ALA A C 1
ATOM 2985 O O . ALA A 1 388 ? 8.513 6.394 -42.446 1.00 31.19 388 ALA A O 1
ATOM 2986 N N . PRO A 1 389 ? 8.266 4.543 -43.690 1.00 30.55 389 PRO A N 1
ATOM 2987 C CA . PRO A 1 389 ? 8.795 3.656 -42.660 1.00 30.55 389 PRO A CA 1
ATOM 2988 C C . PRO A 1 389 ? 10.335 3.648 -42.694 1.00 30.55 389 PRO A C 1
ATOM 2990 O O . PRO A 1 389 ? 10.909 3.606 -43.785 1.00 30.55 389 PRO A O 1
ATOM 2993 N N . PRO A 1 390 ? 11.041 3.603 -41.550 1.00 33.50 390 PRO A N 1
ATOM 2994 C CA . PRO A 1 390 ? 12.435 3.189 -41.548 1.00 33.50 390 PRO A CA 1
ATOM 2995 C C . PRO A 1 390 ? 12.501 1.654 -41.589 1.00 33.50 390 PRO A C 1
ATOM 2997 O O . PRO A 1 390 ? 11.925 0.963 -40.748 1.00 33.50 390 PRO A O 1
ATOM 3000 N N . ALA A 1 391 ? 13.196 1.115 -42.588 1.00 29.31 391 ALA A N 1
ATOM 3001 C CA . ALA A 1 391 ? 13.585 -0.292 -42.623 1.00 29.31 391 ALA A CA 1
ATOM 3002 C C . ALA A 1 391 ? 14.723 -0.565 -41.611 1.00 29.31 391 ALA A C 1
ATOM 3004 O O . ALA A 1 391 ? 15.540 0.327 -41.365 1.00 29.31 391 ALA A O 1
ATOM 3005 N N . PRO A 1 392 ? 14.823 -1.779 -41.038 1.00 32.72 392 PRO A N 1
ATOM 3006 C CA . PRO A 1 392 ? 15.877 -2.121 -40.092 1.00 32.72 392 PRO A CA 1
ATOM 3007 C C . PRO A 1 392 ? 17.152 -2.540 -40.838 1.00 32.72 392 PRO A C 1
ATOM 3009 O O . PRO A 1 392 ? 17.143 -3.512 -41.591 1.00 32.72 392 PRO A O 1
ATOM 3012 N N . ASN A 1 393 ? 18.272 -1.853 -40.602 1.00 29.56 393 ASN A N 1
ATOM 3013 C CA . ASN A 1 393 ? 19.587 -2.328 -41.037 1.00 29.56 393 ASN A CA 1
ATOM 3014 C C . ASN A 1 393 ? 20.230 -3.159 -39.922 1.00 29.56 393 ASN A C 1
ATOM 3016 O O . ASN A 1 393 ? 20.934 -2.641 -39.058 1.00 29.56 393 ASN A O 1
ATOM 3020 N N . PHE A 1 394 ? 19.990 -4.468 -39.976 1.00 30.38 394 PHE A N 1
ATOM 3021 C CA . PHE A 1 394 ? 20.858 -5.467 -39.363 1.00 30.38 394 PHE A CA 1
ATOM 3022 C C . PHE A 1 394 ? 22.094 -5.694 -40.249 1.00 30.38 394 PHE A C 1
ATOM 3024 O O . PHE A 1 394 ? 21.985 -5.793 -41.469 1.00 30.38 394 PHE A O 1
ATOM 3031 N N . LEU A 1 395 ? 23.257 -5.770 -39.597 1.00 31.75 395 LEU A N 1
ATOM 3032 C CA . LEU A 1 395 ? 24.491 -6.469 -39.981 1.00 31.75 395 LEU A CA 1
ATOM 3033 C C . LEU A 1 395 ? 24.589 -6.989 -41.433 1.00 31.75 395 LEU A C 1
ATOM 3035 O O . LEU A 1 395 ? 23.993 -8.006 -41.787 1.00 31.75 395 LEU A O 1
ATOM 3039 N N . ARG A 1 396 ? 25.497 -6.403 -42.225 1.00 28.73 396 ARG A N 1
ATOM 3040 C CA . ARG A 1 396 ? 26.130 -7.102 -43.355 1.00 28.73 396 ARG A CA 1
ATOM 3041 C C . ARG A 1 396 ? 27.647 -7.084 -43.204 1.00 28.73 396 ARG A C 1
ATOM 3043 O O . ARG A 1 396 ? 28.324 -6.115 -43.530 1.00 28.73 396 ARG A O 1
ATOM 3050 N N . LEU A 1 397 ? 28.152 -8.192 -42.677 1.00 31.33 397 LEU A N 1
ATOM 3051 C CA . LEU A 1 397 ? 29.529 -8.635 -42.835 1.00 31.33 397 LEU A CA 1
ATOM 3052 C C . LEU A 1 397 ? 29.740 -9.170 -44.264 1.00 31.33 397 LEU A C 1
ATOM 3054 O O . LEU A 1 397 ? 28.860 -9.820 -44.823 1.00 31.33 397 LEU A O 1
ATOM 3058 N N . GLN A 1 398 ? 30.970 -8.966 -44.741 1.00 29.86 398 GLN A N 1
ATOM 3059 C CA . GLN A 1 398 ? 31.687 -9.611 -45.851 1.00 29.86 398 GLN A CA 1
ATOM 3060 C C . GLN A 1 398 ? 31.649 -9.029 -47.282 1.00 29.86 398 GLN A C 1
ATOM 3062 O O . GLN A 1 398 ? 30.657 -9.089 -47.998 1.00 29.86 398 GLN A O 1
ATOM 3067 N N . ARG A 1 399 ? 32.891 -8.701 -47.685 1.00 29.83 399 ARG A N 1
ATOM 3068 C CA . ARG A 1 399 ? 33.642 -9.127 -48.884 1.00 29.83 399 ARG A CA 1
ATOM 3069 C C . ARG A 1 399 ? 33.635 -8.254 -50.145 1.00 29.83 399 ARG A C 1
ATOM 3071 O O . ARG A 1 399 ? 32.640 -8.116 -50.839 1.00 29.83 399 ARG A O 1
ATOM 3078 N N . ASP A 1 400 ? 34.872 -7.838 -50.428 1.00 30.84 400 ASP A N 1
ATOM 3079 C CA . ASP A 1 400 ? 35.581 -7.768 -51.707 1.00 30.84 400 ASP A CA 1
ATOM 3080 C C . ASP A 1 400 ? 35.132 -6.790 -52.795 1.00 30.84 400 ASP A C 1
ATOM 3082 O O . ASP A 1 400 ? 34.035 -6.855 -53.337 1.00 30.84 400 ASP A O 1
ATOM 3086 N N . GLY A 1 401 ? 36.117 -6.003 -53.249 1.00 28.30 401 GLY A N 1
ATOM 3087 C CA . GLY A 1 401 ? 36.259 -5.733 -54.678 1.00 28.30 401 GLY A CA 1
ATOM 3088 C C . GLY A 1 401 ? 36.525 -4.288 -55.090 1.00 28.30 401 GLY A C 1
ATOM 3089 O O . GLY A 1 401 ? 35.644 -3.632 -55.620 1.00 28.30 401 GLY A O 1
ATOM 3090 N N . GLY A 1 402 ? 37.794 -3.873 -55.022 1.00 28.92 402 GLY A N 1
ATOM 3091 C CA . GLY A 1 402 ? 38.459 -3.316 -56.206 1.00 28.92 402 GLY A CA 1
ATOM 3092 C C . GLY A 1 402 ? 38.412 -1.805 -56.478 1.00 28.92 402 GLY A C 1
ATOM 3093 O O . GLY A 1 402 ? 37.393 -1.290 -56.907 1.00 28.92 402 GLY A O 1
ATOM 3094 N N . ARG A 1 403 ? 39.627 -1.213 -56.498 1.00 32.72 403 ARG A N 1
ATOM 3095 C CA . ARG A 1 403 ? 40.138 -0.212 -57.479 1.00 32.72 403 ARG A CA 1
ATOM 3096 C C . ARG A 1 403 ? 39.438 1.172 -57.462 1.00 32.72 403 ARG A C 1
ATOM 3098 O O . ARG A 1 403 ? 38.251 1.267 -57.698 1.00 32.72 403 ARG A O 1
ATOM 3105 N N . ARG A 1 404 ? 40.105 2.328 -57.314 1.00 32.16 404 ARG A N 1
ATOM 3106 C CA . ARG A 1 404 ? 41.318 2.859 -57.990 1.00 32.16 404 ARG A CA 1
ATOM 3107 C C . ARG A 1 404 ? 41.706 4.234 -57.383 1.00 32.16 404 ARG A C 1
ATOM 3109 O O . ARG A 1 404 ? 40.816 4.936 -56.925 1.00 32.16 404 ARG A O 1
ATOM 3116 N N . GLY A 1 405 ? 42.976 4.651 -57.523 1.00 29.25 405 GLY A N 1
ATOM 3117 C CA . GLY A 1 405 ? 43.459 6.036 -57.303 1.00 29.25 405 GLY A CA 1
ATOM 3118 C C . GLY A 1 405 ? 44.677 6.117 -56.368 1.00 29.25 405 GLY A C 1
ATOM 3119 O O . GLY A 1 405 ? 44.495 6.362 -55.187 1.00 29.25 405 GLY A O 1
ATOM 3120 N N . VAL A 1 406 ? 45.878 5.647 -56.746 1.00 30.19 406 VAL A N 1
ATOM 3121 C CA . VAL A 1 406 ? 46.979 6.393 -57.425 1.00 30.19 406 VAL A CA 1
ATOM 3122 C C . VAL A 1 406 ? 47.341 7.695 -56.676 1.00 30.19 406 VAL A C 1
ATOM 3124 O O . VAL A 1 406 ? 46.554 8.632 -56.698 1.00 30.19 406 VAL A O 1
ATOM 3127 N N . LEU A 1 407 ? 48.454 7.768 -55.926 1.00 30.53 407 LEU A N 1
ATOM 3128 C CA . LEU A 1 407 ? 49.820 8.229 -56.308 1.00 30.53 407 LEU A CA 1
ATOM 3129 C C . LEU A 1 407 ? 50.740 8.193 -55.032 1.00 30.53 407 LEU A C 1
ATOM 3131 O O . LEU A 1 407 ? 50.198 8.060 -53.940 1.00 30.53 407 LEU A O 1
ATOM 3135 N N . PRO A 1 408 ? 52.080 8.401 -55.078 1.00 40.06 408 PRO A N 1
ATOM 3136 C CA . PRO A 1 408 ? 53.120 7.496 -55.584 1.00 40.06 408 PRO A CA 1
ATOM 3137 C C . PRO A 1 408 ? 54.332 7.291 -54.615 1.00 40.06 408 PRO A C 1
ATOM 3139 O O . PRO A 1 408 ? 54.494 7.995 -53.628 1.00 40.06 408 PRO A O 1
ATOM 3142 N N . ALA A 1 409 ? 55.205 6.339 -54.987 1.00 30.73 409 ALA A N 1
ATOM 3143 C CA . ALA A 1 409 ? 56.672 6.262 -54.794 1.00 30.73 409 ALA A CA 1
ATOM 3144 C C . ALA A 1 409 ? 57.287 6.605 -53.408 1.00 30.73 409 ALA A C 1
ATOM 3146 O O . ALA A 1 409 ? 57.390 7.755 -53.007 1.00 30.73 409 ALA A O 1
ATOM 3147 N N . ALA A 1 410 ? 57.713 5.606 -52.628 1.00 29.84 410 ALA A N 1
ATOM 3148 C CA . ALA A 1 410 ? 59.024 4.931 -52.690 1.00 29.84 410 ALA A CA 1
ATOM 3149 C C . ALA A 1 410 ? 60.196 5.703 -52.046 1.00 29.84 410 ALA A C 1
ATOM 3151 O O . ALA A 1 410 ? 60.775 6.602 -52.650 1.00 29.84 410 ALA A O 1
ATOM 3152 N N . ARG A 1 411 ? 60.657 5.216 -50.883 1.00 32.38 411 ARG A N 1
ATOM 3153 C CA . ARG A 1 411 ? 62.093 5.145 -50.567 1.00 32.38 411 ARG A CA 1
ATOM 3154 C C . ARG A 1 411 ? 62.376 4.026 -49.557 1.00 32.38 411 ARG A C 1
ATOM 3156 O O . ARG A 1 411 ? 61.987 4.107 -48.400 1.00 32.38 411 ARG A O 1
ATOM 3163 N N . MET A 1 412 ? 63.053 2.980 -50.033 1.00 31.64 412 MET A N 1
ATOM 3164 C CA . MET A 1 412 ? 63.797 2.020 -49.211 1.00 31.64 412 MET A CA 1
ATOM 3165 C C . MET A 1 412 ? 64.984 2.724 -48.546 1.00 31.64 412 MET A C 1
ATOM 3167 O O . MET A 1 412 ? 65.668 3.488 -49.224 1.00 31.64 412 MET A O 1
ATOM 3171 N N . GLN A 1 413 ? 65.279 2.372 -47.294 1.00 35.50 413 GLN A N 1
ATOM 3172 C CA . GLN A 1 413 ? 66.622 2.061 -46.766 1.00 35.50 413 GLN A CA 1
ATOM 3173 C C . GLN A 1 413 ? 66.444 1.535 -45.325 1.00 35.50 413 GLN A C 1
ATOM 3175 O O . GLN A 1 413 ? 65.904 2.234 -44.482 1.00 35.50 413 GLN A O 1
ATOM 3180 N N . ARG A 1 414 ? 66.593 0.218 -45.134 1.00 36.81 414 ARG A N 1
ATOM 3181 C CA . ARG A 1 414 ? 67.755 -0.485 -44.542 1.00 36.81 414 ARG A CA 1
ATOM 3182 C C . ARG A 1 414 ? 67.663 -0.652 -43.011 1.00 36.81 414 ARG A C 1
ATOM 3184 O O . ARG A 1 414 ? 67.929 0.272 -42.258 1.00 36.81 414 ARG A O 1
ATOM 3191 N N . GLU A 1 415 ? 67.344 -1.885 -42.613 1.00 36.53 415 GLU A N 1
ATOM 3192 C CA . GLU A 1 415 ? 67.885 -2.629 -41.453 1.00 36.53 415 GLU A CA 1
ATOM 3193 C C . GLU A 1 415 ? 69.421 -2.423 -41.359 1.00 36.53 415 GLU A C 1
ATOM 3195 O O . GLU A 1 415 ? 70.053 -2.272 -42.404 1.00 36.53 415 GLU A O 1
ATOM 3200 N N . THR A 1 416 ? 70.173 -2.426 -40.246 1.00 36.09 416 THR A N 1
ATOM 3201 C CA . THR A 1 416 ? 70.123 -2.943 -38.844 1.00 36.09 416 THR A CA 1
ATOM 3202 C C . THR A 1 416 ? 71.420 -2.404 -38.128 1.00 36.09 416 THR A C 1
ATOM 3204 O O . THR A 1 416 ? 72.128 -1.622 -38.764 1.00 36.09 416 THR A O 1
ATOM 3207 N N . PRO A 1 417 ? 71.897 -2.902 -36.959 1.00 46.16 417 PRO A N 1
ATOM 3208 C CA . PRO A 1 417 ? 71.619 -2.593 -35.533 1.00 46.16 417 PRO A CA 1
ATOM 3209 C C . PRO A 1 417 ? 72.936 -2.059 -34.836 1.00 46.16 417 PRO A C 1
ATOM 3211 O O . PRO A 1 417 ? 73.785 -1.589 -35.603 1.00 46.16 417 PRO A O 1
ATOM 3214 N N . PRO A 1 418 ? 73.249 -2.099 -33.505 1.00 55.38 418 PRO A N 1
ATOM 3215 C CA . PRO A 1 418 ? 72.615 -2.653 -32.288 1.00 55.38 418 PRO A CA 1
ATOM 3216 C C . PRO A 1 418 ? 71.719 -1.691 -31.498 1.00 55.38 418 PRO A C 1
ATOM 3218 O O . PRO A 1 418 ? 71.897 -0.457 -31.616 1.00 55.38 418 PRO A O 1
#